Protein 9IQW (pdb70)

Foldseek 3Di:
DAAADEFEVEPAQFDDDPVPPLLPTHGPLLNQVLQVVSVVVPHAFEYEYAPCCPPPRPVCCVPPPPPSNVNSCVVSPHDHDYYYYNDDDDPDDDDQPDDGNVVVSVCSVVVNNVPDDTDDPPD/DDPPDPVNLVVLAAADEFEVEPAQFDDDPVPPLLPTHGPLLNQVLQVVSVVSHHAFEYEYAPCCPPPRPVCCVPPPPPSNVNSCVVSPHDHDYYYYNDDDDPDDDDQPDDGNVVVSVCSVVVNNSPDDTDDPPD/DAAADEFEVEPAQFDDDPVPQLLPTHGPLLNQVLQVVSVVVPHAFEYEYAPCCPPPRDVCCVPPPPPSNVNSCVVSPHDHDYYYYNDDDDPDDDDQPDDGNVVVSVCSVVVNPVPDDTDDPPD/DDDDADVLAAADEFEVEPAQFDDDPVPQLLPTHGPLLNQVLQVVSVVVGHAYEYEYAPCCPPPRPVCCVPPPPPSNVNSCVVSPHDHDYYYYNDDDDPDDDDQPDDGNVVVSVCSVVVNPSPDDTDDPPD

Nearest PDB structures (foldseek):
  1xpj-assembly1_D  TM=8.703E-01  e=1.176E-08  Vibrio cholerae
  5uj0-assembly1_B  TM=5.728E-01  e=1.306E-02  Tequatrovirus T4
  3l8h-assembly4_D  TM=5.176E-01  e=3.435E-02  Bordetella bronchiseptica
  8oo0-assembly1_SO  TM=2.233E-01  e=9.632E-02  Thermochaetoides thermophila
  7lqm-assembly2_D  TM=2.787E-01  e=7.228E+00  Pasteurella multocida subsp. multocida str. Pm70

Sequence (510 aa):
NMLNLCFDVDDCITEWNNNRDYVNFKPDVEMVSAINALYDAGHTITLYTARGMKSVGPGRIAIDILPSLIQNLANIGLKYHNLLTHKPVYDWIIDDKAMRPDEFKALMNKGEFETFKSYKPNLVPRGSHMHRVENMLNLCFDVDDCITEWNNNRDYVNFKPDVEMVSAINALYDAGHTITLYTARGMKSVGPGRIAIDILPSLIQNLANIGLKYHNLLTHKPVYDWIIDDKAMRPDEFKALMNKGEFETFKSYKPNLNMLNLCFDVDDCITEWNNNRDYVNFKPDVEMVSAINALYDAGHTITLYTARGMKSVGPGRIAIDILPSLIQNLANIGLKYHNLLTHKPVYDWIIDDKAMRPDEFKALMNKGEFETFKSYKPNLSHMHRVENMLNLCFDVDDCITEWNNNRDYVNFKPDVEMVSAINALYDAGHTITLYTARGMKSVGPGRIAIDILPSLIQNLANIGLKYHNLLTHKPVYDWIIDDKAMRPDEFKALMNKGEFETFKSYKPNL

Structure (mmCIF, N/CA/C/O backbone):
data_9IQW
#
_entry.id   9IQW
#
_cell.length_a   96.750
_cell.length_b   115.540
_cell.length_c   54.290
_cell.angle_alpha   90.000
_cell.angle_beta   90.000
_cell.angle_gamma   90.000
#
_symmetry.space_group_name_H-M   'P 21 21 2'
#
loop_
_entity.id
_entity.type
_entity.pdbx_description
1 polymer 'Capsule biosynthesis protein'
2 non-polymer GLYCEROL
3 non-polymer 'MAGNESIUM ION'
4 water water
#
loop_
_atom_site.group_PDB
_atom_site.id
_atom_site.type_symbol
_atom_site.label_atom_id
_atom_site.label_alt_id
_atom_site.label_comp_id
_atom_site.label_asym_id
_atom_site.label_entity_id
_atom_site.label_seq_id
_atom_site.pdbx_PDB_ins_code
_atom_site.Cartn_x
_atom_site.Cartn_y
_atom_site.Cartn_z
_atom_site.occupancy
_atom_site.B_iso_or_equiv
_atom_site.auth_seq_id
_atom_site.auth_comp_id
_atom_site.auth_asym_id
_atom_site.auth_atom_id
_atom_site.pdbx_PDB_model_num
ATOM 1 N N . ASN A 1 12 ? 61.44200 -25.78000 46.11600 1.000 59.18746 6 ASN A N 1
ATOM 2 C CA . ASN A 1 12 ? 60.95800 -27.08100 46.57600 1.000 55.54933 6 ASN A CA 1
ATOM 3 C C . ASN A 1 12 ? 59.70300 -26.99700 47.44500 1.000 47.77438 6 ASN A C 1
ATOM 4 O O . ASN A 1 12 ? 59.28400 -28.01300 47.98700 1.000 45.19783 6 ASN A O 1
ATOM 9 N N . MET A 1 13 ? 59.14400 -25.78900 47.61800 1.000 41.80600 7 MET A N 1
ATOM 10 C CA . MET A 1 13 ? 57.97900 -25.60600 48.46500 1.000 33.25487 7 MET A CA 1
ATOM 11 C C . MET A 1 13 ? 56.72200 -25.97100 47.68300 1.000 31.39382 7 MET A C 1
ATOM 12 O O . MET A 1 13 ? 56.52000 -25.48600 46.57600 1.000 31.86924 7 MET A O 1
ATOM 17 N N . LEU A 1 14 ? 55.89100 -26.83800 48.26900 1.000 23.65867 8 LEU A N 1
ATOM 18 C CA . LEU A 1 14 ? 54.75700 -27.41900 47.57400 1.000 24.40870 8 LEU A CA 1
ATOM 19 C C . LEU A 1 14 ? 53.46500 -26.65000 47.84100 1.000 23.04129 8 LEU A C 1
ATOM 20 O O . LEU A 1 14 ? 53.29700 -26.07300 48.91400 1.000 23.10486 8 LEU A O 1
ATOM 25 N N . ASN A 1 15 ? 52.57600 -26.68500 46.84600 1.000 22.31513 9 ASN A N 1
ATOM 26 C CA . ASN A 1 15 ? 51.27900 -26.03400 46.89700 1.000 20.83205 9 ASN A CA 1
ATOM 27 C C . ASN A 1 15 ? 50.24500 -27.14600 47.02200 1.000 17.06470 9 ASN A C 1
ATOM 28 O O . ASN A 1 15 ? 49.96300 -27.81600 46.03800 1.000 20.30210 9 ASN A O 1
ATOM 33 N N . LEU A 1 16 ? 49.72500 -27.35700 48.23600 1.000 17.46872 10 LEU A N 1
ATOM 34 C CA . LEU A 1 16 ? 48.95100 -28.54600 48.55500 1.000 19.01344 10 LEU A CA 1
ATOM 35 C C . LEU A 1 16 ? 47.48800 -28.22100 48.83300 1.000 18.18079 10 LEU A C 1
ATOM 36 O O . LEU A 1 16 ? 47.19800 -27.21800 49.47800 1.000 18.30516 10 LEU A O 1
ATOM 41 N N . CYS A 1 17 ? 46.58600 -29.09100 48.36700 1.000 16.99689 11 CYS A N 1
ATOM 42 C CA . CYS A 1 17 ? 45.15400 -28.93900 48.55900 1.000 16.45089 11 CYS A CA 1
ATOM 43 C C . CYS A 1 17 ? 44.55700 -30.18100 49.21600 1.000 17.43157 11 CYS A C 1
ATOM 44 O O . CYS A 1 17 ? 44.68600 -31.27800 48.68100 1.000 18.61995 11 CYS A O 1
ATOM 47 N N . PHE A 1 18 ? 43.93100 -29.99900 50.38400 1.000 16.59881 12 PHE A N 1
ATOM 48 C CA . PHE A 1 18 ? 43.33300 -31.08400 51.14900 1.000 17.04981 12 PHE A CA 1
ATOM 49 C C . PHE A 1 18 ? 41.81800 -30.97000 51.27100 1.000 18.35138 12 PHE A C 1
ATOM 50 O O . PHE A 1 18 ? 41.30600 -29.90700 51.59300 1.000 16.84506 12 PHE A O 1
ATOM 58 N N . ASP A 1 19 ? 41.09700 -32.06900 51.05200 1.000 16.43333 13 ASP A N 1
ATOM 59 C CA . ASP A 1 19 ? 39.72900 -32.18000 51.52500 1.000 15.81377 13 ASP A CA 1
ATOM 60 C C . ASP A 1 19 ? 39.68000 -32.06200 53.04400 1.000 16.30330 13 ASP A C 1
ATOM 61 O O . ASP A 1 19 ? 40.63500 -32.40900 53.72400 1.000 18.11980 13 ASP A O 1
ATOM 66 N N . VAL A 1 20 ? 38.54000 -31.59500 53.56500 1.000 15.82957 14 VAL A N 1
ATOM 67 C CA . VAL A 1 20 ? 38.30500 -31.63900 54.99800 1.000 14.69567 14 VAL A CA 1
ATOM 68 C C . VAL A 1 20 ? 37.61800 -32.94100 55.39800 1.000 18.36376 14 VAL A C 1
ATOM 69 O O . VAL A 1 20 ? 38.16300 -33.72400 56.16700 1.000 18.59357 14 VAL A O 1
ATOM 73 N N . ASP A 1 21 ? 36.41500 -33.16300 54.87300 1.000 18.03050 15 ASP A N 1
ATOM 74 C CA . ASP A 1 21 ? 35.59400 -34.27300 55.32500 1.000 16.38574 15 ASP A CA 1
ATOM 75 C C . ASP A 1 21 ? 36.12600 -35.62700 54.84800 1.000 17.97112 15 ASP A C 1
ATOM 76 O O . ASP A 1 21 ? 36.57600 -35.76700 53.70700 1.000 18.68855 15 ASP A O 1
ATOM 81 N N . ASP A 1 22 ? 36.08700 -36.60500 55.75700 1.000 15.97549 16 ASP A N 1
ATOM 82 C CA . ASP A 1 22 ? 36.63300 -37.93200 55.53100 1.000 18.48766 16 ASP A CA 1
ATOM 83 C C . ASP A 1 22 ? 38.06100 -37.86600 54.99700 1.000 19.63494 16 ASP A C 1
ATOM 84 O O . ASP A 1 22 ? 38.47000 -38.64700 54.14200 1.000 19.28066 16 ASP A O 1
ATOM 89 N N . CYS A 1 23 ? 38.82800 -36.93200 55.55500 1.000 16.76887 17 CYS A N 1
ATOM 90 C CA . CYS A 1 23 ? 40.19400 -36.69300 55.14400 1.000 16.34619 17 CYS A CA 1
ATOM 91 C C . CYS A 1 23 ? 40.96500 -36.16800 56.35700 1.000 18.39357 17 CYS A C 1
ATOM 92 O O . CYS A 1 23 ? 41.71400 -36.92100 56.97800 1.000 21.11863 17 CYS A O 1
ATOM 95 N N . ILE A 1 24 ? 40.73200 -34.90900 56.73900 1.000 16.87035 18 ILE A N 1
ATOM 96 C CA . ILE A 1 24 ? 41.29400 -34.37000 57.96500 1.000 16.75067 18 ILE A CA 1
ATOM 97 C C . ILE A 1 24 ? 40.45900 -34.77500 59.18200 1.000 18.73417 18 ILE A C 1
ATOM 98 O O . ILE A 1 24 ? 41.01500 -35.13800 60.22200 1.000 18.56309 18 ILE A O 1
ATOM 103 N N . THR A 1 25 ? 39.12700 -34.69500 59.03500 1.000 17.13229 19 THR A N 1
ATOM 104 C CA . THR A 1 25 ? 38.18800 -35.14300 60.04200 1.000 18.17667 19 THR A CA 1
ATOM 105 C C . THR A 1 25 ? 37.29900 -36.24300 59.47000 1.000 18.20504 19 THR A C 1
ATOM 106 O O . THR A 1 25 ? 37.29300 -36.48700 58.26500 1.000 19.73671 19 THR A O 1
ATOM 110 N N . GLU A 1 26 ? 36.59000 -36.92500 60.36800 1.000 17.35431 20 GLU A N 1
ATOM 111 C CA . GLU A 1 26 ? 35.68000 -37.99600 60.01100 1.000 19.17703 20 GLU A CA 1
ATOM 112 C C . GLU A 1 26 ? 34.25200 -37.46900 59.94700 1.000 19.15513 20 GLU A C 1
ATOM 113 O O . GLU A 1 26 ? 33.82200 -36.71500 60.81200 1.000 21.30511 20 GLU A O 1
ATOM 119 N N . TRP A 1 27 ? 33.51800 -37.87600 58.90900 1.000 21.55516 21 TRP A N 1
ATOM 120 C CA . TRP A 1 27 ? 32.13300 -37.46600 58.77300 1.000 23.19199 21 TRP A CA 1
ATOM 121 C C . TRP A 1 27 ? 31.28500 -38.11700 59.86100 1.000 26.30955 21 TRP A C 1
ATOM 122 O O . TRP A 1 27 ? 31.50000 -39.27700 60.21800 1.000 27.47173 21 TRP A O 1
ATOM 133 N N . ASN A 1 28 ? 30.32500 -37.35000 60.38200 1.000 22.40418 22 ASN A N 1
ATOM 134 C CA . ASN A 1 28 ? 29.29700 -37.87400 61.26500 1.000 24.81479 22 ASN A CA 1
ATOM 135 C C . ASN A 1 28 ? 27.94800 -37.41200 60.72100 1.000 26.40130 22 ASN A C 1
ATOM 136 O O . ASN A 1 28 ? 27.74200 -36.21700 60.50600 1.000 26.03326 22 ASN A O 1
ATOM 141 N N . ASN A 1 29 ? 27.03200 -38.36600 60.49700 1.000 30.79935 23 ASN A N 1
ATOM 142 C CA . ASN A 1 29 ? 25.72100 -38.04700 59.95100 1.000 30.71156 23 ASN A CA 1
ATOM 143 C C . ASN A 1 29 ? 24.86000 -37.16600 60.85300 1.000 28.46586 23 ASN A C 1
ATOM 144 O O . ASN A 1 29 ? 23.88600 -36.58800 60.38200 1.000 34.00193 23 ASN A O 1
ATOM 149 N N . ASN A 1 30 ? 25.21600 -37.04400 62.13800 1.000 26.93367 24 ASN A N 1
ATOM 150 C CA . ASN A 1 30 ? 24.50200 -36.12000 63.00600 1.000 29.20038 24 ASN A CA 1
ATOM 151 C C . ASN A 1 30 ? 24.76400 -34.65600 62.64200 1.000 30.70765 24 ASN A C 1
ATOM 152 O O . ASN A 1 30 ? 24.05500 -33.76600 63.11800 1.000 29.11914 24 ASN A O 1
ATOM 157 N N . ARG A 1 31 ? 25.77900 -34.41200 61.79900 1.000 26.05956 25 ARG A N 1
ATOM 158 C CA . ARG A 1 31 ? 26.09700 -33.07400 61.31900 1.000 27.84811 25 ARG A CA 1
ATOM 159 C C . ARG A 1 31 ? 26.31800 -32.07300 62.45400 1.000 25.29892 25 ARG A C 1
ATOM 160 O O . ARG A 1 31 ? 26.07900 -30.87200 62.28700 1.000 25.17654 25 ARG A O 1
ATOM 168 N N . ASP A 1 32 ? 26.80400 -32.56200 63.60100 1.000 24.69883 26 ASP A N 1
ATOM 169 C CA . ASP A 1 32 ? 27.25600 -31.67900 64.67000 1.000 25.52188 26 ASP A CA 1
ATOM 170 C C . ASP A 1 32 ? 28.69800 -31.30000 64.33900 1.000 23.71366 26 ASP A C 1
ATOM 171 O O . ASP A 1 32 ? 29.64500 -31.86000 64.89300 1.000 21.81630 26 ASP A O 1
ATOM 176 N N . TYR A 1 33 ? 28.83700 -30.35600 63.39900 1.000 21.53895 27 TYR A N 1
ATOM 177 C CA . TYR A 1 33 ? 30.09700 -30.11600 62.71200 1.000 21.14419 27 TYR A CA 1
ATOM 178 C C . TYR A 1 33 ? 31.24900 -29.75000 63.64300 1.000 19.18796 27 TYR A C 1
ATOM 179 O O . TYR A 1 33 ? 32.38500 -30.17600 63.43300 1.000 20.40126 27 TYR A O 1
ATOM 188 N N . VAL A 1 34 ? 30.95700 -28.97500 64.69000 1.000 20.30834 28 VAL A N 1
ATOM 189 C CA . VAL A 1 34 ? 32.02600 -28.49500 65.54900 1.000 20.67572 28 VAL A CA 1
ATOM 190 C C . VAL A 1 34 ? 32.68700 -29.66500 66.28500 1.000 23.12425 28 VAL A C 1
ATOM 191 O O . VAL A 1 34 ? 33.86300 -29.57300 66.63700 1.000 26.16672 28 VAL A O 1
ATOM 195 N N . ASN A 1 35 ? 31.94700 -30.77700 66.45100 1.000 20.28159 29 ASN A N 1
ATOM 196 C CA . ASN A 1 35 ? 32.47300 -31.95400 67.13200 1.000 20.30820 29 ASN A CA 1
ATOM 197 C C . ASN A 1 35 ? 32.95700 -33.09200 66.23700 1.000 24.22892 29 ASN A C 1
ATOM 198 O O . ASN A 1 35 ? 33.23600 -34.19300 66.72800 1.000 25.36930 29 ASN A O 1
ATOM 203 N N . PHE A 1 36 ? 33.12100 -32.81300 64.93900 1.000 22.22780 30 PHE A N 1
ATOM 204 C CA . PHE A 1 36 ? 33.74200 -33.78600 64.05200 1.000 19.03610 30 PHE A CA 1
ATOM 205 C C . PHE A 1 36 ? 35.12100 -34.16300 64.58300 1.000 17.91080 30 PHE A C 1
ATOM 206 O O . PHE A 1 36 ? 35.88200 -33.30600 65.02100 1.000 20.78044 30 PHE A O 1
ATOM 214 N N . LYS A 1 37 ? 35.41300 -35.46400 64.54100 1.000 19.82841 31 LYS A N 1
ATOM 215 C CA . LYS A 1 37 ? 36.61900 -36.03200 65.11300 1.000 20.08643 31 LYS A CA 1
ATOM 216 C C . LYS A 1 37 ? 37.79600 -35.91200 64.15500 1.000 19.32714 31 LYS A C 1
ATOM 217 O O . LYS A 1 37 ? 37.68400 -36.28000 62.98600 1.000 18.82851 31 LYS A O 1
ATOM 223 N N . PRO A 1 38 ? 38.96400 -35.40500 64.60900 1.000 17.35654 32 PRO A N 1
ATOM 224 C CA . PRO A 1 38 ? 40.14500 -35.35300 63.76300 1.000 16.95314 32 PRO A CA 1
ATOM 225 C C . PRO A 1 38 ? 40.86100 -36.69200 63.64200 1.000 17.44179 32 PRO A C 1
ATOM 226 O O . PRO A 1 38 ? 40.88400 -37.48800 64.58600 1.000 18.67426 32 PRO A O 1
ATOM 230 N N . ASP A 1 39 ? 41.42500 -36.92200 62.45400 1.000 17.45460 33 ASP A N 1
ATOM 231 C CA . ASP A 1 39 ? 42.47000 -37.90800 62.27600 1.000 17.33377 33 ASP A CA 1
ATOM 232 C C . ASP A 1 39 ? 43.74900 -37.21700 62.74600 1.000 17.74004 33 ASP A C 1
ATOM 233 O O . ASP A 1 39 ? 44.29200 -36.38200 62.03700 1.000 18.34824 33 ASP A O 1
ATOM 238 N N . VAL A 1 40 ? 44.20100 -37.54300 63.96300 1.000 18.37932 34 VAL A N 1
ATOM 239 C CA . VAL A 1 40 ? 45.32200 -36.83000 64.54700 1.000 18.69972 34 VAL A CA 1
ATOM 240 C C . VAL A 1 40 ? 46.60700 -37.03900 63.74800 1.000 17.85371 34 VAL A C 1
ATOM 241 O O . VAL A 1 40 ? 47.47700 -36.17300 63.76200 1.000 19.43134 34 VAL A O 1
ATOM 245 N N . GLU A 1 41 ? 46.71300 -38.16700 63.03600 1.000 21.15937 35 GLU A N 1
ATOM 246 C CA . GLU A 1 41 ? 47.85700 -38.39900 62.16800 1.000 21.27326 35 GLU A CA 1
ATOM 247 C C . GLU A 1 41 ? 47.88800 -37.43000 60.98000 1.000 20.03783 35 GLU A C 1
ATOM 248 O O . GLU A 1 41 ? 48.94600 -36.91500 60.61400 1.000 20.70849 35 GLU A O 1
ATOM 254 N N . MET A 1 42 ? 46.71100 -37.14500 60.40800 1.000 18.38753 36 MET A N 1
ATOM 255 C CA . MET A 1 42 ? 46.58800 -36.14900 59.35200 1.000 19.32297 36 MET A CA 1
ATOM 256 C C . MET A 1 42 ? 46.92400 -34.75200 59.86800 1.000 18.30219 36 MET A C 1
ATOM 257 O O . MET A 1 42 ? 47.61900 -33.98700 59.20600 1.000 18.54389 36 MET A O 1
ATOM 262 N N . VAL A 1 43 ? 46.41300 -34.41800 61.06100 1.000 18.50889 37 VAL A N 1
ATOM 263 C CA . VAL A 1 43 ? 46.66100 -33.10200 61.63700 1.000 17.81175 37 VAL A CA 1
ATOM 264 C C . VAL A 1 43 ? 48.16000 -32.90700 61.84700 1.000 17.51720 37 VAL A C 1
ATOM 265 O O . VAL A 1 43 ? 48.70400 -31.86500 61.48300 1.000 19.23674 37 VAL A O 1
ATOM 269 N N . SER A 1 44 ? 48.82700 -33.91500 62.42100 1.000 19.04917 38 SER A N 1
ATOM 270 C CA . SER A 1 44 ? 50.26500 -33.84900 62.63500 1.000 21.11526 38 SER A CA 1
ATOM 271 C C . SER A 1 44 ? 51.03000 -33.65100 61.32700 1.000 20.30908 38 SER A C 1
ATOM 272 O O . SER A 1 44 ? 51.95800 -32.84400 61.26200 1.000 20.12258 38 SER A O 1
ATOM 275 N N . ALA A 1 45 ? 50.65700 -34.42800 60.30500 1.000 19.98501 39 ALA A N 1
ATOM 276 C CA . ALA A 1 45 ? 51.34100 -34.38000 59.02500 1.000 18.04875 39 ALA A CA 1
ATOM 277 C C . ALA A 1 45 ? 51.18700 -33.02200 58.33900 1.000 20.32927 39 ALA A C 1
ATOM 278 O O . ALA A 1 45 ? 52.16200 -32.44400 57.85200 1.000 19.53842 39 ALA A O 1
ATOM 280 N N . ILE A 1 46 ? 49.95100 -32.51000 58.31000 1.000 18.49673 40 ILE A N 1
ATOM 281 C CA . ILE A 1 46 ? 49.70500 -31.20000 57.73200 1.000 18.83736 40 ILE A CA 1
ATOM 282 C C . ILE A 1 46 ? 50.46200 -30.10800 58.48200 1.000 19.22028 40 ILE A C 1
ATOM 283 O O . ILE A 1 46 ? 51.08200 -29.23200 57.87600 1.000 21.19551 40 ILE A O 1
ATOM 288 N N . ASN A 1 47 ? 50.42100 -30.16100 59.81900 1.000 17.79338 41 ASN A N 1
ATOM 289 C CA . ASN A 1 47 ? 51.11500 -29.16400 60.61100 1.000 18.96557 41 ASN A CA 1
ATOM 290 C C . ASN A 1 47 ? 52.62100 -29.19300 60.36200 1.000 19.49333 41 ASN A C 1
ATOM 291 O O . ASN A 1 47 ? 53.27200 -28.14100 60.33700 1.000 21.08756 41 ASN A O 1
ATOM 296 N N . ALA A 1 48 ? 53.18100 -30.40500 60.18400 1.000 20.21268 42 ALA A N 1
ATOM 297 C CA . ALA A 1 48 ? 54.59200 -30.51700 59.87200 1.000 22.68082 42 ALA A CA 1
ATOM 298 C C . ALA A 1 48 ? 54.91100 -29.84000 58.54100 1.000 22.01584 42 ALA A C 1
ATOM 299 O O . ALA A 1 48 ? 55.93100 -29.15800 58.42100 1.000 22.16545 42 ALA A O 1
ATOM 301 N N . LEU A 1 49 ? 54.05100 -30.04500 57.53900 1.000 18.77580 43 LEU A N 1
ATOM 302 C CA . LEU A 1 49 ? 54.26900 -29.45500 56.22500 1.000 18.63924 43 LEU A CA 1
ATOM 303 C C . LEU A 1 49 ? 54.12900 -27.93700 56.29100 1.000 21.95749 43 LEU A C 1
ATOM 304 O O . LEU A 1 49 ? 54.92200 -27.22000 55.69000 1.000 21.16141 43 LEU A O 1
ATOM 309 N N . TYR A 1 50 ? 53.12700 -27.46300 57.04400 1.000 22.16421 44 TYR A N 1
ATOM 310 C CA . TYR A 1 50 ? 52.96300 -26.03900 57.27200 1.000 20.86288 44 TYR A CA 1
ATOM 311 C C . TYR A 1 50 ? 54.23500 -25.45000 57.87700 1.000 24.70067 44 TYR A C 1
ATOM 312 O O . TYR A 1 50 ? 54.75800 -24.43200 57.42100 1.000 24.15872 44 TYR A O 1
ATOM 321 N N . ASP A 1 51 ? 54.74700 -26.10600 58.92400 1.000 23.96894 45 ASP A N 1
ATOM 322 C CA . ASP A 1 51 ? 55.92500 -25.60500 59.61100 1.000 26.90071 45 ASP A CA 1
ATOM 323 C C . ASP A 1 51 ? 57.16200 -25.59400 58.71500 1.000 24.50592 45 ASP A C 1
ATOM 324 O O . ASP A 1 51 ? 58.03800 -24.74900 58.88200 1.000 28.66743 45 ASP A O 1
ATOM 329 N N . ALA A 1 52 ? 57.22000 -26.52100 57.75200 1.000 24.33523 46 ALA A N 1
ATOM 330 C CA . ALA A 1 52 ? 58.33900 -26.61500 56.82400 1.000 25.00689 46 ALA A CA 1
ATOM 331 C C . ALA A 1 52 ? 58.29600 -25.58400 55.69400 1.000 26.72624 46 ALA A C 1
ATOM 332 O O . ALA A 1 52 ? 59.27100 -25.44800 54.96500 1.000 28.67161 46 ALA A O 1
ATOM 334 N N . GLY A 1 53 ? 57.16500 -24.89400 55.53100 1.000 26.19554 47 GLY A N 1
ATOM 335 C CA . GLY A 1 53 ? 57.04400 -23.82600 54.54700 1.000 25.80601 47 GLY A CA 1
ATOM 336 C C . GLY A 1 53 ? 56.13500 -24.09500 53.34700 1.000 26.01421 47 GLY A C 1
ATOM 337 O O . GLY A 1 53 ? 56.00100 -23.23400 52.47700 1.000 25.70641 47 GLY A O 1
ATOM 338 N N . HIS A 1 54 ? 55.50700 -25.27600 53.29900 1.000 22.92200 48 HIS A N 1
ATOM 339 C CA . HIS A 1 54 ? 54.58300 -25.59700 52.21900 1.000 22.06337 48 HIS A CA 1
ATOM 340 C C . HIS A 1 54 ? 53.26100 -24.84100 52.37800 1.000 25.66134 48 HIS A C 1
ATOM 341 O O . HIS A 1 54 ? 52.86500 -24.50800 53.48800 1.000 23.32069 48 HIS A O 1
ATOM 348 N N . THR A 1 55 ? 52.59100 -24.56200 51.25700 1.000 19.84948 49 THR A N 1
ATOM 349 C CA . THR A 1 55 ? 51.30300 -23.89200 51.30200 1.000 19.64870 49 THR A CA 1
ATOM 350 C C . THR A 1 55 ? 50.19200 -24.91200 51.48100 1.000 18.96963 49 THR A C 1
ATOM 351 O O . THR A 1 55 ? 50.12900 -25.91100 50.75800 1.000 19.26854 49 THR A O 1
ATOM 355 N N . ILE A 1 56 ? 49.32600 -24.64900 52.46200 1.000 18.26577 50 ILE A N 1
ATOM 356 C CA . ILE A 1 56 ? 48.25300 -25.55200 52.84800 1.000 17.14174 50 ILE A CA 1
ATOM 357 C C . ILE A 1 56 ? 46.90900 -24.90600 52.52700 1.000 19.47802 50 ILE A C 1
ATOM 358 O O . ILE A 1 56 ? 46.53500 -23.91300 53.15600 1.000 16.79466 50 ILE A O 1
ATOM 363 N N . THR A 1 57 ? 46.20200 -25.48700 51.55000 1.000 15.90522 51 THR A N 1
ATOM 364 C CA . THR A 1 57 ? 44.83900 -25.09400 51.21900 1.000 14.99096 51 THR A CA 1
ATOM 365 C C . THR A 1 57 ? 43.89000 -26.22000 51.59900 1.000 17.58422 51 THR A C 1
ATOM 366 O O . THR A 1 57 ? 44.16100 -27.38500 51.29900 1.000 17.59463 51 THR A O 1
ATOM 370 N N . LEU A 1 58 ? 42.79500 -25.85300 52.26500 1.000 16.71992 52 LEU A N 1
ATOM 371 C CA . LEU A 1 58 ? 41.69000 -26.75800 52.52500 1.000 15.73324 52 LEU A CA 1
ATOM 372 C C . LEU A 1 58 ? 40.56100 -26.39600 51.56500 1.000 19.49113 52 LEU A C 1
ATOM 373 O O . LEU A 1 58 ? 40.27500 -25.21700 51.34500 1.000 18.70781 52 LEU A O 1
ATOM 378 N N . TYR A 1 59 ? 39.89800 -27.41800 51.01800 1.000 17.34764 53 TYR A N 1
ATOM 379 C CA . TYR A 1 59 ? 38.88100 -27.23700 49.99900 1.000 20.61213 53 TYR A CA 1
ATOM 380 C C . TYR A 1 59 ? 37.73300 -28.18800 50.31700 1.000 21.89372 53 TYR A C 1
ATOM 381 O O . TYR A 1 59 ? 37.94700 -29.39400 50.45300 1.000 24.50252 53 TYR A O 1
ATOM 390 N N . THR A 1 60 ? 36.52500 -27.64100 50.47700 1.000 17.52079 54 THR A N 1
ATOM 391 C CA . THR A 1 60 ? 35.40600 -28.45200 50.92500 1.000 16.54598 54 THR A CA 1
ATOM 392 C C . THR A 1 60 ? 34.13300 -28.23800 50.11900 1.000 20.23637 54 THR A C 1
ATOM 393 O O . THR A 1 60 ? 33.83300 -27.12700 49.67800 1.000 20.27414 54 THR A O 1
ATOM 397 N N . ALA A 1 61 ? 33.38900 -29.33900 49.96600 1.000 16.95510 55 ALA A N 1
ATOM 398 C CA . ALA A 1 61 ? 32.06400 -29.35300 49.37300 1.000 17.17315 55 ALA A CA 1
ATOM 399 C C . ALA A 1 61 ? 30.95600 -29.21400 50.41300 1.000 19.68512 55 ALA A C 1
ATOM 400 O O . ALA A 1 61 ? 29.76300 -29.26000 50.08500 1.000 21.30991 55 ALA A O 1
ATOM 402 N N . ARG A 1 62 ? 31.34800 -29.06900 51.68500 1.000 18.67662 56 ARG A N 1
ATOM 403 C CA . ARG A 1 62 ? 30.38700 -29.17000 52.76400 1.000 17.14436 56 ARG A CA 1
ATOM 404 C C . ARG A 1 62 ? 29.32300 -28.09400 52.59500 1.000 19.57400 56 ARG A C 1
ATOM 405 O O . ARG A 1 62 ? 29.65400 -26.92600 52.39700 1.000 18.85182 56 ARG A O 1
ATOM 413 N N . GLY A 1 63 ? 28.05400 -28.51200 52.69400 1.000 19.87568 57 GLY A N 1
ATOM 414 C CA . GLY A 1 63 ? 26.93900 -27.58600 52.64800 1.000 21.57198 57 GLY A CA 1
ATOM 415 C C . GLY A 1 63 ? 26.29500 -27.40000 51.27800 1.000 23.74215 57 GLY A C 1
ATOM 416 O O . GLY A 1 63 ? 25.17900 -26.87500 51.18600 1.000 24.65289 57 GLY A O 1
ATOM 417 N N . MET A 1 64 ? 26.99900 -27.81200 50.21600 1.000 22.91719 58 MET A N 1
ATOM 418 C CA . MET A 1 64 ? 26.53300 -27.51600 48.86800 1.000 25.99271 58 MET A CA 1
ATOM 419 C C . MET A 1 64 ? 25.14800 -28.11500 48.62900 1.000 28.75645 58 MET A C 1
ATOM 420 O O . MET A 1 64 ? 24.30500 -27.48600 47.99300 1.000 28.48134 58 MET A O 1
ATOM 425 N N . LYS A 1 65 ? 24.91100 -29.31000 49.18100 1.000 28.38949 59 LYS A N 1
ATOM 426 C CA . LYS A 1 65 ? 23.62200 -29.97500 49.05300 1.000 33.66285 59 LYS A CA 1
ATOM 427 C C . LYS A 1 65 ? 22.65300 -29.70100 50.20400 1.000 32.01325 59 LYS A C 1
ATOM 428 O O . LYS A 1 65 ? 21.44500 -29.65600 49.99800 1.000 39.65632 59 LYS A O 1
ATOM 434 N N . SER A 1 66 ? 23.17600 -29.48500 51.41000 1.000 23.60592 60 SER A N 1
ATOM 435 C CA . SER A 1 66 ? 22.33700 -29.36200 52.59000 1.000 26.90896 60 SER A CA 1
ATOM 436 C C . SER A 1 66 ? 21.74800 -27.97200 52.81000 1.000 32.09672 60 SER A C 1
ATOM 437 O O . SER A 1 66 ? 20.56300 -27.84900 53.09100 1.000 36.26044 60 SER A O 1
ATOM 440 N N . VAL A 1 67 ? 22.58400 -26.92900 52.74800 1.000 24.53462 61 VAL A N 1
ATOM 441 C CA . VAL A 1 67 ? 22.08900 -25.56700 52.92500 1.000 23.92884 61 VAL A CA 1
ATOM 442 C C . VAL A 1 67 ? 22.10800 -24.77100 51.62200 1.000 22.34134 61 VAL A C 1
ATOM 443 O O . VAL A 1 67 ? 21.37500 -23.79400 51.49200 1.000 24.86219 61 VAL A O 1
ATOM 447 N N . GLY A 1 68 ? 22.96100 -25.18900 50.68700 1.000 21.00297 62 GLY A N 1
ATOM 448 C CA . GLY A 1 68 ? 23.01300 -24.57400 49.37100 1.000 24.04774 62 GLY A CA 1
ATOM 449 C C . GLY A 1 68 ? 24.12300 -23.53400 49.26400 1.000 21.34918 62 GLY A C 1
ATOM 450 O O . GLY A 1 68 ? 24.61600 -23.02800 50.27700 1.000 21.60981 62 GLY A O 1
ATOM 451 N N . PRO A 1 69 ? 24.53500 -23.17800 48.02900 1.000 20.99395 63 PRO A N 1
ATOM 452 C CA . PRO A 1 69 ? 25.73200 -22.36100 47.83800 1.000 19.81907 63 PRO A CA 1
ATOM 453 C C . PRO A 1 69 ? 25.62600 -20.96200 48.44000 1.000 20.29213 63 PRO A C 1
ATOM 454 O O . PRO A 1 69 ? 26.63900 -20.40000 48.83200 1.000 21.30832 63 PRO A O 1
ATOM 458 N N . GLY A 1 70 ? 24.40600 -20.41500 48.51400 1.000 19.04734 64 GLY A N 1
ATOM 459 C CA . GLY A 1 70 ? 24.20200 -19.09000 49.07200 1.000 19.98603 64 GLY A CA 1
ATOM 460 C C . GLY A 1 70 ? 24.29600 -19.01600 50.59200 1.000 19.35189 64 GLY A C 1
ATOM 461 O O . GLY A 1 70 ? 24.37900 -17.93600 51.16500 1.000 18.66673 64 GLY A O 1
ATOM 462 N N . ARG A 1 71 ? 24.27400 -20.18000 51.25000 1.000 16.83728 65 ARG A N 1
ATOM 463 C CA . ARG A 1 71 ? 24.25100 -20.24700 52.70300 1.000 18.68052 65 ARG A CA 1
ATOM 464 C C . ARG A 1 71 ? 25.54300 -20.75400 53.33800 1.000 20.26910 65 ARG A C 1
ATOM 465 O O . ARG A 1 71 ? 25.68400 -20.69200 54.55000 1.000 18.43330 65 ARG A O 1
ATOM 473 N N . ILE A 1 72 ? 26.48400 -21.25400 52.53700 1.000 19.07356 66 ILE A N 1
ATOM 474 C CA . ILE A 1 72 ? 27.71800 -21.80500 53.07900 1.000 17.42874 66 ILE A CA 1
ATOM 475 C C . ILE A 1 72 ? 28.45400 -20.77900 53.94200 1.000 20.71803 66 ILE A C 1
ATOM 476 O O . ILE A 1 72 ? 28.92600 -21.09900 55.03600 1.000 17.92964 66 ILE A O 1
ATOM 481 N N . ALA A 1 73 ? 28.52000 -19.53500 53.46300 1.000 17.39878 67 ALA A N 1
ATOM 482 C CA . ALA A 1 73 ? 29.24500 -18.49800 54.18600 1.000 19.75755 67 ALA A CA 1
ATOM 483 C C . ALA A 1 73 ? 28.70900 -18.27000 55.59500 1.000 20.47838 67 ALA A C 1
ATOM 484 O O . ALA A 1 73 ? 29.48800 -17.99300 56.50500 1.000 21.14665 67 ALA A O 1
ATOM 486 N N . ILE A 1 74 ? 27.38400 -18.37600 55.76000 1.000 18.63147 68 ILE A N 1
ATOM 487 C CA . ILE A 1 74 ? 26.73000 -18.06800 57.01900 1.000 20.30437 68 ILE A CA 1
ATOM 488 C C . ILE A 1 74 ? 26.59600 -19.29500 57.91600 1.000 21.24259 68 ILE A C 1
ATOM 489 O O . ILE A 1 74 ? 26.82600 -19.21800 59.12000 1.000 21.80398 68 ILE A O 1
ATOM 494 N N . ASP A 1 75 ? 26.20000 -20.41400 57.30700 1.000 19.12690 69 ASP A N 1
ATOM 495 C CA . ASP A 1 75 ? 25.73200 -21.56800 58.05700 1.000 19.16762 69 ASP A CA 1
ATOM 496 C C . ASP A 1 75 ? 26.76800 -22.67400 58.21500 1.000 20.71808 69 ASP A C 1
ATOM 497 O O . ASP A 1 75 ? 26.62700 -23.50600 59.10800 1.000 23.12842 69 ASP A O 1
ATOM 502 N N . ILE A 1 76 ? 27.80100 -22.68100 57.36700 1.000 16.59058 70 ILE A N 1
ATOM 503 C CA . ILE A 1 76 ? 28.78200 -23.75700 57.36800 1.000 17.32573 70 ILE A CA 1
ATOM 504 C C . ILE A 1 76 ? 30.15100 -23.32200 57.87700 1.000 19.31169 70 ILE A C 1
ATOM 505 O O . ILE A 1 76 ? 30.75700 -24.03000 58.68000 1.000 18.61184 70 ILE A O 1
ATOM 510 N N . LEU A 1 77 ? 30.63700 -22.16100 57.41600 1.000 16.25410 71 LEU A N 1
ATOM 511 C CA . LEU A 1 77 ? 32.00500 -21.78300 57.71800 1.000 17.75512 71 LEU A CA 1
ATOM 512 C C . LEU A 1 77 ? 32.30700 -21.60900 59.20700 1.000 18.06671 71 LEU A C 1
ATOM 513 O O . LEU A 1 77 ? 33.35900 -22.04200 59.65800 1.000 18.45470 71 LEU A O 1
ATOM 518 N N . PRO A 1 78 ? 31.44300 -20.98100 60.02700 1.000 16.49055 72 PRO A N 1
ATOM 519 C CA . PRO A 1 78 ? 31.78000 -20.75800 61.43000 1.000 18.40251 72 PRO A CA 1
ATOM 520 C C . PRO A 1 78 ? 32.13000 -22.02600 62.20500 1.000 18.70331 72 PRO A C 1
ATOM 521 O O . PRO A 1 78 ? 33.14600 -22.05700 62.89900 1.000 20.17797 72 PRO A O 1
ATOM 525 N N . SER A 1 79 ? 31.29300 -23.06400 62.09700 1.000 17.77257 73 SER A N 1
ATOM 526 C CA . SER A 1 79 ? 31.53900 -24.27200 62.87300 1.000 19.21081 73 SER A CA 1
ATOM 527 C C . SER A 1 79 ? 32.74700 -25.03400 62.32800 1.000 18.89435 73 SER A C 1
ATOM 528 O O . SER A 1 79 ? 33.47600 -25.67300 63.08100 1.000 19.27332 73 SER A O 1
ATOM 531 N N . LEU A 1 80 ? 32.96500 -24.96300 61.00900 1.000 17.65490 74 LEU A N 1
ATOM 532 C CA . LEU A 1 80 ? 34.13000 -25.59600 60.40800 1.000 15.96171 74 LEU A CA 1
ATOM 533 C C . LEU A 1 80 ? 35.42000 -24.95000 60.91900 1.000 17.04950 74 LEU A C 1
ATOM 534 O O . LEU A 1 80 ? 36.33600 -25.63900 61.37200 1.000 17.72166 74 LEU A O 1
ATOM 539 N N . ILE A 1 81 ? 35.48900 -23.62100 60.83700 1.000 15.53077 75 ILE A N 1
ATOM 540 C CA . ILE A 1 81 ? 36.66000 -22.89400 61.30300 1.000 15.38486 75 ILE A CA 1
ATOM 541 C C . ILE A 1 81 ? 36.90300 -23.15700 62.78700 1.000 17.03821 75 ILE A C 1
ATOM 542 O O . ILE A 1 81 ? 38.04500 -23.36000 63.19800 1.000 17.17477 75 ILE A O 1
ATOM 547 N N . GLN A 1 82 ? 35.83900 -23.20300 63.58800 1.000 16.81053 76 GLN A N 1
ATOM 548 C CA . GLN A 1 82 ? 35.98900 -23.47000 65.01100 1.000 18.15281 76 GLN A CA 1
ATOM 549 C C . GLN A 1 82 ? 36.53700 -24.88200 65.24600 1.000 17.31909 76 GLN A C 1
ATOM 550 O O . GLN A 1 82 ? 37.43100 -25.07600 66.07200 1.000 20.14615 76 GLN A O 1
ATOM 556 N N . ASN A 1 83 ? 35.99500 -25.86000 64.51400 1.000 17.89443 77 ASN A N 1
ATOM 557 C CA . ASN A 1 83 ? 36.49200 -27.23000 64.60300 1.000 18.53709 77 ASN A CA 1
ATOM 558 C C . ASN A 1 83 ? 37.99300 -27.29000 64.30900 1.000 20.36204 77 ASN A C 1
ATOM 559 O O . ASN A 1 83 ? 38.75800 -27.90200 65.05000 1.000 18.77230 77 ASN A O 1
ATOM 564 N N . LEU A 1 84 ? 38.41200 -26.64800 63.21500 1.000 18.15367 78 LEU A N 1
ATOM 565 C CA . LEU A 1 84 ? 39.80300 -26.69000 62.79500 1.000 19.11672 78 LEU A CA 1
ATOM 566 C C . LEU A 1 84 ? 40.71100 -26.01800 63.83200 1.000 18.45597 78 LEU A C 1
ATOM 567 O O . LEU A 1 84 ? 41.83700 -26.45600 64.04600 1.000 18.97508 78 LEU A O 1
ATOM 572 N N . ALA A 1 85 ? 40.21900 -24.96900 64.48800 1.000 16.98862 79 ALA A N 1
ATOM 573 C CA . ALA A 1 85 ? 40.96300 -24.33800 65.57200 1.000 17.78327 79 ALA A CA 1
ATOM 574 C C . ALA A 1 85 ? 41.05200 -25.25100 66.79100 1.000 19.70997 79 ALA A C 1
ATOM 575 O O . ALA A 1 85 ? 42.12700 -25.37100 67.37900 1.000 20.21010 79 ALA A O 1
ATOM 577 N N . ASN A 1 86 ? 39.94100 -25.90300 67.15400 1.000 19.37241 80 ASN A N 1
ATOM 578 C CA . ASN A 1 86 ? 39.93900 -26.79500 68.30600 1.000 20.93878 80 ASN A CA 1
ATOM 579 C C . ASN A 1 86 ? 40.90400 -27.96900 68.12100 1.000 19.10677 80 ASN A C 1
ATOM 580 O O . ASN A 1 86 ? 41.57200 -28.37300 69.07700 1.000 18.68706 80 ASN A O 1
ATOM 585 N N . ILE A 1 87 ? 40.99000 -28.50100 66.89400 1.000 19.08207 81 ILE A N 1
ATOM 586 C CA . ILE A 1 87 ? 41.86100 -29.63400 66.63400 1.000 18.70748 81 ILE A CA 1
ATOM 587 C C . ILE A 1 87 ? 43.32200 -29.22100 66.46500 1.000 19.08253 81 ILE A C 1
ATOM 588 O O . ILE A 1 87 ? 44.19300 -30.09200 66.41100 1.000 22.75854 81 ILE A O 1
ATOM 593 N N . GLY A 1 88 ? 43.57600 -27.91000 66.35800 1.000 18.48287 82 GLY A N 1
ATOM 594 C CA . GLY A 1 88 ? 44.92400 -27.36900 66.30200 1.000 19.32438 82 GLY A CA 1
ATOM 595 C C . GLY A 1 88 ? 45.56100 -27.42100 64.91300 1.000 23.00853 82 GLY A C 1
ATOM 596 O O . GLY A 1 88 ? 46.78400 -27.49000 64.78700 1.000 22.61178 82 GLY A O 1
ATOM 597 N N . LEU A 1 89 ? 44.72000 -27.36800 63.86900 1.000 20.83696 83 LEU A N 1
ATOM 598 C CA . LEU A 1 89 ? 45.20700 -27.46200 62.50200 1.000 17.85708 83 LEU A CA 1
ATOM 599 C C . LEU A 1 89 ? 45.76400 -26.10900 62.06200 1.000 19.63133 83 LEU A C 1
ATOM 600 O O . LEU A 1 89 ? 45.15400 -25.05500 62.30700 1.000 21.47791 83 LEU A O 1
ATOM 605 N N . LYS A 1 90 ? 46.94100 -26.15300 61.42900 1.000 20.10356 84 LYS A N 1
ATOM 606 C CA . LYS A 1 90 ? 47.52800 -24.98700 60.79600 1.000 20.65736 84 LYS A CA 1
ATOM 607 C C . LYS A 1 90 ? 47.30500 -25.08100 59.28900 1.000 18.56471 84 LYS A C 1
ATOM 608 O O . LYS A 1 90 ? 47.59900 -26.09900 58.68000 1.000 20.52846 84 LYS A O 1
ATOM 614 N N . TYR A 1 91 ? 46.81700 -23.99200 58.69700 1.000 19.50568 85 TYR A N 1
ATOM 615 C CA . TYR A 1 91 ? 46.56700 -23.93600 57.27200 1.000 16.92611 85 TYR A CA 1
ATOM 616 C C . TYR A 1 91 ? 46.57500 -22.48100 56.81600 1.000 18.36951 85 TYR A C 1
ATOM 617 O O . TYR A 1 91 ? 46.42000 -21.56300 57.63400 1.000 20.17332 85 TYR A O 1
ATOM 626 N N . HIS A 1 92 ? 46.77400 -22.27400 55.50800 1.000 17.54184 86 HIS A N 1
ATOM 627 C CA . HIS A 1 92 ? 46.80200 -20.93500 54.94300 1.000 18.03727 86 HIS A CA 1
ATOM 628 C C . HIS A 1 92 ? 45.45800 -20.51500 54.36000 1.000 20.72916 86 HIS A C 1
ATOM 629 O O . HIS A 1 92 ? 45.00100 -19.40200 54.61000 1.000 20.65545 86 HIS A O 1
ATOM 636 N N . ASN A 1 93 ? 44.84100 -21.40300 53.57000 1.000 16.59905 87 ASN A N 1
ATOM 637 C CA . ASN A 1 93 ? 43.69500 -21.04800 52.75400 1.000 17.16267 87 ASN A CA 1
ATOM 638 C C . ASN A 1 93 ? 42.54200 -22.00400 53.01500 1.000 16.77793 87 ASN A C 1
ATOM 639 O O . ASN A 1 93 ? 42.77000 -23.20000 53.23800 1.000 16.53864 87 ASN A O 1
ATOM 644 N N . LEU A 1 94 ? 41.32700 -21.45300 52.98800 1.000 15.47072 88 LEU A N 1
ATOM 645 C CA . LEU A 1 94 ? 40.11800 -22.24800 53.13500 1.000 15.57020 88 LEU A CA 1
ATOM 646 C C . LEU A 1 94 ? 39.14800 -21.84600 52.03500 1.000 20.95815 88 LEU A C 1
ATOM 647 O O . LEU A 1 94 ? 38.71800 -20.69100 51.96500 1.000 19.75622 88 LEU A O 1
ATOM 652 N N . LEU A 1 95 ? 38.82800 -22.82200 51.17700 1.000 16.94481 89 LEU A N 1
ATOM 653 C CA . LEU A 1 95 ? 37.98100 -22.60500 50.02100 1.000 17.85905 89 LEU A CA 1
ATOM 654 C C . LEU A 1 95 ? 36.76900 -23.52700 50.08300 1.000 20.67754 89 LEU A C 1
ATOM 655 O O . LEU A 1 95 ? 36.88400 -24.67300 50.52300 1.000 19.47198 89 LEU A O 1
ATOM 660 N N . THR A 1 96 ? 35.62600 -22.99700 49.62300 1.000 19.95069 90 THR A N 1
ATOM 661 C CA . THR A 1 96 ? 34.36100 -23.71600 49.64800 1.000 17.61304 90 THR A CA 1
ATOM 662 C C . THR A 1 96 ? 33.83700 -23.93100 48.23200 1.000 17.40786 90 THR A C 1
ATOM 663 O O . THR A 1 96 ? 34.52200 -23.62400 47.25900 1.000 20.37364 90 THR A O 1
ATOM 667 N N . HIS A 1 97 ? 32.60800 -24.45600 48.13300 1.000 17.88367 91 HIS A N 1
ATOM 668 C CA . HIS A 1 97 ? 31.92000 -24.65700 46.86700 1.000 19.35021 91 HIS A CA 1
ATOM 669 C C . HIS A 1 97 ? 32.64000 -25.66600 45.97300 1.000 20.33849 91 HIS A C 1
ATOM 670 O O . HIS A 1 97 ? 32.57200 -25.59200 44.75300 1.000 20.21142 91 HIS A O 1
ATOM 677 N N . LYS A 1 98 ? 33.29000 -26.64900 46.59900 1.000 18.04632 92 LYS A N 1
ATOM 678 C CA . LYS A 1 98 ? 33.93900 -27.70900 45.84800 1.000 19.23952 92 LYS A CA 1
ATOM 679 C C . LYS A 1 98 ? 32.87900 -28.54400 45.13700 1.000 18.57679 92 LYS A C 1
ATOM 680 O O . LYS A 1 98 ? 31.87800 -28.92300 45.73600 1.000 22.76207 92 LYS A O 1
ATOM 686 N N . PRO A 1 99 ? 33.07100 -28.87900 43.84000 1.000 21.79619 93 PRO A N 1
ATOM 687 C CA . PRO A 1 99 ? 32.15000 -29.77700 43.16300 1.000 24.25015 93 PRO A CA 1
ATOM 688 C C . PRO A 1 99 ? 32.27200 -31.20400 43.68800 1.000 23.17959 93 PRO A C 1
ATOM 689 O O . PRO A 1 99 ? 33.27400 -31.56200 44.30100 1.000 26.81177 93 PRO A O 1
ATOM 693 N N . VAL A 1 100 ? 31.21800 -31.99100 43.48400 1.000 23.19046 94 VAL A N 1
ATOM 694 C CA . VAL A 1 100 ? 31.16900 -33.35500 43.98400 1.000 23.19022 94 VAL A CA 1
ATOM 695 C C . VAL A 1 100 ? 31.22000 -34.34900 42.82400 1.000 23.94669 94 VAL A C 1
ATOM 696 O O . VAL A 1 100 ? 30.38300 -34.28200 41.92800 1.000 25.31807 94 VAL A O 1
ATOM 700 N N . TYR A 1 101 ? 32.20600 -35.25400 42.87500 1.000 20.22686 95 TYR A N 1
ATOM 701 C CA . TYR A 1 101 ? 32.29900 -36.38500 41.96200 1.000 20.78363 95 TYR A CA 1
ATOM 702 C C . TYR A 1 101 ? 32.51200 -37.66100 42.77300 1.000 20.39678 95 TYR A C 1
ATOM 703 O O . TYR A 1 101 ? 33.03900 -37.60900 43.87800 1.000 21.78120 95 TYR A O 1
ATOM 712 N N . ASP A 1 102 ? 32.12700 -38.80300 42.19900 1.000 21.72141 96 ASP A N 1
ATOM 713 C CA . ASP A 1 102 ? 32.41300 -40.09000 42.82100 1.000 19.87742 96 ASP A CA 1
ATOM 714 C C . ASP A 1 102 ? 33.90300 -40.41100 42.77100 1.000 19.74231 96 ASP A C 1
ATOM 715 O O . ASP A 1 102 ? 34.42900 -41.01600 43.70200 1.000 19.93851 96 ASP A O 1
ATOM 720 N N . TRP A 1 103 ? 34.56900 -39.99200 41.68300 1.000 19.49450 97 TRP A N 1
ATOM 721 C CA . TRP A 1 103 ? 36.01500 -40.08800 41.55900 1.000 19.51758 97 TRP A CA 1
ATOM 722 C C . TRP A 1 103 ? 36.56700 -38.92400 40.74500 1.000 18.79036 97 TRP A C 1
ATOM 723 O O . TRP A 1 103 ? 35.96600 -38.55600 39.73700 1.000 18.68179 97 TRP A O 1
ATOM 734 N N . ILE A 1 104 ? 37.72600 -38.41600 41.17100 1.000 19.05223 98 ILE A N 1
ATOM 735 C CA . ILE A 1 104 ? 38.57500 -37.59500 40.32700 1.000 18.25555 98 ILE A CA 1
ATOM 736 C C . ILE A 1 104 ? 39.77700 -38.44200 39.93000 1.000 22.42954 98 ILE A C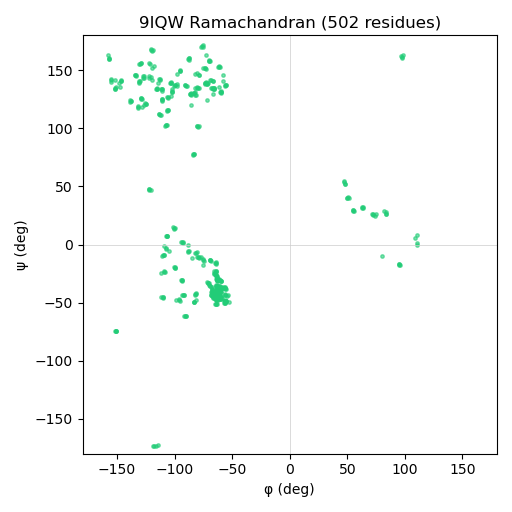 1
ATOM 737 O O . ILE A 1 104 ? 40.42600 -39.01800 40.79800 1.000 20.81467 98 ILE A O 1
ATOM 742 N N . ILE A 1 105 ? 40.03500 -38.53500 38.62400 1.000 18.07376 99 ILE A N 1
ATOM 743 C CA . ILE A 1 105 ? 41.19600 -39.22700 38.09600 1.000 17.26236 99 ILE A CA 1
ATOM 744 C C . ILE A 1 105 ? 42.15800 -38.13800 37.63400 1.000 19.41447 99 ILE A C 1
ATOM 745 O O . ILE A 1 105 ? 41.82500 -37.35900 36.73400 1.000 18.65808 99 ILE A O 1
ATOM 750 N N . ASP A 1 106 ? 43.31800 -38.06800 38.29100 1.000 17.67352 100 ASP A N 1
ATOM 751 C CA . ASP A 1 106 ? 44.15200 -36.87700 38.24300 1.000 16.55724 100 ASP A CA 1
ATOM 752 C C . ASP A 1 106 ? 45.59800 -37.32200 38.43800 1.000 19.71179 100 ASP A C 1
ATOM 753 O O . ASP A 1 106 ? 45.86900 -38.11200 39.34100 1.000 19.77834 100 ASP A O 1
ATOM 758 N N . ASP A 1 107 ? 46.51200 -36.81400 37.59500 1.000 17.25454 101 ASP A N 1
ATOM 759 C CA . ASP A 1 107 ? 47.91600 -37.19800 37.67200 1.000 20.15950 101 ASP A CA 1
ATOM 760 C C . ASP A 1 107 ? 48.59800 -36.79000 38.97900 1.000 18.84549 101 ASP A C 1
ATOM 761 O O . ASP A 1 107 ? 49.61100 -37.38200 39.34900 1.000 19.21249 101 ASP A O 1
ATOM 766 N N . LYS A 1 108 ? 48.04700 -35.77200 39.65300 1.000 18.26625 102 LYS A N 1
ATOM 767 C CA . LYS A 1 108 ? 48.62200 -35.22900 40.87500 1.000 17.04072 102 LYS A CA 1
ATOM 768 C C . LYS A 1 108 ? 47.63500 -35.29600 42.03500 1.000 21.01605 102 LYS A C 1
ATOM 769 O O . LYS A 1 108 ? 47.43100 -34.31300 42.75300 1.000 20.57287 102 LYS A O 1
ATOM 775 N N . ALA A 1 109 ? 47.00200 -36.45500 42.18800 1.000 21.41643 103 ALA A N 1
ATOM 776 C CA . ALA A 1 109 ? 46.08900 -36.68700 43.29500 1.000 21.59135 103 ALA A CA 1
ATOM 777 C C . ALA A 1 109 ? 46.55300 -37.88500 44.11400 1.000 22.10803 103 ALA A C 1
ATOM 778 O O . ALA A 1 109 ? 47.24400 -38.76300 43.61500 1.000 19.07645 103 ALA A O 1
ATOM 780 N N . MET A 1 110 ? 46.12800 -37.91600 45.37900 1.000 18.77201 104 MET A N 1
ATOM 781 C CA . MET A 1 110 ? 46.53600 -38.94600 46.32300 1.000 19.21303 104 MET A CA 1
ATOM 782 C C . MET A 1 110 ? 45.44800 -39.04400 47.38700 1.000 19.49940 104 MET A C 1
ATOM 783 O O . MET A 1 110 ? 44.85600 -38.03000 47.75100 1.000 17.45646 104 MET A O 1
ATOM 788 N N . ARG A 1 111 ? 45.15400 -40.25700 47.85800 1.000 17.24907 105 ARG A N 1
ATOM 789 C CA . ARG A 1 111 ? 44.19700 -40.42800 48.93500 1.000 16.64273 105 ARG A CA 1
ATOM 790 C C . ARG A 1 111 ? 44.91000 -40.32200 50.28000 1.000 16.23187 105 ARG A C 1
ATOM 791 O O . ARG A 1 111 ? 46.14100 -40.40200 50.34600 1.000 18.55622 105 ARG A O 1
ATOM 799 N N . PRO A 1 112 ? 44.18400 -40.02300 51.38200 1.000 16.53373 106 PRO A N 1
ATOM 800 C CA . PRO A 1 112 ? 44.83300 -39.74500 52.65900 1.000 16.82082 106 PRO A CA 1
ATOM 801 C C . PRO A 1 112 ? 45.68900 -40.88700 53.20000 1.000 17.52801 106 PRO A C 1
ATOM 802 O O . PRO A 1 112 ? 46.65700 -40.63200 53.90600 1.000 17.98810 106 PRO A O 1
ATOM 806 N N . ASP A 1 113 ? 45.31600 -42.13100 52.90400 1.000 17.37249 107 ASP A N 1
ATOM 807 C CA . ASP A 1 113 ? 46.11100 -43.26600 53.34600 1.000 17.64972 107 ASP A CA 1
ATOM 808 C C . ASP A 1 113 ? 47.51000 -43.24600 52.73300 1.000 18.00122 107 ASP A C 1
ATOM 809 O O . ASP A 1 113 ? 48.49200 -43.45900 53.43700 1.000 20.76900 107 ASP A O 1
ATOM 814 N N . GLU A 1 114 ? 47.60800 -43.00700 51.42200 1.000 18.83937 108 GLU A N 1
ATOM 815 C CA . GLU A 1 114 ? 48.91000 -42.90400 50.77500 1.000 16.02121 108 GLU A CA 1
ATOM 816 C C . GLU A 1 114 ? 49.70100 -41.69700 51.27900 1.000 18.37324 108 GLU A C 1
ATOM 817 O O . GLU A 1 114 ? 50.91100 -41.76700 51.49100 1.000 19.67128 108 GLU A O 1
ATOM 823 N N . PHE A 1 115 ? 49.00000 -40.57800 51.46100 1.000 18.17069 109 PHE A N 1
ATOM 824 C CA . PHE A 1 115 ? 49.60400 -39.37600 52.00800 1.000 17.50051 109 PHE A CA 1
ATOM 825 C C . PHE A 1 115 ? 50.23800 -39.65800 53.37100 1.000 17.10270 109 PHE A C 1
ATOM 826 O O . PHE A 1 115 ? 51.38900 -39.30000 53.62000 1.000 17.79551 109 PHE A O 1
ATOM 834 N N . LYS A 1 116 ? 49.47800 -40.30600 54.25700 1.000 19.34292 110 LYS A N 1
ATOM 835 C CA . LYS A 1 116 ? 49.99100 -40.64400 55.57700 1.000 19.73157 110 LYS A CA 1
ATOM 836 C C . LYS A 1 116 ? 51.17900 -41.59700 55.51600 1.000 19.72367 110 LYS A C 1
ATOM 837 O O . LYS A 1 116 ? 52.13600 -41.43600 56.26900 1.000 21.40866 110 LYS A O 1
ATOM 843 N N . ALA A 1 117 ? 51.11100 -42.58300 54.61700 1.000 19.61001 111 ALA A N 1
ATOM 844 C CA . ALA A 1 117 ? 52.17500 -43.56500 54.46700 1.000 20.98468 111 ALA A CA 1
ATOM 845 C C . ALA A 1 117 ? 53.46600 -42.87800 54.02900 1.000 24.52199 111 ALA A C 1
ATOM 846 O O . ALA A 1 117 ? 54.52600 -43.13800 54.59800 1.000 21.57002 111 ALA A O 1
ATOM 848 N N . LEU A 1 118 ? 53.36600 -41.98700 53.03600 1.000 17.40831 112 LEU A N 1
ATOM 849 C CA . LEU A 1 118 ? 54.53400 -41.27600 52.54200 1.000 20.24341 112 LEU A CA 1
ATOM 850 C C . LEU A 1 118 ? 55.10900 -40.35400 53.61800 1.000 21.13261 112 LEU A C 1
ATOM 851 O O . LEU A 1 118 ? 56.32800 -40.28200 53.78500 1.000 23.95793 112 LEU A O 1
ATOM 856 N N . MET A 1 119 ? 54.22500 -39.65200 54.34700 1.000 18.69504 113 MET A N 1
ATOM 857 C CA . MET A 1 119 ? 54.67600 -38.76300 55.40500 1.000 18.17670 113 MET A CA 1
ATOM 858 C C . MET A 1 119 ? 55.37500 -39.54100 56.51700 1.000 20.42519 113 MET A C 1
ATOM 859 O O . MET A 1 119 ? 56.40100 -39.09700 57.03400 1.000 21.52116 113 MET A O 1
ATOM 864 N N . ASN A 1 120 ? 54.86400 -40.73500 56.84100 1.000 20.87364 114 ASN A N 1
ATOM 865 C CA . ASN A 1 120 ? 55.48000 -41.56700 57.86600 1.000 22.46172 114 ASN A CA 1
ATOM 866 C C . ASN A 1 120 ? 56.90300 -41.97900 57.49900 1.000 25.51217 114 ASN A C 1
ATOM 867 O O . ASN A 1 120 ? 57.75200 -42.06600 58.38900 1.000 25.90383 114 ASN A O 1
ATOM 872 N N . LYS A 1 121 ? 57.13700 -42.23600 56.20300 1.000 24.20801 115 LYS A N 1
ATOM 873 C CA . LYS A 1 121 ? 58.43600 -42.65400 55.69500 1.000 23.39073 115 LYS A CA 1
ATOM 874 C C . LYS A 1 121 ? 59.39300 -41.50300 55.39400 1.000 21.95542 115 LYS A C 1
ATOM 875 O O . LYS A 1 121 ? 60.58400 -41.73600 55.20500 1.000 22.83642 115 LYS A O 1
ATOM 881 N N . GLY A 1 122 ? 58.87500 -40.27400 55.39900 1.000 22.51822 116 GLY A N 1
ATOM 882 C CA . GLY A 1 122 ? 59.65700 -39.12100 54.98800 1.000 22.93979 116 GLY A CA 1
ATOM 883 C C . GLY A 1 122 ? 59.84900 -39.04000 53.47400 1.000 22.28034 116 GLY A C 1
ATOM 884 O O . GLY A 1 122 ? 60.79500 -38.40500 53.01600 1.000 24.96501 116 GLY A O 1
ATOM 885 N N . GLU A 1 123 ? 58.91400 -39.62800 52.71400 1.000 21.28617 117 GLU A N 1
ATOM 886 C CA . GLU A 1 123 ? 59.00800 -39.67300 51.26200 1.000 22.72721 117 GLU A CA 1
ATOM 887 C C . GLU A 1 123 ? 58.08900 -38.71900 50.49400 1.000 23.80342 117 GLU A C 1
ATOM 888 O O . GLU A 1 123 ? 58.15000 -38.66000 49.26400 1.000 23.88628 117 GLU A O 1
ATOM 894 N N . PHE A 1 124 ? 57.20700 -38.00900 51.20900 1.000 22.38453 118 PHE A N 1
ATOM 895 C CA . PHE A 1 124 ? 56.16800 -37.23800 50.54100 1.000 22.80159 118 PHE A CA 1
ATOM 896 C C . PHE A 1 124 ? 56.71800 -36.09300 49.69300 1.000 24.85159 118 PHE A C 1
ATOM 897 O O . PHE A 1 124 ? 56.29300 -35.90500 48.55000 1.000 24.04438 118 PHE A O 1
ATOM 905 N N . GLU A 1 125 ? 57.66800 -35.33600 50.25200 1.000 24.15522 119 GLU A N 1
ATOM 906 C CA . GLU A 1 125 ? 58.09900 -34.09000 49.63000 1.000 26.32687 119 GLU A CA 1
ATOM 907 C C . GLU A 1 125 ? 58.72800 -34.28900 48.25100 1.000 31.57791 119 GLU A C 1
ATOM 908 O O . GLU A 1 125 ? 58.63200 -33.40000 47.40800 1.000 31.16280 119 GLU A O 1
ATOM 914 N N . THR A 1 126 ? 59.37800 -35.44100 48.03200 1.000 26.51828 120 THR A N 1
ATOM 915 C CA . THR A 1 126 ? 60.02300 -35.74700 46.76500 1.000 29.56959 120 THR A CA 1
ATOM 916 C C . THR A 1 126 ? 59.29300 -36.80300 45.93300 1.000 28.37669 120 THR A C 1
ATOM 917 O O . THR A 1 126 ? 59.80300 -37.23700 44.91000 1.000 27.07163 120 THR A O 1
ATOM 921 N N . PHE A 1 127 ? 58.09600 -37.21000 46.36700 1.000 24.28950 121 PHE A N 1
ATOM 922 C CA . PHE A 1 127 ? 57.32800 -38.21900 45.65300 1.000 23.63429 121 PHE A CA 1
ATOM 923 C C . PHE A 1 127 ? 56.89800 -37.67800 44.29000 1.000 25.56459 121 PHE A C 1
ATOM 924 O O . PHE A 1 127 ? 56.42400 -36.55200 44.19300 1.000 26.10630 121 PHE A O 1
ATOM 932 N N . LYS A 1 128 ? 57.07600 -38.49000 43.24600 1.000 27.77043 122 LYS A N 1
ATOM 933 C CA . LYS A 1 128 ? 56.80600 -38.04400 41.88400 1.000 27.90942 122 LYS A CA 1
ATOM 934 C C . LYS A 1 128 ? 55.37100 -38.35000 41.47000 1.000 22.89099 122 LYS A C 1
ATOM 935 O O . LYS A 1 128 ? 54.85800 -39.42800 41.74200 1.000 26.00320 122 LYS A O 1
ATOM 941 N N . SER A 1 129 ? 54.73800 -37.38700 40.80000 1.000 20.62293 123 SER A N 1
ATOM 942 C CA . SER A 1 129 ? 53.40300 -37.58100 40.26300 1.000 21.14790 123 SER A CA 1
ATOM 943 C C . SER A 1 129 ? 53.41300 -38.43700 38.99700 1.000 22.85808 123 SER A C 1
ATOM 944 O O . SER A 1 129 ? 54.47100 -38.74700 38.43900 1.000 24.46266 123 SER A O 1
ATOM 947 N N . TYR A 1 130 ? 52.21200 -38.81700 38.55400 1.000 21.26831 124 TYR A N 1
ATOM 948 C CA . TYR A 1 130 ? 52.05500 -39.73100 37.43800 1.000 21.81306 124 TYR A CA 1
ATOM 949 C C . TYR A 1 130 ? 52.37600 -39.08000 36.09300 1.000 20.61637 124 TYR A C 1
ATOM 950 O O . TYR A 1 130 ? 51.99000 -37.93600 35.84500 1.000 21.27702 124 TYR A O 1
ATOM 959 N N . LYS A 1 131 ? 53.06500 -39.84100 35.23300 1.000 22.51788 125 LYS A N 1
ATOM 960 C CA . LYS A 1 131 ? 53.27100 -39.47700 33.84000 1.000 22.63634 125 LYS A CA 1
ATOM 961 C C . LYS A 1 131 ? 52.90300 -40.66600 32.95900 1.000 22.65538 125 LYS A C 1
ATOM 962 O O . LYS A 1 131 ? 53.19100 -41.80600 33.31200 1.000 22.64622 125 LYS A O 1
ATOM 968 N N . PRO A 1 132 ? 52.24600 -40.44500 31.79800 1.000 22.80138 126 PRO A N 1
ATOM 969 C CA . PRO A 1 132 ? 51.90500 -41.53500 30.88900 1.000 22.11377 126 PRO A CA 1
ATOM 970 C C . PRO A 1 132 ? 53.09700 -42.36900 30.42600 1.000 24.13600 126 PRO A C 1
ATOM 971 O O . PRO A 1 132 ? 52.96600 -43.57400 30.25200 1.000 25.30317 126 PRO A O 1
ATOM 975 N N . ASN A 1 133 ? 54.24600 -41.71900 30.19800 1.000 23.10625 127 ASN A N 1
ATOM 976 C CA . ASN A 1 133 ? 55.43300 -42.41300 29.72000 1.000 27.32125 127 ASN A CA 1
ATOM 977 C C . ASN A 1 133 ? 55.10700 -43.32700 28.54100 1.000 31.36639 127 ASN A C 1
ATOM 978 O O . ASN A 1 133 ? 55.43900 -44.51300 28.54900 1.000 29.66740 127 ASN A O 1
ATOM 983 N N . LEU A 1 134 ? 54.45100 -42.75900 27.52500 1.000 28.26240 128 LEU A N 1
ATOM 984 C CA . LEU A 1 134 ? 54.02400 -43.52300 26.36700 1.000 28.31620 128 LEU A CA 1
ATOM 985 C C . LEU A 1 134 ? 55.21500 -43.93100 25.51100 1.000 31.94351 128 LEU A C 1
ATOM 986 O O . LEU A 1 134 ? 55.14700 -44.95000 24.83500 1.000 33.46028 128 LEU A O 1
ATOM 992 N N . VAL B 1 1 ? 48.78400 13.04100 39.80900 1.000 39.77252 -5 VAL B N 1
ATOM 993 C CA . VAL B 1 1 ? 49.04300 12.10600 38.71500 1.000 30.63822 -5 VAL B CA 1
ATOM 994 C C . VAL B 1 1 ? 49.26600 12.87100 37.41100 1.000 28.98219 -5 VAL B C 1
ATOM 995 O O . VAL B 1 1 ? 48.32500 13.14600 36.66800 1.000 30.56740 -5 VAL B O 1
ATOM 999 N N . PRO B 1 2 ? 50.52400 13.25100 37.09900 1.000 27.79182 -4 PRO B N 1
ATOM 1000 C CA . PRO B 1 2 ? 50.79000 14.09400 35.94000 1.000 27.94738 -4 PRO B CA 1
ATOM 1001 C C . PRO B 1 2 ? 50.37300 13.44200 34.62700 1.000 26.10506 -4 PRO B C 1
ATOM 1002 O O . PRO B 1 2 ? 50.64200 12.25800 34.40400 1.000 22.21627 -4 PRO B O 1
ATOM 1006 N N . ARG B 1 3 ? 49.71200 14.21700 33.75700 1.000 22.53584 -3 ARG B N 1
ATOM 1007 C CA . ARG B 1 3 ? 49.25400 13.67700 32.48700 1.000 22.72907 -3 ARG B CA 1
ATOM 1008 C C . ARG B 1 3 ? 50.42700 13.11800 31.67700 1.000 23.95612 -3 ARG B C 1
ATOM 1009 O O . ARG B 1 3 ? 51.50500 13.70400 31.64700 1.000 22.64731 -3 ARG B O 1
ATOM 1017 N N . GLY B 1 4 ? 50.19800 11.98400 31.01400 1.000 22.60817 -2 GLY B N 1
ATOM 1018 C CA . GLY B 1 4 ? 51.22000 11.36800 30.17900 1.000 22.97518 -2 GLY B CA 1
ATOM 1019 C C . GLY B 1 4 ? 52.27600 10.54600 30.92500 1.000 21.90242 -2 GLY B C 1
ATOM 1020 O O . GLY B 1 4 ? 53.05700 9.82600 30.30400 1.000 23.10735 -2 GLY B O 1
ATOM 1021 N N . SER B 1 5 ? 52.29000 10.62800 32.25700 1.000 20.55941 -1 SER B N 1
ATOM 1022 C CA . SER B 1 5 ? 53.21900 9.82300 33.02900 1.000 20.66727 -1 SER B CA 1
ATOM 1023 C C . SER B 1 5 ? 52.71400 8.38400 32.98300 1.000 21.03049 -1 SER B C 1
ATOM 1024 O O . SER B 1 5 ? 51.55800 8.12800 32.63900 1.000 19.99063 -1 SER B O 1
ATOM 1027 N N . HIS B 1 6 ? 53.58500 7.43400 33.33100 1.000 21.60539 0 HIS B N 1
ATOM 1028 C CA . HIS B 1 6 ? 53.17200 6.04200 33.42600 1.000 18.73407 0 HIS B CA 1
ATOM 1029 C C . HIS B 1 6 ? 51.94500 5.86100 34.31600 1.000 21.89476 0 HIS B C 1
ATOM 1030 O O . HIS B 1 6 ? 50.97600 5.21200 33.92500 1.000 21.67470 0 HIS B O 1
ATOM 1037 N N . MET B 1 7 ? 51.99700 6.45300 35.51600 1.000 22.35112 1 MET B N 1
ATOM 1038 C CA . MET B 1 7 ? 50.88900 6.36500 36.45500 1.000 22.88623 1 MET B CA 1
ATOM 1039 C C . MET B 1 7 ? 49.57800 6.81600 35.82000 1.000 22.60229 1 MET B C 1
ATOM 1040 O O . MET B 1 7 ? 48.54800 6.19400 36.01800 1.000 22.71196 1 MET B O 1
ATOM 1045 N N . HIS B 1 8 ? 49.63200 7.92000 35.07100 1.000 20.79067 2 HIS B N 1
ATOM 1046 C CA . HIS B 1 8 ? 48.46000 8.42000 34.37500 1.000 23.67031 2 HIS B CA 1
ATOM 1047 C C . HIS B 1 8 ? 47.95700 7.47200 33.28900 1.000 21.23488 2 HIS B C 1
ATOM 1048 O O . HIS B 1 8 ? 46.75300 7.22600 33.19800 1.000 22.38490 2 HIS B O 1
ATOM 1055 N N . ARG B 1 9 ? 48.88800 6.88100 32.51600 1.000 19.08543 3 ARG B N 1
ATOM 1056 C CA . ARG B 1 9 ? 48.51700 5.93900 31.47700 1.000 21.88623 3 ARG B CA 1
ATOM 1057 C C . ARG B 1 9 ? 47.77700 4.76400 32.11200 1.000 22.64523 3 ARG B C 1
ATOM 1058 O O . ARG B 1 9 ? 46.71000 4.36500 31.65200 1.000 20.93426 3 ARG B O 1
ATOM 1066 N N . VAL B 1 10 ? 48.34900 4.23700 33.20000 1.000 22.45147 4 VAL B N 1
ATOM 1067 C CA . VAL B 1 10 ? 47.76500 3.11200 33.90600 1.000 22.57428 4 VAL B CA 1
ATOM 1068 C C . VAL B 1 10 ? 46.40500 3.46900 34.49200 1.000 23.63834 4 VAL B C 1
ATOM 1069 O O . VAL B 1 10 ? 45.45600 2.70300 34.33300 1.000 25.63605 4 VAL B O 1
ATOM 1073 N N . GLU B 1 11 ? 46.31300 4.60400 35.19300 1.000 21.05773 5 GLU B N 1
ATOM 1074 C CA . GLU B 1 11 ? 45.05700 4.99900 35.80700 1.000 25.04993 5 GLU B CA 1
ATOM 1075 C C . GLU B 1 11 ? 43.95600 5.22000 34.77400 1.000 23.26556 5 GLU B C 1
ATOM 1076 O O . GLU B 1 11 ? 42.78800 4.98200 35.07300 1.000 23.95564 5 GLU B O 1
ATOM 1082 N N . ASN B 1 12 ? 44.32600 5.65400 33.56800 1.000 20.64412 6 ASN B N 1
ATOM 1083 C CA . ASN B 1 12 ? 43.32700 5.92700 32.55300 1.000 25.39885 6 ASN B CA 1
ATOM 1084 C C . ASN B 1 12 ? 42.98000 4.70200 31.71600 1.000 23.49836 6 ASN B C 1
ATOM 1085 O O . ASN B 1 12 ? 42.14900 4.82300 30.82500 1.000 27.32924 6 ASN B O 1
ATOM 1090 N N . MET B 1 13 ? 43.60200 3.54000 31.97200 1.000 20.92263 7 MET B N 1
ATOM 1091 C CA . MET B 1 13 ? 43.13600 2.30600 31.36800 1.000 17.72446 7 MET B CA 1
ATOM 1092 C C . MET B 1 13 ? 42.03300 1.75200 32.25900 1.000 19.77634 7 MET B C 1
ATOM 1093 O O . MET B 1 13 ? 42.30000 1.41200 33.39900 1.000 19.46830 7 MET B O 1
ATOM 1098 N N . LEU B 1 14 ? 40.82600 1.59600 31.70800 1.000 18.34758 8 LEU B N 1
ATOM 1099 C CA . LEU B 1 14 ? 39.69200 1.07200 32.44600 1.000 18.72277 8 LEU B CA 1
ATOM 1100 C C . LEU B 1 14 ? 39.56000 -0.42600 32.19800 1.000 15.70876 8 LEU B C 1
ATOM 1101 O O . LEU B 1 14 ? 39.93600 -0.92800 31.13200 1.000 17.21839 8 LEU B O 1
ATOM 1106 N N . ASN B 1 15 ? 39.03800 -1.11800 33.21800 1.000 16.37001 9 ASN B N 1
ATOM 1107 C CA . ASN B 1 15 ? 38.85000 -2.56000 33.20400 1.000 16.97914 9 ASN B CA 1
ATOM 1108 C C . ASN B 1 15 ? 37.34800 -2.78500 33.04200 1.000 17.25117 9 ASN B C 1
ATOM 1109 O O . ASN B 1 15 ? 36.58800 -2.58800 34.00000 1.000 16.33090 9 ASN B O 1
ATOM 1114 N N . LEU B 1 16 ? 36.93300 -3.13900 31.81500 1.000 16.09021 10 LEU B N 1
ATOM 1115 C CA . LEU B 1 16 ? 35.53100 -3.09100 31.43900 1.000 15.19850 10 LEU B CA 1
ATOM 1116 C C . LEU B 1 16 ? 34.99500 -4.48800 31.16400 1.000 16.61123 10 LEU B C 1
ATOM 1117 O O . LEU B 1 16 ? 35.68900 -5.31000 30.55800 1.000 15.88857 10 LEU B O 1
ATOM 1122 N N . CYS B 1 17 ? 33.76300 -4.73600 31.63300 1.000 15.21248 11 CYS B N 1
ATOM 1123 C CA . CYS B 1 17 ? 33.09400 -6.01400 31.45900 1.000 15.10766 11 CYS B CA 1
ATOM 1124 C C . CYS B 1 17 ? 31.74100 -5.80600 30.78400 1.000 17.44663 11 CYS B C 1
ATOM 1125 O O . CYS B 1 17 ? 30.89600 -5.07600 31.30700 1.000 17.04254 11 CYS B O 1
ATOM 1128 N N . PHE B 1 18 ? 31.55700 -6.43200 29.61400 1.000 15.09258 12 PHE B N 1
ATOM 1129 C CA . PHE B 1 18 ? 30.34000 -6.29300 28.83400 1.000 15.00854 12 PHE B CA 1
ATOM 1130 C C . PHE B 1 18 ? 29.57600 -7.60700 28.71600 1.000 15.97095 12 PHE B C 1
ATOM 1131 O O . PHE B 1 18 ? 30.16900 -8.63200 28.39600 1.000 15.67847 12 PHE B O 1
ATOM 1139 N N . ASP B 1 19 ? 28.25800 -7.55400 28.92900 1.000 15.80634 13 ASP B N 1
ATOM 1140 C CA . ASP B 1 19 ? 27.38700 -8.62400 28.47700 1.000 13.78868 13 ASP B CA 1
ATOM 1141 C C . ASP B 1 19 ? 27.47000 -8.73600 26.95800 1.000 14.70769 13 ASP B C 1
ATOM 1142 O O . ASP B 1 19 ? 27.73200 -7.75400 26.26600 1.000 16.39437 13 ASP B O 1
ATOM 1147 N N . VAL B 1 20 ? 27.20200 -9.94300 26.44100 1.000 14.00837 14 VAL B N 1
ATOM 1148 C CA . VAL B 1 20 ? 27.07000 -10.11900 25.00200 1.000 14.86627 14 VAL B CA 1
ATOM 1149 C C . VAL B 1 20 ? 25.60800 -9.95300 24.60100 1.000 15.10520 14 VAL B C 1
ATOM 1150 O O . VAL B 1 20 ? 25.26600 -9.06900 23.82300 1.000 16.39135 14 VAL B O 1
ATOM 1154 N N . ASP B 1 21 ? 24.74100 -10.82100 25.13700 1.000 17.21032 15 ASP B N 1
ATOM 1155 C CA . ASP B 1 21 ? 23.36200 -10.85800 24.69200 1.000 14.22939 15 ASP B CA 1
ATOM 1156 C C . ASP B 1 21 ? 22.54800 -9.64900 25.16000 1.000 17.02274 15 ASP B C 1
ATOM 1157 O O . ASP B 1 21 ? 22.68800 -9.19700 26.28900 1.000 18.97520 15 ASP B O 1
ATOM 1162 N N . ASP B 1 22 ? 21.71500 -9.13500 24.25300 1.000 14.86682 16 ASP B N 1
ATOM 1163 C CA . ASP B 1 22 ? 20.92700 -7.93300 24.47600 1.000 16.44640 16 ASP B CA 1
ATOM 1164 C C . ASP B 1 22 ? 21.79500 -6.79000 24.99500 1.000 16.86313 16 ASP B C 1
ATOM 1165 O O . ASP B 1 22 ? 21.37900 -6.00100 25.83600 1.000 18.05065 16 ASP B O 1
ATOM 1170 N N . CYS B 1 23 ? 22.99200 -6.69700 24.42500 1.000 17.22785 17 CYS B N 1
ATOM 1171 C CA . CYS B 1 23 ? 23.96600 -5.70400 24.83000 1.000 14.91893 17 CYS B CA 1
ATOM 1172 C C . CYS B 1 23 ? 24.83200 -5.36800 23.61900 1.000 15.72490 17 CYS B C 1
ATOM 1173 O O . CYS B 1 23 ? 24.62700 -4.33100 22.99100 1.000 19.62174 17 CYS B O 1
ATOM 1176 N N . ILE B 1 24 ? 25.74400 -6.27000 23.24900 1.000 13.74864 18 ILE B N 1
ATOM 1177 C CA . ILE B 1 24 ? 26.50700 -6.11200 22.01800 1.000 14.85866 18 ILE B CA 1
ATOM 1178 C C . ILE B 1 24 ? 25.70800 -6.58300 20.80800 1.000 17.42432 18 ILE B C 1
ATOM 1179 O O . ILE B 1 24 ? 25.73800 -5.93600 19.75800 1.000 17.74464 18 ILE B O 1
ATOM 1184 N N . THR B 1 25 ? 25.01200 -7.71400 20.95600 1.000 17.06177 19 THR B N 1
ATOM 1185 C CA . THR B 1 25 ? 24.10000 -8.23300 19.95200 1.000 16.93106 19 THR B CA 1
ATOM 1186 C C . THR B 1 25 ? 22.69700 -8.35600 20.53100 1.000 17.56455 19 THR B C 1
ATOM 1187 O O . THR B 1 25 ? 22.50000 -8.22800 21.74000 1.000 17.54159 19 THR B O 1
ATOM 1191 N N . GLU B 1 26 ? 21.72200 -8.56200 19.64300 1.000 16.54738 20 GLU B N 1
ATOM 1192 C CA . GLU B 1 26 ? 20.32300 -8.67100 20.01600 1.000 17.71469 20 GLU B CA 1
ATOM 1193 C C . GLU B 1 26 ? 19.93300 -10.14600 20.08200 1.000 19.71203 20 GLU B C 1
ATOM 1194 O O . GLU B 1 26 ? 20.30800 -10.94200 19.21500 1.000 18.30607 20 GLU B O 1
ATOM 1200 N N . TRP B 1 27 ? 19.17100 -10.50900 21.12100 1.000 18.97920 21 TRP B N 1
ATOM 1201 C CA . TRP B 1 27 ? 18.73900 -11.88800 21.27100 1.000 19.16951 21 TRP B CA 1
ATOM 1202 C C . TRP B 1 27 ? 17.72400 -12.22600 20.18500 1.000 24.52420 21 TRP B C 1
ATOM 1203 O O . TRP B 1 27 ? 16.88800 -11.40300 19.82500 1.000 24.77997 21 TRP B O 1
ATOM 1214 N N . ASN B 1 28 ? 17.81600 -13.45300 19.66400 1.000 24.70590 22 ASN B N 1
ATOM 1215 C CA . ASN B 1 28 ? 16.80900 -14.00500 18.77600 1.000 24.23882 22 ASN B CA 1
ATOM 1216 C C . ASN B 1 28 ? 16.42900 -15.37600 19.32600 1.000 26.77085 22 ASN B C 1
ATOM 1217 O O . ASN B 1 28 ? 17.29200 -16.22400 19.53400 1.000 27.49009 22 ASN B O 1
ATOM 1222 N N . ASN B 1 29 ? 15.12900 -15.58700 19.54400 1.000 29.19638 23 ASN B N 1
ATOM 1223 C CA . ASN B 1 29 ? 14.63400 -16.84300 20.08700 1.000 30.86667 23 ASN B CA 1
ATOM 1224 C C . ASN B 1 29 ? 14.87200 -18.05200 19.18900 1.000 30.15916 23 ASN B C 1
ATOM 1225 O O . ASN B 1 29 ? 14.78900 -19.17900 19.66400 1.000 31.94394 23 ASN B O 1
ATOM 1230 N N . ASN B 1 30 ? 15.17600 -17.83300 17.90300 1.000 27.35086 24 ASN B N 1
ATOM 1231 C CA . ASN B 1 30 ? 15.52900 -18.95000 17.04000 1.000 28.30923 24 ASN B CA 1
ATOM 1232 C C . ASN B 1 30 ? 16.88000 -19.56800 17.40800 1.000 28.97686 24 ASN B C 1
ATOM 1233 O O . ASN B 1 30 ? 17.20400 -20.66000 16.93800 1.000 27.80151 24 ASN B O 1
ATOM 1238 N N . ARG B 1 31 ? 17.66200 -18.87000 18.24600 1.000 28.99099 25 ARG B N 1
ATOM 1239 C CA . ARG B 1 31 ? 18.94200 -19.37200 18.72900 1.000 24.61970 25 ARG B CA 1
ATOM 1240 C C . ARG B 1 31 ? 19.89500 -19.75600 17.59900 1.000 25.21636 25 ARG B C 1
ATOM 1241 O O . ARG B 1 31 ? 20.74300 -20.63400 17.76400 1.000 23.10845 25 ARG B O 1
ATOM 1249 N N . ASP B 1 32 ? 19.76300 -19.08600 16.44700 1.000 24.60502 26 ASP B N 1
ATOM 1250 C CA . ASP B 1 32 ? 20.75000 -19.20300 15.38200 1.000 24.01699 26 ASP B CA 1
ATOM 1251 C C . ASP B 1 32 ? 21.87800 -18.23000 15.71800 1.000 22.38316 26 ASP B C 1
ATOM 1252 O O . ASP B 1 32 ? 21.95800 -17.13000 15.16600 1.000 21.99535 26 ASP B O 1
ATOM 1257 N N . TYR B 1 33 ? 22.72900 -18.64900 16.66100 1.000 20.83490 27 TYR B N 1
ATOM 1258 C CA . TYR B 1 33 ? 23.64500 -17.76000 17.35100 1.000 20.45472 27 TYR B CA 1
ATOM 1259 C C . TYR B 1 33 ? 24.60500 -17.02700 16.42100 1.000 19.36818 27 TYR B C 1
ATOM 1260 O O . TYR B 1 33 ? 24.90100 -15.84800 16.63300 1.000 19.42919 27 TYR B O 1
ATOM 1269 N N . VAL B 1 34 ? 25.07400 -17.71100 15.37300 1.000 19.84489 28 VAL B N 1
ATOM 1270 C CA . VAL B 1 34 ? 26.08500 -17.11400 14.52600 1.000 18.17525 28 VAL B CA 1
ATOM 1271 C C . VAL B 1 34 ? 25.51300 -15.90200 13.79100 1.000 21.91778 28 VAL B C 1
ATOM 1272 O O . VAL B 1 34 ? 26.27100 -14.99200 13.44300 1.000 22.35550 28 VAL B O 1
ATOM 1276 N N . ASN B 1 35 ? 24.17900 -15.88200 13.60100 1.000 19.53242 29 ASN B N 1
ATOM 1277 C CA . ASN B 1 35 ? 23.51800 -14.77800 12.91800 1.000 20.90317 29 ASN B CA 1
ATOM 1278 C C . ASN B 1 35 ? 22.85100 -13.73400 13.81000 1.000 20.18155 29 ASN B C 1
ATOM 1279 O O . ASN B 1 35 ? 22.12000 -12.87800 13.31100 1.000 21.76623 29 ASN B O 1
ATOM 1284 N N . PHE B 1 36 ? 23.16000 -13.75200 15.11200 1.000 19.45588 30 PHE B N 1
ATOM 1285 C CA . PHE B 1 36 ? 22.70100 -12.69600 15.99600 1.000 16.85055 30 PHE B CA 1
ATOM 1286 C C . PHE B 1 36 ? 23.17700 -11.34900 15.46500 1.000 17.07485 30 PHE B C 1
ATOM 1287 O O . PHE B 1 36 ? 24.32300 -11.20700 15.03700 1.000 19.99526 30 PHE B O 1
ATOM 1295 N N . LYS B 1 37 ? 22.26800 -10.37200 15.50700 1.000 16.86167 31 LYS B N 1
ATOM 1296 C CA . LYS B 1 37 ? 22.49200 -9.07000 14.89800 1.000 20.03522 31 LYS B CA 1
ATOM 1297 C C . LYS B 1 37 ? 23.24100 -8.15200 15.85200 1.000 18.13031 31 LYS B C 1
ATOM 1298 O O . LYS B 1 37 ? 22.86000 -8.01700 17.01600 1.000 17.66226 31 LYS B O 1
ATOM 1304 N N . PRO B 1 38 ? 24.32900 -7.48500 15.40100 1.000 15.67135 32 PRO B N 1
ATOM 1305 C CA . PRO B 1 38 ? 25.04200 -6.54300 16.24800 1.000 18.38511 32 PRO B CA 1
ATOM 1306 C C . PRO B 1 38 ? 24.35500 -5.18800 16.35400 1.000 20.18331 32 PRO B C 1
ATOM 1307 O O . PRO B 1 38 ? 23.74500 -4.71100 15.39400 1.000 17.69113 32 PRO B O 1
ATOM 1311 N N . ASP B 1 39 ? 24.48800 -4.58500 17.54200 1.000 16.61646 33 ASP B N 1
ATOM 1312 C CA . ASP B 1 39 ? 24.28300 -3.16000 17.71100 1.000 16.12654 33 ASP B CA 1
ATOM 1313 C C . ASP B 1 39 ? 25.58800 -2.51500 17.25100 1.000 16.13013 33 ASP B C 1
ATOM 1314 O O . ASP B 1 39 ? 26.60100 -2.56400 17.95200 1.000 16.87026 33 ASP B O 1
ATOM 1319 N N . VAL B 1 40 ? 25.58600 -1.96300 16.03300 1.000 17.02263 34 VAL B N 1
ATOM 1320 C CA . VAL B 1 40 ? 26.81700 -1.46800 15.43700 1.000 17.13471 34 VAL B CA 1
ATOM 1321 C C . VAL B 1 40 ? 27.40400 -0.31100 16.24000 1.000 17.08019 34 VAL B C 1
ATOM 1322 O O . VAL B 1 40 ? 28.61100 -0.10700 16.22200 1.000 19.88033 34 VAL B O 1
ATOM 1326 N N . GLU B 1 41 ? 26.55200 0.43500 16.95300 1.000 19.26864 35 GLU B N 1
ATOM 1327 C CA . GLU B 1 41 ? 27.03100 1.51100 17.80600 1.000 16.73477 35 GLU B CA 1
ATOM 1328 C C . GLU B 1 41 ? 27.83000 0.98000 18.99700 1.000 18.55665 35 GLU B C 1
ATOM 1329 O O . GLU B 1 41 ? 28.85500 1.55000 19.35600 1.000 19.03582 35 GLU B O 1
ATOM 1335 N N . MET B 1 42 ? 27.38900 -0.14500 19.56800 1.000 16.78403 36 MET B N 1
ATOM 1336 C CA . MET B 1 42 ? 28.13100 -0.81800 20.62300 1.000 17.46811 36 MET B CA 1
ATOM 1337 C C . MET B 1 42 ? 29.46500 -1.35000 20.11200 1.000 17.43961 36 MET B C 1
ATOM 1338 O O . MET B 1 42 ? 30.48900 -1.20800 20.77200 1.000 17.33103 36 MET B O 1
ATOM 1343 N N . VAL B 1 43 ? 29.44900 -1.96000 18.92200 1.000 16.85051 37 VAL B N 1
ATOM 1344 C CA . VAL B 1 43 ? 30.66800 -2.50900 18.34700 1.000 16.30101 37 VAL B CA 1
ATOM 1345 C C . VAL B 1 43 ? 31.69200 -1.39700 18.13000 1.000 16.66123 37 VAL B C 1
ATOM 1346 O O . VAL B 1 43 ? 32.85600 -1.53100 18.49900 1.000 18.69776 37 VAL B O 1
ATOM 1350 N N . SER B 1 44 ? 31.23500 -0.27800 17.55200 1.000 16.37139 38 SER B N 1
ATOM 1351 C CA . SER B 1 44 ? 32.11600 0.86200 17.31700 1.000 19.57625 38 SER B CA 1
ATOM 1352 C C . SER B 1 44 ? 32.71700 1.40400 18.61400 1.000 16.97333 38 SER B C 1
ATOM 1353 O O . SER B 1 44 ? 33.90700 1.69700 18.67900 1.000 17.85640 38 SER B O 1
ATOM 1356 N N . ALA B 1 45 ? 31.86600 1.54300 19.63700 1.000 19.05778 39 ALA B N 1
ATOM 1357 C CA . ALA B 1 45 ? 32.27900 2.08800 20.92000 1.000 16.12926 39 ALA B CA 1
ATOM 1358 C C . ALA B 1 45 ? 33.30700 1.19600 21.60400 1.000 15.79091 39 ALA B C 1
ATOM 1359 O O . ALA B 1 45 ? 34.32200 1.68200 22.08000 1.000 16.62149 39 ALA B O 1
ATOM 1361 N N . ILE B 1 46 ? 33.03100 -0.10500 21.64500 1.000 15.98751 40 ILE B N 1
ATOM 1362 C CA . ILE B 1 46 ? 33.95900 -1.05000 22.25100 1.000 15.45237 40 ILE B CA 1
ATOM 1363 C C . ILE B 1 46 ? 35.28700 -1.06000 21.50100 1.000 16.85670 40 ILE B C 1
ATOM 1364 O O . ILE B 1 46 ? 36.35100 -1.04500 22.11000 1.000 18.65045 40 ILE B O 1
ATOM 1369 N N . ASN B 1 47 ? 35.23300 -1.08200 20.16600 1.000 16.67214 41 ASN B N 1
ATOM 1370 C CA . ASN B 1 47 ? 36.45900 -1.08300 19.38900 1.000 16.39970 41 ASN B CA 1
ATOM 1371 C C . ASN B 1 47 ? 37.29300 0.17800 19.63200 1.000 17.08116 41 ASN B C 1
ATOM 1372 O O . ASN B 1 47 ? 38.52900 0.12100 19.68700 1.000 20.80057 41 ASN B O 1
ATOM 1377 N N . ALA B 1 48 ? 36.61400 1.31500 19.77900 1.000 16.42193 42 ALA B N 1
ATOM 1378 C CA . ALA B 1 48 ? 37.30600 2.55700 20.08200 1.000 17.12157 42 ALA B CA 1
ATOM 1379 C C . ALA B 1 48 ? 38.01000 2.46500 21.43800 1.000 19.38787 42 ALA B C 1
ATOM 1380 O O . ALA B 1 48 ? 39.13400 2.92900 21.58100 1.000 18.59717 42 ALA B O 1
ATOM 1382 N N . LEU B 1 49 ? 37.33600 1.88600 22.43100 1.000 17.28266 43 LEU B N 1
ATOM 1383 C CA . LEU B 1 49 ? 37.91100 1.74400 23.76300 1.000 15.41181 43 LEU B CA 1
ATOM 1384 C C . LEU B 1 49 ? 39.08300 0.76500 23.73600 1.000 16.99085 43 LEU B C 1
ATOM 1385 O O . LEU B 1 49 ? 40.11000 1.01600 24.35900 1.000 18.72495 43 LEU B O 1
ATOM 1390 N N . TYR B 1 50 ? 38.93700 -0.33000 22.99100 1.000 16.62220 44 TYR B N 1
ATOM 1391 C CA . TYR B 1 50 ? 40.03000 -1.26900 22.80000 1.000 18.03345 44 TYR B CA 1
ATOM 1392 C C . TYR B 1 50 ? 41.24700 -0.55100 22.21700 1.000 17.59211 44 TYR B C 1
ATOM 1393 O O . TYR B 1 50 ? 42.36600 -0.68100 22.71000 1.000 18.94909 44 TYR B O 1
ATOM 1402 N N . ASP B 1 51 ? 41.02000 0.22500 21.15800 1.000 19.42375 45 ASP B N 1
ATOM 1403 C CA . ASP B 1 51 ? 42.11000 0.93300 20.50600 1.000 20.29734 45 ASP B CA 1
ATOM 1404 C C . ASP B 1 51 ? 42.78400 1.95700 21.42400 1.000 22.50150 45 ASP B C 1
ATOM 1405 O O . ASP B 1 51 ? 43.97000 2.21500 21.30200 1.000 26.03891 45 ASP B O 1
ATOM 1410 N N . ALA B 1 52 ? 42.01900 2.53100 22.35700 1.000 19.61323 46 ALA B N 1
ATOM 1411 C CA . ALA B 1 52 ? 42.51600 3.52400 23.29800 1.000 19.25821 46 ALA B CA 1
ATOM 1412 C C . ALA B 1 52 ? 43.26000 2.93600 24.49400 1.000 21.29278 46 ALA B C 1
ATOM 1413 O O . ALA B 1 52 ? 43.75100 3.69600 25.33100 1.000 23.82650 46 ALA B O 1
ATOM 1415 N N . GLY B 1 53 ? 43.25800 1.60500 24.63200 1.000 20.65474 47 GLY B N 1
ATOM 1416 C CA . GLY B 1 53 ? 44.06400 0.92800 25.63500 1.000 19.65397 47 GLY B CA 1
ATOM 1417 C C . GLY B 1 53 ? 43.31700 0.27900 26.80100 1.000 17.82142 47 GLY B C 1
ATOM 1418 O O . GLY B 1 53 ? 43.94900 -0.30500 27.67800 1.000 19.33222 47 GLY B O 1
ATOM 1419 N N . HIS B 1 54 ? 41.98300 0.39700 26.81800 1.000 17.17159 48 HIS B N 1
ATOM 1420 C CA . HIS B 1 54 ? 41.17600 -0.17200 27.88000 1.000 18.58396 48 HIS B CA 1
ATOM 1421 C C . HIS B 1 54 ? 41.11000 -1.69600 27.73900 1.000 17.23381 48 HIS B C 1
ATOM 1422 O O . HIS B 1 54 ? 41.19700 -2.22800 26.62600 1.000 18.44082 48 HIS B O 1
ATOM 1429 N N . THR B 1 55 ? 40.93900 -2.39500 28.86300 1.000 15.99710 49 THR B N 1
ATOM 1430 C CA . THR B 1 55 ? 40.76900 -3.84500 28.82500 1.000 15.85884 49 THR B CA 1
ATOM 1431 C C . THR B 1 55 ? 39.29500 -4.16200 28.60200 1.000 15.60609 49 THR B C 1
ATOM 1432 O O . THR B 1 55 ? 38.42500 -3.64000 29.30800 1.000 17.18553 49 THR B O 1
ATOM 1436 N N . ILE B 1 56 ? 39.04000 -5.01100 27.59800 1.000 15.91016 50 ILE B N 1
ATOM 1437 C CA . ILE B 1 56 ? 37.69800 -5.39000 27.19800 1.000 14.65913 50 ILE B CA 1
ATOM 1438 C C . ILE B 1 56 ? 37.47000 -6.86600 27.51800 1.000 15.47292 50 ILE B C 1
ATOM 1439 O O . ILE B 1 56 ? 38.09100 -7.73700 26.89900 1.000 18.20476 50 ILE B O 1
ATOM 1444 N N . THR B 1 57 ? 36.60000 -7.11700 28.49900 1.000 14.23298 51 THR B N 1
ATOM 1445 C CA . THR B 1 57 ? 36.15300 -8.45600 28.84100 1.000 14.01103 51 THR B CA 1
ATOM 1446 C C . THR B 1 57 ? 34.68700 -8.60300 28.47000 1.000 15.16713 51 THR B C 1
ATOM 1447 O O . THR B 1 57 ? 33.86800 -7.73500 28.76500 1.000 16.89511 51 THR B O 1
ATOM 1451 N N . LEU B 1 58 ? 34.36700 -9.71700 27.81200 1.000 16.30759 52 LEU B N 1
ATOM 1452 C CA . LEU B 1 58 ? 33.00200 -10.11600 27.53300 1.000 15.62092 52 LEU B CA 1
ATOM 1453 C C . LEU B 1 58 ? 32.63400 -11.23400 28.50700 1.000 15.33577 52 LEU B C 1
ATOM 1454 O O . LEU B 1 58 ? 33.44200 -12.11300 28.77200 1.000 16.46711 52 LEU B O 1
ATOM 1459 N N . TYR B 1 59 ? 31.40400 -11.20000 29.01800 1.000 14.89093 53 TYR B N 1
ATOM 1460 C CA . TYR B 1 59 ? 30.94200 -12.13300 30.03200 1.000 18.23101 53 TYR B CA 1
ATOM 1461 C C . TYR B 1 59 ? 29.51800 -12.54600 29.68400 1.000 20.42094 53 TYR B C 1
ATOM 1462 O O . TYR B 1 59 ? 28.65100 -11.69200 29.50500 1.000 21.62688 53 TYR B O 1
ATOM 1471 N N . THR B 1 60 ? 29.27300 -13.85200 29.55400 1.000 16.41475 54 THR B N 1
ATOM 1472 C CA . THR B 1 60 ? 27.97100 -14.31500 29.11600 1.000 15.83667 54 THR B CA 1
ATOM 1473 C C . THR B 1 60 ? 27.41700 -15.47200 29.94100 1.000 15.40186 54 THR B C 1
ATOM 1474 O O . THR B 1 60 ? 28.16200 -16.35900 30.39000 1.000 15.24117 54 THR B O 1
ATOM 1478 N N . ALA B 1 61 ? 26.08600 -15.45200 30.08300 1.000 17.27766 55 ALA B N 1
ATOM 1479 C CA . ALA B 1 61 ? 25.32700 -16.54800 30.67600 1.000 16.82836 55 ALA B CA 1
ATOM 1480 C C . ALA B 1 61 ? 24.81400 -17.53900 29.63500 1.000 17.30375 55 ALA B C 1
ATOM 1481 O O . ALA B 1 61 ? 24.11900 -18.51000 29.96000 1.000 18.91698 55 ALA B O 1
ATOM 1483 N N . ARG B 1 62 ? 25.15600 -17.29900 28.37000 1.000 16.109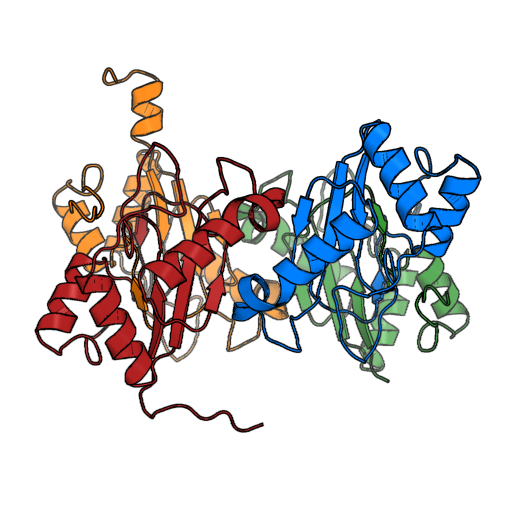03 56 ARG B N 1
ATOM 1484 C CA . ARG B 1 62 ? 24.54000 -18.05200 27.29100 1.000 16.02622 56 ARG B CA 1
ATOM 1485 C C . ARG B 1 62 ? 24.82000 -19.53400 27.47100 1.000 17.37514 56 ARG B C 1
ATOM 1486 O O . ARG B 1 62 ? 25.96600 -19.92600 27.67600 1.000 17.27464 56 ARG B O 1
ATOM 1494 N N . GLY B 1 63 ? 23.76300 -20.34600 27.36100 1.000 19.25936 57 GLY B N 1
ATOM 1495 C CA . GLY B 1 63 ? 23.89900 -21.79300 27.41100 1.000 20.89074 57 GLY B CA 1
ATOM 1496 C C . GLY B 1 63 ? 23.66900 -22.42100 28.78200 1.000 24.89410 57 GLY B C 1
ATOM 1497 O O . GLY B 1 63 ? 23.45600 -23.63200 28.88400 1.000 24.55959 57 GLY B O 1
ATOM 1498 N N . MET B 1 64 ? 23.72600 -21.60200 29.84000 1.000 20.31367 58 MET B N 1
ATOM 1499 C CA . MET B 1 64 ? 23.70700 -22.14500 31.18800 1.000 23.83729 58 MET B CA 1
ATOM 1500 C C . MET B 1 64 ? 22.41800 -22.92400 31.43100 1.000 26.61619 58 MET B C 1
ATOM 1501 O O . MET B 1 64 ? 22.44100 -23.96300 32.08300 1.000 27.08740 58 MET B O 1
AT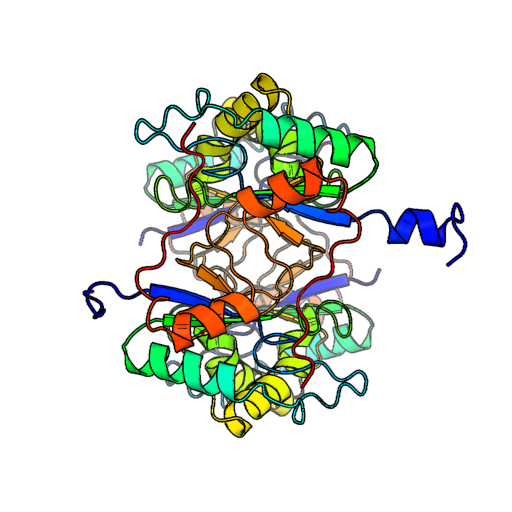OM 1506 N N . LYS B 1 65 ? 21.30300 -22.43000 30.87400 1.000 27.51694 59 LYS B N 1
ATOM 1507 C CA . LYS B 1 65 ? 20.01600 -23.10100 31.01100 1.000 33.56268 59 LYS B CA 1
ATOM 1508 C C . LYS B 1 65 ? 19.68600 -24.05800 29.86600 1.000 33.62588 59 LYS B C 1
ATOM 1509 O O . LYS B 1 65 ? 19.02100 -25.06600 30.08000 1.000 39.59131 59 LYS B O 1
ATOM 1515 N N . SER B 1 66 ? 20.17400 -23.76900 28.65800 1.000 26.92490 60 SER B N 1
ATOM 1516 C CA . SER B 1 66 ? 19.79400 -24.54100 27.48700 1.000 25.12718 60 SER B CA 1
ATOM 1517 C C . SER B 1 66 ? 20.59200 -25.82700 27.28800 1.000 31.72911 60 SER B C 1
ATOM 1518 O O . SER B 1 66 ? 20.01000 -26.87000 27.02400 1.000 38.35875 60 SER B O 1
ATOM 1521 N N . VAL B 1 67 ? 21.92200 -25.75000 27.35500 1.000 25.77264 61 VAL B N 1
ATOM 1522 C CA . VAL B 1 67 ? 22.75600 -26.93300 27.18700 1.000 23.49737 61 VAL B CA 1
ATOM 1523 C C . VAL B 1 67 ? 23.42200 -27.36900 28.49000 1.000 24.09702 61 VAL B C 1
ATOM 1524 O O . VAL B 1 67 ? 23.82300 -28.53700 28.62300 1.000 26.46184 61 VAL B O 1
ATOM 1528 N N . GLY B 1 68 ? 23.56000 -26.42200 29.42100 1.000 23.87165 62 GLY B N 1
ATOM 1529 C CA . GLY B 1 68 ? 24.11600 -26.70000 30.73200 1.000 26.24368 62 GLY B CA 1
ATOM 1530 C C . GLY B 1 68 ? 25.60600 -26.37200 30.81500 1.000 21.41162 62 GLY B C 1
ATOM 1531 O O . GLY B 1 68 ? 26.29400 -26.29500 29.79400 1.000 19.84439 62 GLY B O 1
ATOM 1532 N N . PRO B 1 69 ? 26.14800 -26.22600 32.04300 1.000 20.91253 63 PRO B N 1
ATOM 1533 C CA . PRO B 1 69 ? 27.50700 -25.72900 32.22400 1.000 20.51215 63 PRO B CA 1
ATOM 1534 C C . PRO B 1 69 ? 28.58000 -26.63500 31.63100 1.000 20.54122 63 PRO B C 1
ATOM 1535 O O . PRO B 1 69 ? 29.62100 -26.14200 31.22200 1.000 20.96650 63 PRO B O 1
ATOM 1539 N N . GLY B 1 70 ? 28.31000 -27.95300 31.57900 1.000 18.33503 64 GLY B N 1
ATOM 1540 C CA . GLY B 1 70 ? 29.26900 -28.89000 31.02600 1.000 19.72925 64 GLY B CA 1
ATOM 1541 C C . GLY B 1 70 ? 29.38900 -28.86900 29.50200 1.000 18.67453 64 GLY B C 1
ATOM 1542 O O . GLY B 1 70 ? 30.32500 -29.44000 28.95000 1.000 19.08021 64 GLY B O 1
ATOM 1543 N N . ARG B 1 71 ? 28.42500 -28.23300 28.83300 1.000 19.55736 65 ARG B N 1
ATOM 1544 C CA . ARG B 1 71 ? 28.37000 -28.22000 27.38000 1.000 18.03574 65 ARG B CA 1
ATOM 1545 C C . ARG B 1 71 ? 28.69600 -26.86900 26.73600 1.000 19.57734 65 ARG B C 1
ATOM 1546 O O . ARG B 1 71 ? 28.81800 -26.79300 25.51500 1.000 19.43734 65 ARG B O 1
ATOM 1554 N N . ILE B 1 72 ? 28.81800 -25.80400 27.53200 1.000 18.45308 66 ILE B N 1
ATOM 1555 C CA . ILE B 1 72 ? 29.07500 -24.48100 26.98300 1.000 18.84421 66 ILE B CA 1
ATOM 1556 C C . ILE B 1 72 ? 30.33500 -24.47200 26.12100 1.000 20.41546 66 ILE B C 1
ATOM 1557 O O . ILE B 1 72 ? 30.33800 -23.91600 25.02400 1.000 18.78932 66 ILE B O 1
ATOM 1562 N N . ALA B 1 73 ? 31.39100 -25.14600 26.60300 1.000 20.83441 67 ALA B N 1
ATOM 1563 C CA . ALA B 1 73 ? 32.65600 -25.16400 25.88800 1.000 19.47624 67 ALA B CA 1
ATOM 1564 C C . ALA B 1 73 ? 32.53600 -25.72100 24.47300 1.000 21.00428 67 ALA B C 1
ATOM 1565 O O . ALA B 1 73 ? 33.21400 -25.24300 23.56600 1.000 21.87410 67 ALA B O 1
ATOM 1567 N N . ILE B 1 74 ? 31.68700 -26.74300 24.30200 1.000 17.77026 68 ILE B N 1
ATOM 1568 C CA . ILE B 1 74 ? 31.56900 -27.45200 23.04200 1.000 21.02694 68 ILE B CA 1
ATOM 1569 C C . ILE B 1 74 ? 30.48900 -26.85200 22.14500 1.000 21.52881 68 ILE B C 1
ATOM 1570 O O . ILE B 1 74 ? 30.69100 -26.70100 20.94400 1.000 22.64609 68 ILE B O 1
ATOM 1575 N N . ASP B 1 75 ? 29.34200 -26.53700 22.75100 1.000 20.72012 69 ASP B N 1
ATOM 1576 C CA . ASP B 1 75 ? 28.12900 -26.25000 22.00600 1.000 22.10428 69 ASP B CA 1
ATOM 1577 C C . ASP B 1 75 ? 27.82400 -24.76500 21.83500 1.000 22.01315 69 ASP B C 1
ATOM 1578 O O . ASP B 1 75 ? 27.06800 -24.39900 20.94100 1.000 23.46071 69 ASP B O 1
ATOM 1583 N N . ILE B 1 76 ? 28.40100 -23.91300 22.69000 1.000 19.19662 70 ILE B N 1
ATOM 1584 C CA . ILE B 1 76 ? 28.07200 -22.49400 22.70100 1.000 18.49763 70 ILE B CA 1
ATOM 1585 C C . ILE B 1 76 ? 29.21200 -21.61300 22.19900 1.000 18.36489 70 ILE B C 1
ATOM 1586 O O . ILE B 1 76 ? 28.98200 -20.69500 21.40400 1.000 18.90492 70 ILE B O 1
ATOM 1591 N N . LEU B 1 77 ? 30.43500 -21.87300 22.66700 1.000 16.53736 71 LEU B N 1
ATOM 1592 C CA . LEU B 1 77 ? 31.52700 -20.96700 22.37000 1.000 17.28296 71 LEU B CA 1
ATOM 1593 C C . LEU B 1 77 ? 31.85600 -20.81900 20.88400 1.000 17.20197 71 LEU B C 1
ATOM 1594 O O . LEU B 1 77 ? 32.12900 -19.70800 20.44500 1.000 16.30671 71 LEU B O 1
ATOM 1599 N N . PRO B 1 78 ? 31.90000 -21.89300 20.06400 1.000 18.42934 72 PRO B N 1
ATOM 1600 C CA . PRO B 1 78 ? 32.28400 -21.72400 18.66600 1.000 17.35927 72 PRO B CA 1
ATOM 1601 C C . PRO B 1 78 ? 31.43600 -20.71600 17.89300 1.000 17.68989 72 PRO B C 1
ATOM 1602 O O . PRO B 1 78 ? 31.98400 -19.86200 17.20200 1.000 17.68914 72 PRO B O 1
ATOM 1606 N N . SER B 1 79 ? 30.10600 -20.82000 17.98600 1.000 18.91402 73 SER B N 1
ATOM 1607 C CA . SER B 1 79 ? 29.25400 -19.92000 17.22100 1.000 18.98892 73 SER B CA 1
ATOM 1608 C C . SER B 1 79 ? 29.31900 -18.48900 17.77000 1.000 17.54666 73 SER B C 1
ATOM 1609 O O . SER B 1 79 ? 29.21400 -17.52100 17.00900 1.000 17.46932 73 SER B O 1
ATOM 1612 N N . LEU B 1 80 ? 29.49000 -18.35300 19.09200 1.000 17.56318 74 LEU B N 1
ATOM 1613 C CA . LEU B 1 80 ? 29.64900 -17.03300 19.68700 1.000 16.40245 74 LEU B CA 1
ATOM 1614 C C . LEU B 1 80 ? 30.91500 -16.34400 19.17600 1.000 17.35963 74 LEU B C 1
ATOM 1615 O O . LEU B 1 80 ? 30.88000 -15.20200 18.71500 1.000 17.65951 74 LEU B O 1
ATOM 1620 N N . ILE B 1 81 ? 32.04400 -17.05200 19.26100 1.000 16.44748 75 ILE B N 1
ATOM 1621 C CA . ILE B 1 81 ? 33.30500 -16.50800 18.79700 1.000 16.01340 75 ILE B CA 1
ATOM 1622 C C . ILE B 1 81 ? 33.23800 -16.15900 17.31100 1.000 16.95743 75 ILE B C 1
ATOM 1623 O O . ILE B 1 81 ? 33.73400 -15.11300 16.90200 1.000 17.55028 75 ILE B O 1
ATOM 1628 N N . GLN B 1 82 ? 32.59700 -17.00900 16.50700 1.000 17.01998 76 GLN B N 1
ATOM 1629 C CA . GLN B 1 82 ? 32.46800 -16.73000 15.08500 1.000 16.59100 76 GLN B CA 1
ATOM 1630 C C . GLN B 1 82 ? 31.62000 -15.47800 14.84200 1.000 16.53359 76 GLN B C 1
ATOM 1631 O O . GLN B 1 82 ? 31.97200 -14.64100 14.01100 1.000 18.72668 76 GLN B O 1
ATOM 1637 N N . ASN B 1 83 ? 30.51000 -15.35700 15.57200 1.000 16.94104 77 ASN B N 1
ATOM 1638 C CA . ASN B 1 83 ? 29.67100 -14.16600 15.48600 1.000 17.68545 77 ASN B CA 1
ATOM 1639 C C . ASN B 1 83 ? 30.48100 -12.90100 15.77400 1.000 18.39543 77 ASN B C 1
ATOM 1640 O O . ASN B 1 83 ? 30.41300 -11.93000 15.02700 1.000 16.90461 77 ASN B O 1
ATOM 1645 N N . LEU B 1 84 ? 31.24400 -12.92500 16.87300 1.000 17.15205 78 LEU B N 1
ATOM 1646 C CA . LEU B 1 84 ? 32.01100 -11.75500 17.28300 1.000 16.30567 78 LEU B CA 1
ATOM 1647 C C . LEU B 1 84 ? 33.06800 -11.40600 16.24300 1.000 17.10184 78 LEU B C 1
ATOM 1648 O O . LEU B 1 84 ? 33.34500 -10.23300 16.02700 1.000 18.56311 78 LEU B O 1
ATOM 1653 N N . ALA B 1 85 ? 33.66100 -12.42300 15.59700 1.000 16.14361 79 ALA B N 1
ATOM 1654 C CA . ALA B 1 85 ? 34.60400 -12.17600 14.51800 1.000 18.37280 79 ALA B CA 1
ATOM 1655 C C . ALA B 1 85 ? 33.90700 -11.57500 13.29900 1.000 20.25507 79 ALA B C 1
ATOM 1656 O O . ALA B 1 85 ? 34.42800 -10.62700 12.71100 1.000 21.68618 79 ALA B O 1
ATOM 1658 N N . ASN B 1 86 ? 32.74200 -12.11500 12.92400 1.000 19.27521 80 ASN B N 1
ATOM 1659 C CA . ASN B 1 86 ? 32.02100 -11.61400 11.76500 1.000 19.73932 80 ASN B CA 1
ATOM 1660 C C . ASN B 1 86 ? 31.59200 -10.15800 11.93500 1.000 18.25276 80 ASN B C 1
ATOM 1661 O O . ASN B 1 86 ? 31.64700 -9.39300 10.96600 1.000 17.64993 80 ASN B O 1
ATOM 1666 N N . ILE B 1 87 ? 31.20500 -9.77500 13.15900 1.000 16.45926 81 ILE B N 1
ATOM 1667 C CA . ILE B 1 87 ? 30.76100 -8.40800 13.40400 1.000 16.70049 81 ILE B CA 1
ATOM 1668 C C . ILE B 1 87 ? 31.94400 -7.45100 13.56800 1.000 17.86269 81 ILE B C 1
ATOM 1669 O O . ILE B 1 87 ? 31.73900 -6.23800 13.58800 1.000 20.42706 81 ILE B O 1
ATOM 1674 N N . GLY B 1 88 ? 33.16500 -7.99600 13.69300 1.000 17.55579 82 GLY B N 1
ATOM 1675 C CA . GLY B 1 88 ? 34.38100 -7.20000 13.74400 1.000 19.39003 82 GLY B CA 1
ATOM 1676 C C . GLY B 1 88 ? 34.70600 -6.65500 15.13500 1.000 18.67933 82 GLY B C 1
ATOM 1677 O O . GLY B 1 88 ? 35.35800 -5.61500 15.25500 1.000 20.07549 82 GLY B O 1
ATOM 1678 N N . LEU B 1 89 ? 34.26200 -7.36300 16.18000 1.000 19.30954 83 LEU B N 1
ATOM 1679 C CA . LEU B 1 89 ? 34.49100 -6.90800 17.54500 1.000 17.14774 83 LEU B CA 1
ATOM 1680 C C . LEU B 1 89 ? 35.91600 -7.21600 18.00000 1.000 18.71405 83 LEU B C 1
ATOM 1681 O O . LEU B 1 89 ? 36.41800 -8.31100 17.76400 1.000 19.30815 83 LEU B O 1
ATOM 1686 N N . LYS B 1 90 ? 36.55500 -6.22600 18.63100 1.000 18.00577 84 LYS B N 1
ATOM 1687 C CA . LYS B 1 90 ? 37.84300 -6.39600 19.27000 1.000 19.17747 84 LYS B CA 1
ATOM 1688 C C . LYS B 1 90 ? 37.65100 -6.51800 20.77700 1.000 18.49795 84 LYS B C 1
ATOM 1689 O O . LYS B 1 90 ? 36.94800 -5.70300 21.37600 1.000 17.97079 84 LYS B O 1
ATOM 1695 N N . TYR B 1 91 ? 38.28300 -7.53100 21.37000 1.000 17.88643 85 TYR B N 1
ATOM 1696 C CA . TYR B 1 91 ? 38.17100 -7.75500 22.80300 1.000 16.71667 85 TYR B CA 1
ATOM 1697 C C . TYR B 1 91 ? 39.37200 -8.56100 23.28200 1.000 18.60984 85 TYR B C 1
ATOM 1698 O O . TYR B 1 91 ? 40.03700 -9.23200 22.48800 1.000 19.53499 85 TYR B O 1
ATOM 1707 N N . HIS B 1 92 ? 39.63500 -8.49600 24.59300 1.000 17.28412 86 HIS B N 1
ATOM 1708 C CA . HIS B 1 92 ? 40.74600 -9.21800 25.18700 1.000 16.33615 86 HIS B CA 1
ATOM 1709 C C . HIS B 1 92 ? 40.32800 -10.56600 25.76800 1.000 19.14042 86 HIS B C 1
ATOM 1710 O O . HIS B 1 92 ? 41.00600 -11.57100 25.53400 1.000 18.00386 86 HIS B O 1
ATOM 1717 N N . ASN B 1 93 ? 39.24400 -10.55900 26.55200 1.000 17.02063 87 ASN B N 1
ATOM 1718 C CA . ASN B 1 93 ? 38.85600 -11.71100 27.34200 1.000 14.15293 87 ASN B CA 1
ATOM 1719 C C . ASN B 1 93 ? 37.41000 -12.08800 27.07200 1.000 14.92950 87 ASN B C 1
ATOM 1720 O O . ASN B 1 93 ? 36.56400 -11.21400 26.87300 1.000 16.39676 87 ASN B O 1
ATOM 1725 N N . LEU B 1 94 ? 37.13200 -13.39100 27.09100 1.000 14.73016 88 LEU B N 1
ATOM 1726 C CA . LEU B 1 94 ? 35.78500 -13.91900 26.95400 1.000 16.08234 88 LEU B CA 1
ATOM 1727 C C . LEU B 1 94 ? 35.57500 -14.94900 28.06100 1.000 15.32545 88 LEU B C 1
ATOM 1728 O O . LEU B 1 94 ? 36.30100 -15.94600 28.13600 1.000 17.58837 88 LEU B O 1
ATOM 1733 N N . LEU B 1 95 ? 34.58900 -14.66900 28.92100 1.000 15.37090 89 LEU B N 1
ATOM 1734 C CA . LEU B 1 95 ? 34.27200 -15.50000 30.06800 1.000 16.12917 89 LEU B CA 1
ATOM 1735 C C . LEU B 1 95 ? 32.81800 -15.95900 29.98800 1.000 17.49178 89 LEU B C 1
ATOM 1736 O O . LEU B 1 95 ? 31.93500 -15.22400 29.54000 1.000 17.66809 89 LEU B O 1
ATOM 1741 N N . THR B 1 96 ? 32.58700 -17.19100 30.44900 1.000 18.52903 90 THR B N 1
ATOM 1742 C CA . THR B 1 96 ? 31.29300 -17.84400 30.40600 1.000 17.38462 90 THR B CA 1
ATOM 1743 C C . THR B 1 96 ? 30.81200 -18.16000 31.82300 1.000 18.39140 90 THR B C 1
ATOM 1744 O O . THR B 1 96 ? 31.43000 -17.75700 32.80300 1.000 17.73237 90 THR B O 1
ATOM 1748 N N . HIS B 1 97 ? 29.69600 -18.89000 31.91900 1.000 16.81524 91 HIS B N 1
ATOM 1749 C CA . HIS B 1 97 ? 29.13200 -19.34200 33.17400 1.000 17.06396 91 HIS B CA 1
ATOM 1750 C C . HIS B 1 97 ? 28.70100 -18.19100 34.07900 1.000 19.67111 91 HIS B C 1
ATOM 1751 O O . HIS B 1 97 ? 28.72100 -18.31000 35.30000 1.000 21.11369 91 HIS B O 1
ATOM 1758 N N . LYS B 1 98 ? 28.26600 -17.08500 33.46500 1.000 18.32454 92 LYS B N 1
ATOM 1759 C CA . LYS B 1 98 ? 27.75000 -15.95900 34.22400 1.000 18.54117 92 LYS B CA 1
ATOM 1760 C C . LYS B 1 98 ? 26.45800 -16.37600 34.92600 1.000 18.75455 92 LYS B C 1
ATOM 1761 O O . LYS B 1 98 ? 25.58000 -16.99300 34.32000 1.000 20.13087 92 LYS B O 1
ATOM 1767 N N . PRO B 1 99 ? 26.28800 -16.04100 36.22800 1.000 19.72223 93 PRO B N 1
ATOM 1768 C CA . PRO B 1 99 ? 25.02400 -16.31100 36.89800 1.000 22.50680 93 PRO B CA 1
ATOM 1769 C C . PRO B 1 99 ? 23.92200 -15.39400 36.38100 1.000 23.32911 93 PRO B C 1
ATOM 1770 O O . PRO B 1 99 ? 24.20500 -14.36000 35.78700 1.000 27.49437 93 PRO B O 1
ATOM 1774 N N . VAL B 1 100 ? 22.67300 -15.82000 36.56400 1.000 21.85553 94 VAL B N 1
ATOM 1775 C CA . VAL B 1 100 ? 21.53400 -15.06900 36.07000 1.000 21.57132 94 VAL B CA 1
ATOM 1776 C C . VAL B 1 100 ? 20.74200 -14.47700 37.23400 1.000 22.81605 94 VAL B C 1
ATOM 1777 O O . VAL B 1 100 ? 20.30800 -15.20500 38.13000 1.000 21.72049 94 VAL B O 1
ATOM 1781 N N . TYR B 1 101 ? 20.55400 -13.14900 37.17800 1.000 18.84592 95 TYR B N 1
ATOM 1782 C CA . TYR B 1 101 ? 19.67000 -12.43600 38.08300 1.000 17.60409 95 TYR B CA 1
ATOM 1783 C C . TYR B 1 101 ? 18.73100 -11.55800 37.26400 1.000 20.17845 95 TYR B C 1
ATOM 1784 O O . TYR B 1 101 ? 19.06400 -11.16800 36.14200 1.000 19.27765 95 TYR B O 1
ATOM 1793 N N . ASP B 1 102 ? 17.57500 -11.23000 37.83700 1.000 16.81405 96 ASP B N 1
ATOM 1794 C CA . ASP B 1 102 ? 16.68500 -10.25200 37.21800 1.000 16.52341 96 ASP B CA 1
ATOM 1795 C C . ASP B 1 102 ? 17.29600 -8.85300 37.23700 1.000 16.24516 96 ASP B C 1
ATOM 1796 O O . ASP B 1 102 ? 17.10900 -8.08000 36.29700 1.000 17.42781 96 ASP B O 1
ATOM 1801 N N . TRP B 1 103 ? 18.00400 -8.53800 38.32700 1.000 14.51053 97 TRP B N 1
ATOM 1802 C CA . TRP B 1 103 ? 18.74100 -7.29300 38.45500 1.000 15.68641 97 TRP B CA 1
ATOM 1803 C C . TRP B 1 103 ? 20.00000 -7.49300 39.28100 1.000 17.62098 97 TRP B C 1
ATOM 1804 O O . TRP B 1 103 ? 19.95900 -8.19400 40.29100 1.000 16.54095 97 TRP B O 1
ATOM 1815 N N . ILE B 1 104 ? 21.07800 -6.82600 38.85300 1.000 15.57563 98 ILE B N 1
ATOM 1816 C CA . ILE B 1 104 ? 22.23800 -6.58700 39.69000 1.000 15.58118 98 ILE B CA 1
ATOM 1817 C C . ILE B 1 104 ? 22.20600 -5.11500 40.08500 1.000 17.91899 98 ILE B C 1
ATOM 1818 O O . ILE B 1 104 ? 22.09100 -4.25400 39.21600 1.000 17.90679 98 ILE B O 1
ATOM 1823 N N . ILE B 1 105 ? 22.28000 -4.85800 41.39100 1.000 15.67876 99 ILE B N 1
ATOM 1824 C CA . ILE B 1 105 ? 22.37000 -3.51600 41.92600 1.000 15.15593 99 ILE B CA 1
ATOM 1825 C C . ILE B 1 105 ? 23.80900 -3.35400 42.38900 1.000 17.01830 99 ILE B C 1
ATOM 1826 O O . ILE B 1 105 ? 24.25800 -4.04200 43.29600 1.000 18.00385 99 ILE B O 1
ATOM 1831 N N . ASP B 1 106 ? 24.52600 -2.43100 41.73900 1.000 15.37901 100 ASP B N 1
ATOM 1832 C CA . ASP B 1 106 ? 25.97600 -2.41200 41.78900 1.000 15.92659 100 ASP B CA 1
ATOM 1833 C C . ASP B 1 106 ? 26.40800 -0.95900 41.60000 1.000 16.16257 100 ASP B C 1
ATOM 1834 O O . ASP B 1 106 ? 25.88400 -0.29200 40.71700 1.000 16.61196 100 ASP B O 1
ATOM 1839 N N . ASP B 1 107 ? 27.35200 -0.49300 42.42200 1.000 14.80230 101 ASP B N 1
ATOM 1840 C CA . ASP B 1 107 ? 27.81700 0.88600 42.35300 1.000 14.57623 101 ASP B CA 1
ATOM 1841 C C . ASP B 1 107 ? 28.51600 1.23000 41.03800 1.000 14.85776 101 ASP B C 1
ATOM 1842 O O . ASP B 1 107 ? 28.59100 2.40100 40.68500 1.000 15.38789 101 ASP B O 1
ATOM 1847 N N . LYS B 1 108 ? 29.03500 0.21600 40.34600 1.000 15.61669 102 LYS B N 1
ATOM 1848 C CA . LYS B 1 108 ? 29.79400 0.39300 39.11500 1.000 15.84093 102 LYS B CA 1
ATOM 1849 C C . LYS B 1 108 ? 29.15400 -0.38000 37.96800 1.000 17.48971 102 LYS B C 1
ATOM 1850 O O . LYS B 1 108 ? 29.82900 -1.08500 37.22000 1.000 19.91491 102 LYS B O 1
ATOM 1856 N N . ALA B 1 109 ? 27.83800 -0.22600 37.83900 1.000 17.36172 103 ALA B N 1
ATOM 1857 C CA . ALA B 1 109 ? 27.11200 -0.84300 36.74300 1.000 18.54902 103 ALA B CA 1
ATOM 1858 C C . ALA B 1 109 ? 26.43400 0.21900 35.89400 1.000 17.76009 103 ALA B C 1
ATOM 1859 O O . ALA B 1 109 ? 26.11700 1.30200 36.37800 1.000 17.36304 103 ALA B O 1
ATOM 1861 N N . MET B 1 110 ? 26.26000 -0.11200 34.61400 1.000 14.94123 104 MET B N 1
ATOM 1862 C CA . MET B 1 110 ? 25.66400 0.79000 33.65300 1.000 16.50005 104 MET B CA 1
ATOM 1863 C C . MET B 1 110 ? 24.99100 -0.06200 32.58100 1.000 17.41710 104 MET B C 1
ATOM 1864 O O . MET B 1 110 ? 25.51400 -1.11300 32.21900 1.000 16.68660 104 MET B O 1
ATOM 1869 N N . ARG B 1 111 ? 23.82500 0.37900 32.10500 1.000 16.77011 105 ARG B N 1
ATOM 1870 C CA . ARG B 1 111 ? 23.14300 -0.32700 31.03200 1.000 15.58667 105 ARG B CA 1
ATOM 1871 C C . ARG B 1 111 ? 23.64200 0.19200 29.68900 1.000 16.00968 105 ARG B C 1
ATOM 1872 O O . ARG B 1 111 ? 24.26300 1.25800 29.61600 1.000 17.32048 105 ARG B O 1
ATOM 1880 N N . PRO B 1 112 ? 23.45800 -0.57100 28.58800 1.000 16.46307 106 PRO B N 1
ATOM 1881 C CA . PRO B 1 112 ? 24.05000 -0.18700 27.30700 1.000 16.23003 106 PRO B CA 1
ATOM 1882 C C . PRO B 1 112 ? 23.58700 1.16300 26.76600 1.000 14.86348 106 PRO B C 1
ATOM 1883 O O . PRO B 1 112 ? 24.33800 1.81800 26.03900 1.000 16.18074 106 PRO B O 1
ATOM 1887 N N . ASP B 1 113 ? 22.35400 1.55900 27.08400 1.000 16.21831 107 ASP B N 1
ATOM 1888 C CA . ASP B 1 113 ? 21.84600 2.84000 26.62900 1.000 16.83342 107 ASP B CA 1
ATOM 1889 C C . ASP B 1 113 ? 22.65700 3.98800 27.23100 1.000 18.46604 107 ASP B C 1
ATOM 1890 O O . ASP B 1 113 ? 23.04900 4.89800 26.51600 1.000 16.53255 107 ASP B O 1
ATOM 1895 N N . GLU B 1 114 ? 22.91300 3.93600 28.54000 1.000 16.56837 108 GLU B N 1
ATOM 1896 C CA . GLU B 1 114 ? 23.72800 4.95100 29.19400 1.000 16.25128 108 GLU B CA 1
ATOM 1897 C C . GLU B 1 114 ? 25.16600 4.92700 28.68100 1.000 16.44485 108 GLU B C 1
ATOM 1898 O O . GLU B 1 114 ? 25.77800 5.97300 28.46300 1.000 16.51530 108 GLU B O 1
ATOM 1904 N N . PHE B 1 115 ? 25.70200 3.72200 28.49200 1.000 16.22992 109 PHE B N 1
ATOM 1905 C CA . PHE B 1 115 ? 27.03600 3.55400 27.94400 1.000 15.31607 109 PHE B CA 1
ATOM 1906 C C . PHE B 1 115 ? 27.15800 4.23500 26.58300 1.000 15.05937 109 PHE B C 1
ATOM 1907 O O . PHE B 1 115 ? 28.09600 5.00500 26.34600 1.000 17.22429 109 PHE B O 1
ATOM 1915 N N . LYS B 1 116 ? 26.20700 3.95400 25.68600 1.000 16.62236 110 LYS B N 1
ATOM 1916 C CA . LYS B 1 116 ? 26.22900 4.56800 24.36400 1.000 18.41160 110 LYS B CA 1
ATOM 1917 C C . LYS B 1 116 ? 26.10000 6.09200 24.43100 1.000 20.19462 110 LYS B C 1
ATOM 1918 O O . LYS B 1 116 ? 26.77100 6.80100 23.68600 1.000 19.73256 110 LYS B O 1
ATOM 1924 N N . ALA B 1 117 ? 25.23400 6.58100 25.32800 1.000 18.88441 111 ALA B N 1
ATOM 1925 C CA . ALA B 1 117 ? 24.99900 8.00600 25.48200 1.000 19.17231 111 ALA B CA 1
ATOM 1926 C C . ALA B 1 117 ? 26.27600 8.71000 25.92900 1.000 20.44232 111 ALA B C 1
ATOM 1927 O O . ALA B 1 117 ? 26.65300 9.72400 25.35600 1.000 20.62189 111 ALA B O 1
ATOM 1929 N N . LEU B 1 118 ? 26.95300 8.14000 26.92900 1.000 19.32811 112 LEU B N 1
ATOM 1930 C CA . LEU B 1 118 ? 28.18600 8.71600 27.43400 1.000 19.07637 112 LEU B CA 1
ATOM 1931 C C . LEU B 1 118 ? 29.28300 8.66700 26.37400 1.000 17.43038 112 LEU B C 1
ATOM 1932 O O . LEU B 1 118 ? 30.02300 9.63200 26.21800 1.000 20.28980 112 LEU B O 1
ATOM 1937 N N . MET B 1 119 ? 29.38800 7.54700 25.63900 1.000 17.80389 113 MET B N 1
ATOM 1938 C CA . MET B 1 119 ? 30.38900 7.44000 24.58300 1.000 18.79351 113 MET B CA 1
ATOM 1939 C C . MET B 1 119 ? 30.13400 8.46800 23.47700 1.000 20.76705 113 MET B C 1
ATOM 1940 O O . MET B 1 119 ? 31.07000 9.07500 22.97000 1.000 22.48360 113 MET B O 1
ATOM 1945 N N . ASN B 1 120 ? 28.86000 8.71100 23.14300 1.000 20.32585 114 ASN B N 1
ATOM 1946 C CA . ASN B 1 120 ? 28.52300 9.69500 22.12200 1.000 22.69253 114 ASN B CA 1
ATOM 1947 C C . ASN B 1 120 ? 28.98200 11.10400 22.50800 1.000 26.18239 114 ASN B C 1
ATOM 1948 O O . ASN B 1 120 ? 29.37100 11.89300 21.64200 1.000 29.00823 114 ASN B O 1
ATOM 1953 N N . LYS B 1 121 ? 28.90000 11.41700 23.81000 1.000 24.05143 115 LYS B N 1
ATOM 1954 C CA . LYS B 1 121 ? 29.25800 12.72100 24.34200 1.000 25.40283 115 LYS B CA 1
ATOM 1955 C C . LYS B 1 121 ? 30.73200 12.85700 24.71300 1.000 26.44885 115 LYS B C 1
ATOM 1956 O O . LYS B 1 121 ? 31.17400 13.94700 25.08500 1.000 26.90449 115 LYS B O 1
ATOM 1962 N N . GLY B 1 122 ? 31.48200 11.75300 24.64000 1.000 23.11351 116 GLY B N 1
ATOM 1963 C CA . GLY B 1 122 ? 32.87500 11.72400 25.06600 1.000 23.84947 116 GLY B CA 1
ATOM 1964 C C . GLY B 1 122 ? 33.05700 11.79400 26.58400 1.000 24.98440 116 GLY B C 1
ATOM 1965 O O . GLY B 1 122 ? 34.09800 12.23500 27.07000 1.000 25.72095 116 GLY B O 1
ATOM 1966 N N . GLU B 1 123 ? 32.03900 11.33800 27.32700 1.000 20.73605 117 GLU B N 1
ATOM 1967 C CA . GLU B 1 123 ? 31.99000 11.48800 28.77300 1.000 19.93744 117 GLU B CA 1
ATOM 1968 C C . GLU B 1 123 ? 32.19000 10.19600 29.55800 1.000 19.30785 117 GLU B C 1
ATOM 1969 O O . GLU B 1 123 ? 32.18100 10.19900 30.78900 1.000 21.04818 117 GLU B O 1
ATOM 1975 N N . PHE B 1 124 ? 32.35400 9.07600 28.85000 1.000 20.43680 118 PHE B N 1
ATOM 1976 C CA . PHE B 1 124 ? 32.40800 7.78000 29.51000 1.000 18.72342 118 PHE B CA 1
ATOM 1977 C C . PHE B 1 124 ? 33.64600 7.62900 30.38900 1.000 21.83049 118 PHE B C 1
ATOM 1978 O O . PHE B 1 124 ? 33.55200 7.16600 31.52900 1.000 19.57543 118 PHE B O 1
ATOM 1986 N N . GLU B 1 125 ? 34.80800 8.02400 29.85800 1.000 21.85714 119 GLU B N 1
ATOM 1987 C CA . GLU B 1 125 ? 36.07400 7.73500 30.51700 1.000 24.46549 119 GLU B CA 1
ATOM 1988 C C . GLU B 1 125 ? 36.21000 8.39400 31.88600 1.000 26.21633 119 GLU B C 1
ATOM 1989 O O . GLU B 1 125 ? 36.88800 7.84200 32.75400 1.000 29.33117 119 GLU B O 1
ATOM 1995 N N . THR B 1 126 ? 35.56500 9.55300 32.06600 1.000 24.57486 120 THR B N 1
ATOM 1996 C CA . THR B 1 126 ? 35.62100 10.29000 33.31600 1.000 25.88589 120 THR B CA 1
ATOM 1997 C C . THR B 1 126 ? 34.33300 10.22600 34.13100 1.000 24.66856 120 THR B C 1
ATOM 1998 O O . THR B 1 126 ? 34.20100 10.91100 35.14100 1.000 26.04447 120 THR B O 1
ATOM 2002 N N . PHE B 1 127 ? 33.37300 9.39900 33.70000 1.000 20.68033 121 PHE B N 1
ATOM 2003 C CA . PHE B 1 127 ? 32.10100 9.31300 34.39800 1.000 19.72130 121 PHE B CA 1
ATOM 2004 C C . PHE B 1 127 ? 32.32800 8.66000 35.76000 1.000 20.42474 121 PHE B C 1
ATOM 2005 O O . PHE B 1 127 ? 33.01700 7.64800 35.85200 1.000 21.74729 121 PHE B O 1
ATOM 2013 N N . LYS B 1 128 ? 31.73800 9.24800 36.80700 1.000 20.91356 122 LYS B N 1
ATOM 2014 C CA . LYS B 1 128 ? 31.95800 8.77900 38.16700 1.000 20.19730 122 LYS B CA 1
ATOM 2015 C C . LYS B 1 128 ? 30.92000 7.73100 38.55500 1.000 22.16075 122 LYS B C 1
ATOM 2016 O O . LYS B 1 128 ? 29.73600 7.89500 38.28800 1.000 23.28024 122 LYS B O 1
ATOM 2022 N N . SER B 1 129 ? 31.38600 6.67100 39.21200 1.000 19.02385 123 SER B N 1
ATOM 2023 C CA . SER B 1 129 ? 30.50200 5.66000 39.75900 1.000 19.05574 123 SER B CA 1
ATOM 2024 C C . SER B 1 129 ? 29.79700 6.14500 41.02400 1.000 21.37615 123 SER B C 1
ATOM 2025 O O . SER B 1 129 ? 30.10100 7.20900 41.56600 1.000 20.19753 123 SER B O 1
ATOM 2028 N N . TYR B 1 130 ? 28.81900 5.35800 41.47900 1.000 17.72052 124 TYR B N 1
ATOM 2029 C CA . TYR B 1 130 ? 27.99300 5.73700 42.61000 1.000 17.47904 124 TYR B CA 1
ATOM 2030 C C . TYR B 1 130 ? 28.73000 5.64800 43.94200 1.000 16.95800 124 TYR B C 1
ATOM 2031 O O . TYR B 1 130 ? 29.48200 4.69300 44.18100 1.000 18.70491 124 TYR B O 1
ATOM 2040 N N . LYS B 1 131 ? 28.48600 6.63800 44.80200 1.000 17.73837 125 LYS B N 1
ATOM 2041 C CA . LYS B 1 131 ? 28.93600 6.60500 46.18700 1.000 19.09832 125 LYS B CA 1
ATOM 2042 C C . LYS B 1 131 ? 27.75800 6.96200 47.09000 1.000 18.81396 125 LYS B C 1
ATOM 2043 O O . LYS B 1 131 ? 26.95900 7.84100 46.75000 1.000 19.60448 125 LYS B O 1
ATOM 2049 N N . PRO B 1 132 ? 27.59200 6.28200 48.24600 1.000 17.61390 126 PRO B N 1
ATOM 2050 C CA . PRO B 1 132 ? 26.51500 6.60000 49.17300 1.000 18.08117 126 PRO B CA 1
ATOM 2051 C C . PRO B 1 132 ? 26.49200 8.05500 49.64000 1.000 21.40829 126 PRO B C 1
ATOM 2052 O O . PRO B 1 132 ? 25.41300 8.61100 49.85000 1.000 21.74074 126 PRO B O 1
ATOM 2056 N N . ASN B 1 133 ? 27.67500 8.64900 49.84000 1.000 21.21260 127 ASN B N 1
ATOM 2057 C CA . ASN B 1 133 ? 27.76400 10.02100 50.32100 1.000 21.64562 127 ASN B CA 1
ATOM 2058 C C . ASN B 1 133 ? 26.84200 10.25800 51.51600 1.000 25.03660 127 ASN B C 1
ATOM 2059 O O . ASN B 1 133 ? 26.02100 11.17400 51.51800 1.000 24.21175 127 ASN B O 1
ATOM 2064 N N . LEU B 1 134 ? 26.98000 9.41300 52.54400 1.000 21.97984 128 LEU B N 1
ATOM 2065 C CA . LEU B 1 134 ? 26.12400 9.49300 53.71500 1.000 24.81225 128 LEU B CA 1
ATOM 2066 C C . LEU B 1 134 ? 26.46500 10.68300 54.61000 1.000 29.14103 128 LEU B C 1
ATOM 2067 O O . LEU B 1 134 ? 27.61000 11.12700 54.64900 1.000 27.15817 128 LEU B O 1
ATOM 2073 N N . ASN C 1 12 ? 23.85500 -47.19900 40.68300 1.000 51.96902 6 ASN C N 1
ATOM 2074 C CA . ASN C 1 12 ? 25.30500 -47.42100 40.73200 1.000 54.02556 6 ASN C CA 1
ATOM 2075 C C . ASN C 1 12 ? 26.05500 -46.74600 39.57900 1.000 47.45174 6 ASN C C 1
ATOM 2076 O O . ASN C 1 12 ? 27.19500 -47.10600 39.28100 1.000 46.32062 6 ASN C O 1
ATOM 2081 N N . MET C 1 13 ? 25.41000 -45.76200 38.93800 1.000 42.85083 7 MET C N 1
ATOM 2082 C CA . MET C 1 13 ? 26.04500 -45.00000 37.87300 1.000 37.84689 7 MET C CA 1
ATOM 2083 C C . MET C 1 13 ? 26.92200 -43.91300 38.49200 1.000 34.55897 7 MET C C 1
ATOM 2084 O O . MET C 1 13 ? 26.47200 -43.16700 39.35500 1.000 35.65613 7 MET C O 1
ATOM 2089 N N . LEU C 1 14 ? 28.18500 -43.85700 38.05800 1.000 25.76799 8 LEU C N 1
ATOM 2090 C CA . LEU C 1 14 ? 29.18500 -43.01000 38.68500 1.000 24.67253 8 LEU C CA 1
ATOM 2091 C C . LEU C 1 14 ? 29.31700 -41.67600 37.96000 1.000 25.78396 8 LEU C C 1
ATOM 2092 O O . LEU C 1 14 ? 29.10800 -41.58700 36.75000 1.000 24.55931 8 LEU C O 1
ATOM 2097 N N . ASN C 1 15 ? 29.67100 -40.65200 38.74400 1.000 20.76197 9 ASN C N 1
ATOM 2098 C CA . ASN C 1 15 ? 29.90300 -39.30600 38.25900 1.000 22.69079 9 ASN C CA 1
ATOM 2099 C C . ASN C 1 15 ? 31.40900 -39.08900 38.31200 1.000 19.36053 9 ASN C C 1
ATOM 2100 O O . ASN C 1 15 ? 31.95400 -38.89100 39.38900 1.000 22.43706 9 ASN C O 1
ATOM 2105 N N . LEU C 1 16 ? 32.06900 -39.15700 37.15200 1.000 17.35089 10 LEU C N 1
ATOM 2106 C CA . LEU C 1 16 ? 33.51900 -39.24900 37.08200 1.000 17.80016 10 LEU C CA 1
ATOM 2107 C C . LEU C 1 16 ? 34.13800 -37.99600 36.4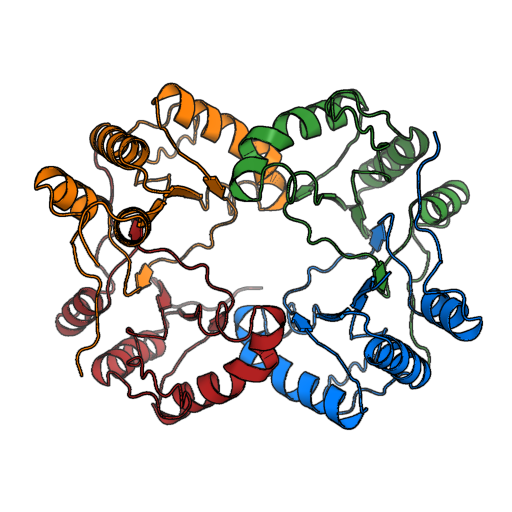7300 1.000 18.11296 10 LEU C C 1
ATOM 2108 O O . LEU C 1 16 ? 33.59400 -37.44800 35.51400 1.000 19.69315 10 LEU C O 1
ATOM 2113 N N . CYS C 1 17 ? 35.29800 -37.59400 37.01200 1.000 18.81750 11 CYS C N 1
ATOM 2114 C CA . CYS C 1 17 ? 36.01400 -36.41100 36.55000 1.000 19.46477 11 CYS C CA 1
ATOM 2115 C C . CYS C 1 17 ? 37.45800 -36.77400 36.21400 1.000 20.37882 11 CYS C C 1
ATOM 2116 O O . CYS C 1 17 ? 38.18600 -37.25800 37.07600 1.000 20.92207 11 CYS C O 1
ATOM 2119 N N . PHE C 1 18 ? 37.85300 -36.55600 34.95100 1.000 14.28167 12 PHE C N 1
ATOM 2120 C CA . PHE C 1 18 ? 39.18800 -36.88600 34.47500 1.000 17.17888 12 PHE C CA 1
ATOM 2121 C C . PHE C 1 18 ? 39.98600 -35.65400 34.06200 1.000 17.52637 12 PHE C C 1
ATOM 2122 O O . PHE C 1 18 ? 39.46500 -34.81800 33.31900 1.000 18.92189 12 PHE C O 1
ATOM 2130 N N . ASP C 1 19 ? 41.25300 -35.58100 34.48600 1.000 17.07855 13 ASP C N 1
ATOM 2131 C CA . ASP C 1 19 ? 42.20000 -34.67600 33.85100 1.000 15.84220 13 ASP C CA 1
ATOM 2132 C C . ASP C 1 19 ? 42.37900 -35.07000 32.38400 1.000 16.58818 13 ASP C C 1
ATOM 2133 O O . ASP C 1 19 ? 42.22700 -36.24000 32.02500 1.000 18.50653 13 ASP C O 1
ATOM 2138 N N . VAL C 1 20 ? 42.73400 -34.09000 31.54700 1.000 18.16278 14 VAL C N 1
ATOM 2139 C CA . VAL C 1 20 ? 43.13800 -34.38800 30.18400 1.000 15.85389 14 VAL C CA 1
ATOM 2140 C C . VAL C 1 20 ? 44.64700 -34.61200 30.09800 1.000 17.29438 14 VAL C C 1
ATOM 2141 O O . VAL C 1 20 ? 45.10100 -35.69100 29.71400 1.000 19.39260 14 VAL C O 1
ATOM 2145 N N . ASP C 1 21 ? 45.42600 -33.58800 30.44500 1.000 16.11731 15 ASP C N 1
ATOM 2146 C CA . ASP C 1 21 ? 46.86200 -33.64400 30.24300 1.000 16.29554 15 ASP C CA 1
ATOM 2147 C C . ASP C 1 21 ? 47.55900 -34.59900 31.20600 1.000 19.24151 15 ASP C C 1
ATOM 2148 O O . ASP C 1 21 ? 47.22500 -34.66200 32.39000 1.000 18.72503 15 ASP C O 1
ATOM 2153 N N . ASP C 1 22 ? 48.52100 -35.35100 30.65600 1.000 16.98312 16 ASP C N 1
ATOM 2154 C CA . ASP C 1 22 ? 49.26300 -36.36400 31.39400 1.000 20.06701 16 ASP C CA 1
ATOM 2155 C C . ASP C 1 22 ? 48.31200 -37.31100 32.11400 1.000 19.81386 16 ASP C C 1
ATOM 2156 O O . ASP C 1 22 ? 48.58000 -37.77400 33.21700 1.000 21.23724 16 ASP C O 1
ATOM 2161 N N . CYS C 1 23 ? 47.22700 -37.65400 31.42000 1.000 18.58318 17 CYS C N 1
ATOM 2162 C CA . CYS C 1 23 ? 46.17700 -38.48900 31.96600 1.000 18.03681 17 CYS C CA 1
ATOM 2163 C C . CYS C 1 23 ? 45.51900 -39.22800 30.80500 1.000 21.33333 17 CYS C C 1
ATOM 2164 O O . CYS C 1 23 ? 45.79200 -40.41000 30.59500 1.000 24.09759 17 CYS C O 1
ATOM 2167 N N . ILE C 1 24 ? 44.71500 -38.52800 30.00600 1.000 17.48001 18 ILE C N 1
ATOM 2168 C CA . ILE C 1 24 ? 44.16100 -39.10500 28.79200 1.000 19.78885 18 ILE C CA 1
ATOM 2169 C C . ILE C 1 24 ? 45.15900 -39.02300 27.64000 1.000 20.07329 18 ILE C C 1
ATOM 2170 O O . ILE C 1 24 ? 45.29900 -39.97600 26.87100 1.000 20.65788 18 ILE C O 1
ATOM 2175 N N . THR C 1 25 ? 45.83300 -37.87200 27.52300 1.000 17.41942 19 THR C N 1
ATOM 2176 C CA . THR C 1 25 ? 46.90200 -37.67800 26.56000 1.000 19.02318 19 THR C CA 1
ATOM 2177 C C . THR C 1 25 ? 48.19600 -37.32800 27.28700 1.000 19.33053 19 THR C C 1
ATOM 2178 O O . THR C 1 25 ? 48.19300 -37.04900 28.48300 1.000 18.47551 19 THR C O 1
ATOM 2182 N N . GLU C 1 26 ? 49.29700 -37.37000 26.53500 1.000 19.67948 20 GLU C N 1
ATOM 2183 C CA . GLU C 1 26 ? 50.61500 -37.06200 27.05100 1.000 20.24682 20 GLU C CA 1
ATOM 2184 C C . GLU C 1 26 ? 50.98100 -35.63200 26.67100 1.000 24.45134 20 GLU C C 1
ATOM 2185 O O . GLU C 1 26 ? 50.74400 -35.19700 25.54000 1.000 22.47696 20 GLU C O 1
ATOM 2191 N N . TRP C 1 27 ? 51.56900 -34.90700 27.63100 1.000 23.74055 21 TRP C N 1
ATOM 2192 C CA . TRP C 1 27 ? 52.01300 -33.55200 27.37200 1.000 21.50736 21 TRP C CA 1
ATOM 2193 C C . TRP C 1 27 ? 53.16800 -33.56100 26.37800 1.000 27.50887 21 TRP C C 1
ATOM 2194 O O . TRP C 1 27 ? 54.04400 -34.43000 26.43600 1.000 26.79972 21 TRP C O 1
ATOM 2205 N N . ASN C 1 28 ? 53.16200 -32.58200 25.46700 1.000 25.82579 22 ASN C N 1
ATOM 2206 C CA . ASN C 1 28 ? 54.29100 -32.33100 24.58900 1.000 27.52560 22 ASN C CA 1
ATOM 2207 C C . ASN C 1 28 ? 54.62800 -30.84800 24.69300 1.000 29.65294 22 ASN C C 1
ATOM 2208 O O . ASN C 1 28 ? 53.75600 -30.00100 24.49900 1.000 27.41536 22 ASN C O 1
ATOM 2213 N N . ASN C 1 29 ? 55.89300 -30.54500 25.01500 1.000 29.65197 23 ASN C N 1
ATOM 2214 C CA . ASN C 1 29 ? 56.31900 -29.16300 25.17500 1.000 34.76016 23 ASN C CA 1
ATOM 2215 C C . ASN C 1 29 ? 56.24500 -28.32900 23.89900 1.000 30.97679 23 ASN C C 1
ATOM 2216 O O . ASN C 1 29 ? 56.28700 -27.10400 23.98100 1.000 35.14962 23 ASN C O 1
ATOM 2221 N N . ASN C 1 30 ? 56.11400 -28.97100 22.73200 1.000 31.87061 24 ASN C N 1
ATOM 2222 C CA . ASN C 1 30 ? 55.90200 -28.21600 21.50500 1.000 32.06112 24 ASN C CA 1
ATOM 2223 C C . ASN C 1 30 ? 54.52800 -27.53600 21.46900 1.000 35.21710 24 ASN C C 1
ATOM 2224 O O . ASN C 1 30 ? 54.29700 -26.66500 20.63200 1.000 31.70925 24 ASN C O 1
ATOM 2229 N N . ARG C 1 31 ? 53.62200 -27.94200 22.37700 1.000 27.64234 25 ARG C N 1
ATOM 2230 C CA . ARG C 1 31 ? 52.30200 -27.33900 22.49300 1.000 25.23311 25 ARG C CA 1
ATOM 2231 C C . ARG C 1 31 ? 51.52400 -27.35800 21.18000 1.000 27.72509 25 ARG C C 1
ATOM 2232 O O . ARG C 1 31 ? 50.68200 -26.49300 20.94500 1.000 27.95890 25 ARG C O 1
ATOM 2240 N N . ASP C 1 32 ? 51.79800 -28.35600 20.32600 1.000 25.29771 26 ASP C N 1
ATOM 2241 C CA . ASP C 1 32 ? 50.97300 -28.60300 19.15400 1.000 24.65013 26 ASP C CA 1
ATOM 2242 C C . ASP C 1 32 ? 49.79000 -29.44300 19.62500 1.000 22.46077 26 ASP C C 1
ATOM 2243 O O . ASP C 1 32 ? 49.76700 -30.66000 19.44300 1.000 22.21180 26 ASP C O 1
ATOM 2248 N N . TYR C 1 33 ? 48.81900 -28.76700 20.25800 1.000 23.42036 27 TYR C N 1
ATOM 2249 C CA . TYR C 1 33 ? 47.82100 -29.43200 21.08000 1.000 19.30701 27 TYR C CA 1
ATOM 2250 C C . TYR C 1 33 ? 46.97500 -30.44300 20.31700 1.000 17.93088 27 TYR C C 1
ATOM 2251 O O . TYR C 1 33 ? 46.65200 -31.49600 20.85300 1.000 19.78435 27 TYR C O 1
ATOM 2260 N N . VAL C 1 34 ? 46.64600 -30.12700 19.05900 1.000 18.58882 28 VAL C N 1
ATOM 2261 C CA . VAL C 1 34 ? 45.76900 -30.99600 18.30000 1.000 18.66571 28 VAL C CA 1
ATOM 2262 C C . VAL C 1 34 ? 46.42200 -32.35700 18.08800 1.000 17.14766 28 VAL C C 1
ATOM 2263 O O . VAL C 1 34 ? 45.71400 -33.35800 17.93700 1.000 20.29552 28 VAL C O 1
ATOM 2267 N N . ASN C 1 35 ? 47.76400 -32.40400 18.10300 1.000 18.25192 29 ASN C N 1
ATOM 2268 C CA . ASN C 1 35 ? 48.49200 -33.65200 17.89200 1.000 20.46679 29 ASN C CA 1
ATOM 2269 C C . ASN C 1 35 ? 49.03000 -34.33900 19.14900 1.000 20.71024 29 ASN C C 1
ATOM 2270 O O . ASN C 1 35 ? 49.83800 -35.25900 19.05200 1.000 21.56159 29 ASN C O 1
ATOM 2275 N N . PHE C 1 36 ? 48.55800 -33.92300 20.32800 1.000 20.60166 30 PHE C N 1
ATOM 2276 C CA . PHE C 1 36 ? 48.89500 -34.63300 21.55600 1.000 20.74969 30 PHE C CA 1
ATOM 2277 C C . PHE C 1 36 ? 48.52200 -36.11200 21.42900 1.000 20.17911 30 PHE C C 1
ATOM 2278 O O . PHE C 1 36 ? 47.46300 -36.45800 20.91800 1.000 21.59064 30 PHE C O 1
ATOM 2286 N N . LYS C 1 37 ? 49.42600 -36.96600 21.90700 1.000 20.41638 31 LYS C N 1
ATOM 2287 C CA . LYS C 1 37 ? 49.32000 -38.40800 21.76900 1.000 24.78645 31 LYS C CA 1
ATOM 2288 C C . LYS C 1 37 ? 48.43500 -39.01100 22.85900 1.000 22.38755 31 LYS C C 1
ATOM 2289 O O . LYS C 1 37 ? 48.60900 -38.72100 24.04000 1.000 21.59053 31 LYS C O 1
ATOM 2295 N N . PRO C 1 38 ? 47.45500 -39.86700 22.49800 1.000 21.09070 32 PRO C N 1
ATOM 2296 C CA . PRO C 1 38 ? 46.60500 -40.50300 23.49300 1.000 18.71124 32 PRO C CA 1
ATOM 2297 C C . PRO C 1 38 ? 47.24800 -41.71000 24.16700 1.000 25.86529 32 PRO C C 1
ATOM 2298 O O . PRO C 1 38 ? 48.02200 -42.44800 23.55200 1.000 23.96566 32 PRO C O 1
ATOM 2302 N N . ASP C 1 39 ? 46.89800 -41.89900 25.44200 1.000 21.15944 33 ASP C N 1
ATOM 2303 C CA . ASP C 1 39 ? 47.02000 -43.19400 26.08500 1.000 22.18147 33 ASP C CA 1
ATOM 2304 C C . ASP C 1 39 ? 45.79800 -43.99600 25.63400 1.000 20.41392 33 ASP C C 1
ATOM 2305 O O . ASP C 1 39 ? 44.68400 -43.75900 26.11000 1.000 20.64175 33 ASP C O 1
ATOM 2310 N N . VAL C 1 40 ? 45.98900 -44.89700 24.66700 1.000 22.49907 34 VAL C N 1
ATOM 2311 C CA . VAL C 1 40 ? 44.85300 -45.57900 24.06200 1.000 21.72887 34 VAL C CA 1
ATOM 2312 C C . VAL C 1 40 ? 44.10900 -46.44600 25.07600 1.000 22.97495 34 VAL C C 1
ATOM 2313 O O . VAL C 1 40 ? 42.90700 -46.66200 24.93200 1.000 23.75971 34 VAL C O 1
ATOM 2317 N N . GLU C 1 41 ? 44.81800 -46.91500 26.11200 1.000 23.38306 35 GLU C N 1
ATOM 2318 C CA . GLU C 1 41 ? 44.19700 -47.68900 27.17200 1.000 23.50199 35 GLU C CA 1
ATOM 2319 C C . GLU C 1 41 ? 43.23200 -46.83500 27.99500 1.000 22.97811 35 GLU C C 1
ATOM 2320 O O . GLU C 1 41 ? 42.15400 -47.30000 28.35000 1.000 24.13990 35 GLU C O 1
ATOM 2326 N N . MET C 1 42 ? 43.60300 -45.57500 28.25500 1.000 21.07970 36 MET C N 1
ATOM 2327 C CA . MET C 1 42 ? 42.73100 -44.63600 28.94700 1.000 23.04416 36 MET C CA 1
ATOM 2328 C C . MET C 1 42 ? 41.50100 -44.32500 28.10100 1.000 19.57835 36 MET C C 1
ATOM 2329 O O . MET C 1 42 ? 40.38300 -44.30300 28.61000 1.000 20.94460 36 MET C O 1
ATOM 2334 N N . VAL C 1 43 ? 41.71200 -44.09900 26.79900 1.000 20.37053 37 VAL C N 1
ATOM 2335 C CA . VAL C 1 43 ? 40.60500 -43.78500 25.91500 1.000 19.74003 37 VAL C CA 1
ATOM 2336 C C . VAL C 1 43 ? 39.61200 -44.94700 25.89400 1.000 21.68533 37 VAL C C 1
ATOM 2337 O O . VAL C 1 43 ? 38.41200 -44.73000 26.02500 1.000 20.20599 37 VAL C O 1
ATOM 2341 N N . SER C 1 44 ? 40.11600 -46.17600 25.74200 1.000 22.69207 38 SER C N 1
ATOM 2342 C CA . SER C 1 44 ? 39.25500 -47.34600 25.73700 1.000 22.75166 38 SER C CA 1
ATOM 2343 C C . SER C 1 44 ? 38.46700 -47.49400 27.03500 1.000 21.88160 38 SER C C 1
ATOM 2344 O O . SER C 1 44 ? 37.28300 -47.81500 27.00700 1.000 21.58419 38 SER C O 1
ATOM 2347 N N . ALA C 1 45 ? 39.14200 -47.29300 28.16900 1.000 21.82006 39 ALA C N 1
ATOM 2348 C CA . ALA C 1 45 ? 38.52000 -47.46000 29.47300 1.000 20.13787 39 ALA C CA 1
ATOM 2349 C C . ALA C 1 45 ? 37.42700 -46.41600 29.70300 1.000 19.66402 39 ALA C C 1
ATOM 2350 O O . ALA C 1 45 ? 36.32900 -46.75000 30.15000 1.000 20.52736 39 ALA C O 1
ATOM 2352 N N . ILE C 1 46 ? 37.72800 -45.14800 29.39700 1.000 20.51415 40 ILE C N 1
ATOM 2353 C CA . ILE C 1 46 ? 36.73200 -44.09900 29.52700 1.000 19.75308 40 ILE C CA 1
ATOM 2354 C C . ILE C 1 46 ? 35.54200 -44.35800 28.61100 1.000 18.69809 40 ILE C C 1
ATOM 2355 O O . ILE C 1 46 ? 34.39500 -44.21200 29.01400 1.000 19.94203 40 ILE C O 1
ATOM 2360 N N . ASN C 1 47 ? 35.81300 -44.73800 27.36200 1.000 21.10732 41 ASN C N 1
ATOM 2361 C CA . ASN C 1 47 ? 34.74000 -45.03800 26.43600 1.000 21.70706 41 ASN C CA 1
ATOM 2362 C C . ASN C 1 47 ? 33.86500 -46.18700 26.91600 1.000 21.67130 41 ASN C C 1
ATOM 2363 O O . ASN C 1 47 ? 32.65900 -46.14300 26.72900 1.000 21.90051 41 ASN C O 1
ATOM 2368 N N . ALA C 1 48 ? 34.46900 -47.21200 27.52800 1.000 22.50183 42 ALA C N 1
ATOM 2369 C CA . ALA C 1 48 ? 33.68900 -48.30600 28.09000 1.000 20.35423 42 ALA C CA 1
ATOM 2370 C C . ALA C 1 48 ? 32.74600 -47.80200 29.18200 1.000 23.42858 42 ALA C C 1
ATOM 2371 O O . ALA C 1 48 ? 31.58800 -48.22300 29.25300 1.000 22.56977 42 ALA C O 1
ATOM 2373 N N . LEU C 1 49 ? 33.25600 -46.90700 30.04400 1.000 20.36716 43 LEU C N 1
ATOM 2374 C CA . LEU C 1 49 ? 32.44900 -46.36800 31.12400 1.000 21.17168 43 LEU C CA 1
ATOM 2375 C C . LEU C 1 49 ? 31.33500 -45.47500 30.57100 1.000 21.67169 43 LEU C C 1
ATOM 2376 O O . LEU C 1 49 ? 30.19700 -45.54200 31.02500 1.000 20.55129 43 LEU C O 1
ATOM 2381 N N . TYR C 1 50 ? 31.66400 -44.66300 29.56000 1.000 22.07746 44 TYR C N 1
ATOM 2382 C CA . TYR C 1 50 ? 30.67300 -43.85400 28.86900 1.000 19.67591 44 TYR C CA 1
ATOM 2383 C C . TYR C 1 50 ? 29.57000 -44.74200 28.30700 1.000 23.02143 44 TYR C C 1
ATOM 2384 O O . TYR C 1 50 ? 28.39000 -44.46100 28.49100 1.000 22.01872 44 TYR C O 1
ATOM 2393 N N . ASP C 1 51 ? 29.96400 -45.81400 27.61500 1.000 25.10946 45 ASP C N 1
ATOM 2394 C CA . ASP C 1 51 ? 28.98800 -46.69400 26.98800 1.000 25.28544 45 ASP C CA 1
ATOM 2395 C C . ASP C 1 51 ? 28.07900 -47.36200 28.01800 1.000 26.41787 45 ASP C C 1
ATOM 2396 O O . ASP C 1 51 ? 26.90500 -47.60100 27.72100 1.000 26.81467 45 ASP C O 1
ATOM 2401 N N . ALA C 1 52 ? 28.61500 -47.61800 29.22200 1.000 22.81859 46 ALA C N 1
ATOM 2402 C CA . ALA C 1 52 ? 27.85100 -48.25400 30.28700 1.000 23.01001 46 ALA C CA 1
ATOM 2403 C C . ALA C 1 52 ? 26.83600 -47.32900 30.96800 1.000 26.72582 46 ALA C C 1
ATOM 2404 O O . ALA C 1 52 ? 25.88400 -47.81000 31.58200 1.000 26.74423 46 ALA C O 1
ATOM 2406 N N . GLY C 1 53 ? 27.01200 -46.01400 30.79200 1.000 26.75408 47 GLY C N 1
ATOM 2407 C CA . GLY C 1 53 ? 26.07400 -45.03600 31.32400 1.000 25.49816 47 GLY C CA 1
ATOM 2408 C C . GLY C 1 53 ? 26.60700 -44.18500 32.47700 1.000 25.38987 47 GLY C C 1
ATOM 2409 O O . GLY C 1 53 ? 25.85300 -43.40100 33.04800 1.000 25.61505 47 GLY C O 1
ATOM 2410 N N . HIS C 1 54 ? 27.91000 -44.29000 32.78100 1.000 22.69940 48 HIS C N 1
ATOM 2411 C CA . HIS C 1 54 ? 28.53500 -43.38700 33.73700 1.000 21.33303 48 HIS C CA 1
ATOM 2412 C C . HIS C 1 54 ? 28.69900 -41.99700 33.12200 1.000 22.70370 48 HIS C C 1
ATOM 2413 O O . HIS C 1 54 ? 28.83200 -41.86500 31.91100 1.000 22.33417 48 HIS C O 1
ATOM 2420 N N . THR C 1 55 ? 28.67400 -40.96000 33.97100 1.000 21.45601 49 THR C N 1
ATOM 2421 C CA . THR C 1 55 ? 28.87000 -39.60200 33.49600 1.000 21.42587 49 THR C CA 1
ATOM 2422 C C . THR C 1 55 ? 30.36000 -39.29700 33.44800 1.000 21.17207 49 THR C C 1
ATOM 2423 O O . THR C 1 55 ? 31.07400 -39.52100 34.42200 1.000 18.96044 49 THR C O 1
ATOM 2427 N N . ILE C 1 56 ? 30.80200 -38.78700 32.29900 1.000 19.90668 50 ILE C N 1
ATOM 2428 C CA . ILE C 1 56 ? 32.20100 -38.50000 32.03100 1.000 20.29433 50 ILE C CA 1
ATOM 2429 C C . ILE C 1 56 ? 32.38300 -36.99200 31.89300 1.000 17.03336 50 ILE C C 1
ATOM 2430 O O . ILE C 1 56 ? 31.89500 -36.39300 30.93100 1.000 18.81567 50 ILE C O 1
ATOM 2435 N N . THR C 1 57 ? 33.08700 -36.41000 32.86700 1.000 17.61924 51 THR C N 1
ATOM 2436 C CA . THR C 1 57 ? 33.50000 -35.02100 32.82500 1.000 16.48445 51 THR C CA 1
ATOM 2437 C C . THR C 1 57 ? 35.01000 -34.96600 32.65500 1.000 18.76059 51 THR C C 1
ATOM 2438 O O . THR C 1 57 ? 35.75000 -35.66800 33.35000 1.000 18.23205 51 THR C O 1
ATOM 2442 N N . LEU C 1 58 ? 35.44300 -34.10300 31.72400 1.000 15.67857 52 LEU C N 1
ATOM 2443 C CA . LEU C 1 58 ? 36.84300 -33.76300 31.57300 1.000 16.72118 52 LEU C CA 1
ATOM 2444 C C . LEU C 1 58 ? 37.06200 -32.38900 32.18600 1.000 17.74665 52 LEU C C 1
ATOM 2445 O O . LEU C 1 58 ? 36.23700 -31.49200 32.00000 1.000 18.62916 52 LEU C O 1
ATOM 2450 N N . TYR C 1 59 ? 38.17500 -32.23500 32.89900 1.000 17.08077 53 TYR C N 1
ATOM 2451 C CA . TYR C 1 59 ? 38.46800 -31.01400 33.63500 1.000 16.67290 53 TYR C CA 1
ATOM 2452 C C . TYR C 1 59 ? 39.93600 -30.68000 33.42000 1.000 19.58421 53 TYR C C 1
ATOM 2453 O O . TYR C 1 59 ? 40.80300 -31.51400 33.65600 1.000 23.15312 53 TYR C O 1
ATOM 2462 N N . THR C 1 60 ? 40.21700 -29.48200 32.91100 1.000 16.22410 54 THR C N 1
ATOM 2463 C CA . THR C 1 60 ? 41.58100 -29.13800 32.55400 1.000 17.63293 54 THR C CA 1
ATOM 2464 C C . THR C 1 60 ? 41.99300 -27.74800 33.02900 1.000 17.38136 54 THR C C 1
ATOM 2465 O O . THR C 1 60 ? 41.19600 -26.80200 33.03100 1.000 17.41527 54 THR C O 1
ATOM 2469 N N . ALA C 1 61 ? 43.27500 -27.65100 33.38200 1.000 16.60270 55 ALA C N 1
ATOM 2470 C CA . ALA C 1 61 ? 43.94100 -26.40400 33.70800 1.000 15.95694 55 ALA C CA 1
ATOM 2471 C C . ALA C 1 61 ? 44.65000 -25.80900 32.49300 1.000 17.39485 55 ALA C C 1
ATOM 2472 O O . ALA C 1 61 ? 45.30800 -24.77600 32.60300 1.000 19.57443 55 ALA C O 1
ATOM 2474 N N . ARG C 1 62 ? 44.53500 -26.46900 31.33400 1.000 16.48793 56 ARG C N 1
ATOM 2475 C CA . ARG C 1 62 ? 45.34400 -26.09700 30.19100 1.000 14.42814 56 ARG C CA 1
ATOM 2476 C C . ARG C 1 62 ? 45.06500 -24.64800 29.81500 1.000 18.51212 56 ARG C C 1
ATOM 2477 O O . ARG C 1 62 ? 43.91100 -24.26200 29.66700 1.000 18.93301 56 ARG C O 1
ATOM 2485 N N . GLY C 1 63 ? 46.13900 -23.87000 29.65500 1.000 19.52721 57 GLY C N 1
ATOM 2486 C CA . GLY C 1 63 ? 46.02700 -22.49200 29.21200 1.000 18.86993 57 GLY C CA 1
ATOM 2487 C C . GLY C 1 63 ? 45.98500 -21.45400 30.32700 1.000 20.17669 57 GLY C C 1
ATOM 2488 O O . GLY C 1 63 ? 46.20000 -20.27200 30.07900 1.000 21.28676 57 GLY C O 1
ATOM 2489 N N . MET C 1 64 ? 45.71100 -21.88000 31.55500 1.000 19.58854 58 MET C N 1
ATOM 2490 C CA . MET C 1 64 ? 45.50700 -20.93500 32.64300 1.000 21.49237 58 MET C CA 1
ATOM 2491 C C . MET C 1 64 ? 46.76800 -20.09900 32.85900 1.000 27.02387 58 MET C C 1
ATOM 2492 O O . MET C 1 64 ? 46.65600 -18.90100 33.12800 1.000 23.03602 58 MET C O 1
ATOM 2497 N N . LYS C 1 65 ? 47.95000 -20.70300 32.67900 1.000 24.65409 59 LYS C N 1
ATOM 2498 C CA . LYS C 1 65 ? 49.20000 -19.96200 32.81300 1.000 27.34199 59 LYS C CA 1
ATOM 2499 C C . LYS C 1 65 ? 49.74700 -19.41800 31.49600 1.000 28.61524 59 LYS C C 1
ATOM 2500 O O . LYS C 1 65 ? 50.38800 -18.36200 31.47900 1.000 31.69209 59 LYS C O 1
ATOM 2506 N N . SER C 1 66 ? 49.48400 -20.11300 30.38300 1.000 26.03356 60 SER C N 1
ATOM 2507 C CA . SER C 1 66 ? 50.07000 -19.73600 29.10700 1.000 25.91063 60 SER C CA 1
ATOM 2508 C C . SER C 1 66 ? 49.33900 -18.60300 28.38100 1.000 28.87614 60 SER C C 1
ATOM 2509 O O . SER C 1 66 ? 49.98700 -17.69400 27.87400 1.000 33.88519 60 SER C O 1
ATOM 2512 N N . VAL C 1 67 ? 48.01000 -18.68800 28.27500 1.000 23.90878 61 VAL C N 1
ATOM 2513 C CA . VAL C 1 67 ? 47.23900 -17.64300 27.61400 1.000 22.09104 61 VAL C CA 1
ATOM 2514 C C . VAL C 1 67 ? 46.35700 -16.86500 28.58800 1.000 22.53219 61 VAL C C 1
ATOM 2515 O O . VAL C 1 67 ? 45.96800 -15.73400 28.30800 1.000 24.00465 61 VAL C O 1
ATOM 2519 N N . GLY C 1 68 ? 46.00400 -17.48700 29.70900 1.000 20.33586 62 GLY C N 1
ATOM 2520 C CA . GLY C 1 68 ? 45.22100 -16.83100 30.74800 1.000 19.25555 62 GLY C CA 1
ATOM 2521 C C . GLY C 1 68 ? 43.73700 -17.17300 30.67700 1.000 17.87542 62 GLY C C 1
ATOM 2522 O O . GLY C 1 68 ? 43.24500 -17.60100 29.63600 1.000 19.88704 62 GLY C O 1
ATOM 2523 N N . PRO C 1 69 ? 42.97300 -16.92700 31.76300 1.000 18.57820 63 PRO C N 1
ATOM 2524 C CA . PRO C 1 69 ? 41.59100 -17.37900 31.83900 1.000 20.14357 63 PRO C CA 1
ATOM 2525 C C . PRO C 1 69 ? 40.66000 -16.77800 30.79400 1.000 19.36808 63 PRO C C 1
ATOM 2526 O O . PRO C 1 69 ? 39.70700 -17.43200 30.37100 1.000 19.94949 63 PRO C O 1
ATOM 2530 N N . GLY C 1 70 ? 40.94200 -15.54700 30.36500 1.000 17.64993 64 GLY C N 1
ATOM 2531 C CA . GLY C 1 70 ? 40.10400 -14.89200 29.37900 1.000 16.1799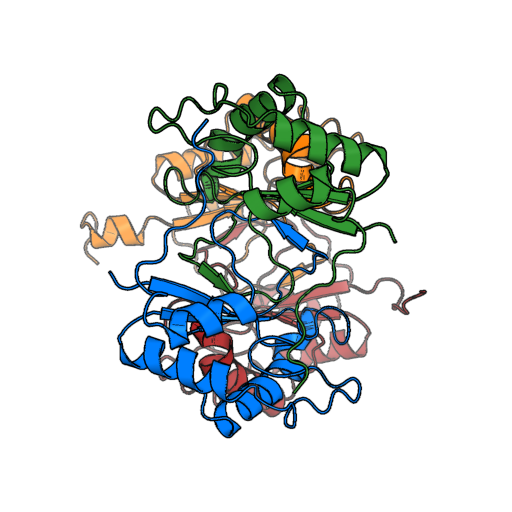9 64 GLY C CA 1
ATOM 2532 C C . GLY C 1 70 ? 40.31300 -15.37300 27.95000 1.000 16.35658 64 GLY C C 1
ATOM 2533 O O . GLY C 1 70 ? 39.55000 -15.01000 27.06100 1.000 14.61888 64 GLY C O 1
ATOM 2534 N N . ARG C 1 71 ? 41.36800 -16.16800 27.72900 1.000 17.31897 65 ARG C N 1
ATOM 2535 C CA . ARG C 1 71 ? 41.72400 -16.61200 26.39400 1.000 17.85755 65 ARG C CA 1
ATOM 2536 C C . ARG C 1 71 ? 41.51000 -18.09700 26.14900 1.000 18.46269 65 ARG C C 1
ATOM 2537 O O . ARG C 1 71 ? 41.61500 -18.53300 25.00800 1.000 18.37649 65 ARG C O 1
ATOM 2545 N N . ILE C 1 72 ? 41.22200 -18.87000 27.20200 1.000 18.87068 66 ILE C N 1
ATOM 2546 C CA . ILE C 1 72 ? 41.01200 -20.30000 27.05400 1.000 17.44014 66 ILE C CA 1
ATOM 2547 C C . ILE C 1 72 ? 39.94200 -20.59600 26.00800 1.000 19.59812 66 ILE C C 1
ATOM 2548 O O . ILE C 1 72 ? 40.13700 -21.45300 25.15800 1.000 18.60127 66 ILE C O 1
ATOM 2553 N N . ALA C 1 73 ? 38.83200 -19.85200 26.05200 1.000 19.23600 67 ALA C N 1
ATOM 2554 C CA . ALA C 1 73 ? 37.73100 -20.06800 25.12900 1.000 20.15354 67 ALA C CA 1
ATOM 2555 C C . ALA C 1 73 ? 38.13400 -19.99600 23.66000 1.000 19.89410 67 ALA C C 1
ATOM 2556 O O . ALA C 1 73 ? 37.62800 -20.74800 22.83700 1.000 21.32541 67 ALA C O 1
ATOM 2558 N N . ILE C 1 74 ? 39.04300 -19.07000 23.34100 1.000 20.15050 68 ILE C N 1
ATOM 2559 C CA . ILE C 1 74 ? 39.41100 -18.78500 21.96500 1.000 20.82832 68 ILE C CA 1
ATOM 2560 C C . ILE C 1 74 ? 40.63100 -19.58600 21.53300 1.000 19.99309 68 ILE C C 1
ATOM 2561 O O . ILE C 1 74 ? 40.67500 -20.11000 20.42400 1.000 21.12727 68 ILE C O 1
ATOM 2566 N N . ASP C 1 75 ? 41.62800 -19.65000 22.41700 1.000 20.08897 69 ASP C N 1
ATOM 2567 C CA . ASP C 1 75 ? 42.96000 -20.09500 22.05000 1.000 19.66470 69 ASP C CA 1
ATOM 2568 C C . ASP C 1 75 ? 43.25300 -21.55000 22.41900 1.000 19.92561 69 ASP C C 1
ATOM 2569 O O . ASP C 1 75 ? 44.16900 -22.13500 21.85600 1.000 21.38848 69 ASP C O 1
ATOM 2574 N N . ILE C 1 76 ? 42.48700 -22.12100 23.36100 1.000 17.34791 70 ILE C N 1
ATOM 2575 C CA . ILE C 1 76 ? 42.75400 -23.45300 23.86900 1.000 18.00926 70 ILE C CA 1
ATOM 2576 C C . ILE C 1 76 ? 41.68500 -24.45800 23.45200 1.000 18.29783 70 ILE C C 1
ATOM 2577 O O . ILE C 1 76 ? 42.01500 -25.56800 23.05500 1.000 18.40045 70 ILE C O 1
ATOM 2582 N N . LEU C 1 77 ? 40.40800 -24.09000 23.56800 1.000 17.37729 71 LEU C N 1
ATOM 2583 C CA . LEU C 1 77 ? 39.34200 -25.06600 23.39200 1.000 18.65646 71 LEU C CA 1
ATOM 2584 C C . LEU C 1 77 ? 39.28400 -25.69300 22.00300 1.000 19.12606 71 LEU C C 1
ATOM 2585 O O . LEU C 1 77 ? 39.06400 -26.89800 21.91600 1.000 17.18532 71 LEU C O 1
ATOM 2590 N N . PRO C 1 78 ? 39.45300 -24.95700 20.87800 1.000 19.43865 72 PRO C N 1
ATOM 2591 C CA . PRO C 1 78 ? 39.31300 -25.58400 19.56800 1.000 18.61091 72 PRO C CA 1
ATOM 2592 C C . PRO C 1 78 ? 40.22400 -26.79300 19.35300 1.000 16.86813 72 PRO C C 1
ATOM 2593 O O . PRO C 1 78 ? 39.76200 -27.85700 18.95000 1.000 18.77126 72 PRO C O 1
ATOM 2597 N N . SER C 1 79 ? 41.51800 -26.63300 19.64200 1.000 18.33146 73 SER C N 1
ATOM 2598 C CA . SER C 1 79 ? 42.46800 -27.70100 19.39900 1.000 18.76469 73 SER C CA 1
ATOM 2599 C C . SER C 1 79 ? 42.26600 -28.84600 20.38800 1.000 17.97675 73 SER C C 1
ATOM 2600 O O . SER C 1 79 ? 42.46900 -30.00900 20.03800 1.000 17.64438 73 SER C O 1
ATOM 2603 N N . LEU C 1 80 ? 41.85600 -28.53300 21.62300 1.000 17.06103 74 LEU C N 1
ATOM 2604 C CA . LEU C 1 80 ? 41.59000 -29.57900 22.60500 1.000 17.81214 74 LEU C CA 1
ATOM 2605 C C . LEU C 1 80 ? 40.41000 -30.44100 22.17200 1.000 17.60723 74 LEU C C 1
ATOM 2606 O O . LEU C 1 80 ? 40.50600 -31.67200 22.14000 1.000 17.53173 74 LEU C O 1
ATOM 2611 N N . ILE C 1 81 ? 39.29500 -29.79000 21.83100 1.000 16.26554 75 ILE C N 1
ATOM 2612 C CA . ILE C 1 81 ? 38.11400 -30.51900 21.40700 1.000 16.05706 75 ILE C CA 1
ATOM 2613 C C . ILE C 1 81 ? 38.40200 -31.34400 20.15600 1.000 16.90296 75 ILE C C 1
ATOM 2614 O O . ILE C 1 81 ? 37.96700 -32.49500 20.04300 1.000 17.79893 75 ILE C O 1
ATOM 2619 N N . GLN C 1 82 ? 39.17600 -30.77500 19.22700 1.000 18.36036 76 GLN C N 1
ATOM 2620 C CA . GLN C 1 82 ? 39.51700 -31.50600 18.01700 1.000 17.88219 76 GLN C CA 1
ATOM 2621 C C . GLN C 1 82 ? 40.38500 -32.71600 18.32400 1.000 17.29699 76 GLN C C 1
ATOM 2622 O O . GLN C 1 82 ? 40.16700 -33.79400 17.77300 1.000 18.28723 76 GLN C O 1
ATOM 2628 N N . ASN C 1 83 ? 41.36600 -32.54100 19.21500 1.000 19.12412 77 ASN C N 1
ATOM 2629 C CA . ASN C 1 83 ? 42.19600 -33.64900 19.65700 1.000 19.27852 77 ASN C CA 1
ATOM 2630 C C . ASN C 1 83 ? 41.34500 -34.77900 20.21400 1.000 18.71869 77 ASN C C 1
ATOM 2631 O O . ASN C 1 83 ? 41.55000 -35.93500 19.85100 1.000 18.72081 77 ASN C O 1
ATOM 2636 N N . LEU C 1 84 ? 40.41000 -34.44200 21.11100 1.000 18.26083 78 LEU C N 1
ATOM 2637 C CA . LEU C 1 84 ? 39.59500 -35.45200 21.76200 1.000 18.89771 78 LEU C CA 1
ATOM 2638 C C . LEU C 1 84 ? 38.73600 -36.19200 20.73600 1.000 19.28176 78 LEU C C 1
ATOM 2639 O O . LEU C 1 84 ? 38.53400 -37.39100 20.86200 1.000 20.47341 78 LEU C O 1
ATOM 2644 N N . ALA C 1 85 ? 38.25200 -35.48500 19.70400 1.000 18.57435 79 ALA C N 1
ATOM 2645 C CA . ALA C 1 85 ? 37.53200 -36.13800 18.62100 1.000 19.42055 79 ALA C CA 1
ATOM 2646 C C . ALA C 1 85 ? 38.43800 -37.05700 17.80200 1.000 21.25253 79 ALA C C 1
ATOM 2647 O O . ALA C 1 85 ? 38.05900 -38.17300 17.46900 1.000 21.08664 79 ALA C O 1
ATOM 2649 N N . ASN C 1 86 ? 39.64700 -36.58500 17.47800 1.000 20.34963 80 ASN C N 1
ATOM 2650 C CA . ASN C 1 86 ? 40.57800 -37.36500 16.67300 1.000 18.19132 80 ASN C CA 1
ATOM 2651 C C . ASN C 1 86 ? 40.99600 -38.65500 17.37200 1.000 22.86388 80 ASN C C 1
ATOM 2652 O O . ASN C 1 86 ? 41.17100 -39.68500 16.72500 1.000 21.99006 80 ASN C O 1
ATOM 2657 N N . ILE C 1 87 ? 41.16000 -38.60500 18.70000 1.000 21.31073 81 ILE C N 1
ATOM 2658 C CA . ILE C 1 87 ? 41.56000 -39.79800 19.44000 1.000 18.94215 81 ILE C CA 1
ATOM 2659 C C . ILE C 1 87 ? 40.37900 -40.71500 19.74100 1.000 21.85387 81 ILE C C 1
ATOM 2660 O O . ILE C 1 87 ? 40.58300 -41.81500 20.24700 1.000 21.50851 81 ILE C O 1
ATOM 2665 N N . GLY C 1 88 ? 39.15900 -40.26000 19.44600 1.000 20.16112 82 GLY C N 1
ATOM 2666 C CA . GLY C 1 88 ? 37.96000 -41.07400 19.56300 1.000 21.13104 82 GLY C CA 1
ATOM 2667 C C . GLY C 1 88 ? 37.37100 -41.13300 20.97000 1.000 23.09412 82 GLY C C 1
ATOM 2668 O O . GLY C 1 88 ? 36.69100 -42.08800 21.30400 1.000 25.03217 82 GLY C O 1
ATOM 2669 N N . LEU C 1 89 ? 37.61900 -40.10500 21.78400 1.000 22.32154 83 LEU C N 1
ATOM 2670 C CA . LEU C 1 89 ? 37.14000 -40.09000 23.15400 1.000 20.13923 83 LEU C CA 1
ATOM 2671 C C . LEU C 1 89 ? 35.67700 -39.66300 23.20400 1.000 22.14800 83 LEU C C 1
ATOM 2672 O O . LEU C 1 89 ? 35.26000 -38.72100 22.53900 1.000 23.46286 83 LEU C O 1
ATOM 2677 N N . LYS C 1 90 ? 34.89800 -40.40500 23.99500 1.000 18.22740 84 LYS C N 1
ATOM 2678 C CA . LYS C 1 90 ? 33.52400 -40.05700 24.29400 1.000 21.11679 84 LYS C CA 1
ATOM 2679 C C . LYS C 1 90 ? 33.45100 -39.45500 25.69000 1.000 22.82963 84 LYS C C 1
ATOM 2680 O O . LYS C 1 90 ? 34.01400 -39.99800 26.63700 1.000 21.30654 84 LYS C O 1
ATOM 2686 N N . TYR C 1 91 ? 32.73400 -38.33700 25.80800 1.000 19.30518 85 TYR C N 1
ATOM 2687 C CA . TYR C 1 91 ? 32.58200 -37.66300 27.08600 1.000 21.83559 85 TYR C CA 1
ATOM 2688 C C . TYR C 1 91 ? 31.31900 -36.80000 27.06600 1.000 21.24436 85 TYR C C 1
ATOM 2689 O O . TYR C 1 91 ? 30.80100 -36.46300 25.99800 1.000 22.94757 85 TYR C O 1
ATOM 2698 N N . HIS C 1 92 ? 30.82900 -36.45700 28.26300 1.000 20.93480 86 HIS C N 1
ATOM 2699 C CA . HIS C 1 92 ? 29.62900 -35.64600 28.39600 1.000 19.17554 86 HIS C CA 1
ATOM 2700 C C . HIS C 1 92 ? 29.94700 -34.16600 28.58800 1.000 21.28908 86 HIS C C 1
ATOM 2701 O O . HIS C 1 92 ? 29.33100 -33.31700 27.94500 1.000 19.95059 86 HIS C O 1
ATOM 2708 N N . ASN C 1 93 ? 30.88300 -33.87700 29.50000 1.000 19.44711 87 ASN C N 1
ATOM 2709 C CA . ASN C 1 93 ? 31.13900 -32.51800 29.93800 1.000 15.51719 87 ASN C CA 1
ATOM 2710 C C . ASN C 1 93 ? 32.60900 -32.17600 29.78200 1.000 17.08228 87 ASN C C 1
ATOM 2711 O O . ASN C 1 93 ? 33.47200 -33.02700 30.01000 1.000 18.78711 87 ASN C O 1
ATOM 2716 N N . LEU C 1 94 ? 32.86800 -30.91500 29.40400 1.000 17.72300 88 LEU C N 1
ATOM 2717 C CA . LEU C 1 94 ? 34.22300 -30.39000 29.36200 1.000 16.70896 88 LEU C CA 1
ATOM 2718 C C . LEU C 1 94 ? 34.25700 -29.07600 30.13400 1.000 17.41466 88 LEU C C 1
ATOM 2719 O O . LEU C 1 94 ? 33.54600 -28.12300 29.78600 1.000 17.75126 88 LEU C O 1
ATOM 2724 N N . LEU C 1 95 ? 35.06400 -29.07600 31.19600 1.000 15.57553 89 LEU C N 1
ATOM 2725 C CA . LEU C 1 95 ? 35.22400 -27.92000 32.05700 1.000 17.46309 89 LEU C CA 1
ATOM 2726 C C . LEU C 1 95 ? 36.67900 -27.46900 32.04100 1.000 18.06064 89 LEU C C 1
ATOM 2727 O O . LEU C 1 95 ? 37.61300 -28.28100 32.01800 1.000 18.95246 89 LEU C O 1
ATOM 2732 N N . THR C 1 96 ? 36.83900 -26.14400 32.04800 1.000 20.27443 90 THR C N 1
ATOM 2733 C CA . THR C 1 96 ? 38.14000 -25.50200 32.02700 1.000 18.90718 90 THR C CA 1
ATOM 2734 C C . THR C 1 96 ? 38.36900 -24.74100 33.33600 1.000 17.03861 90 THR C C 1
ATOM 2735 O O . THR C 1 96 ? 37.57500 -24.83000 34.27300 1.000 19.95008 90 THR C O 1
ATOM 2739 N N . HIS C 1 97 ? 39.45900 -23.97400 33.38400 1.000 18.64319 91 HIS C N 1
ATOM 2740 C CA . HIS C 1 97 ? 39.78200 -23.13000 34.52500 1.000 17.22119 91 HIS C CA 1
ATOM 2741 C C . HIS C 1 97 ? 40.04100 -23.92000 35.80300 1.000 19.27540 91 HIS C C 1
ATOM 2742 O O . HIS C 1 97 ? 39.81700 -23.42700 36.90000 1.000 19.73545 91 HIS C O 1
ATOM 2749 N N . LYS C 1 98 ? 40.57900 -25.13200 35.65100 1.000 19.36844 92 LYS C N 1
ATOM 2750 C CA . LYS C 1 98 ? 40.95200 -25.93300 36.80500 1.000 20.32937 92 LYS C CA 1
ATOM 2751 C C . LYS C 1 98 ? 42.10200 -25.25700 37.54500 1.000 19.05814 92 LYS C C 1
ATOM 2752 O O . LYS C 1 98 ? 43.07900 -24.83600 36.92700 1.000 22.63042 92 LYS C O 1
ATOM 2758 N N . PRO C 1 99 ? 42.04200 -25.14600 38.89100 1.000 20.50454 93 PRO C N 1
ATOM 2759 C CA . PRO C 1 99 ? 43.17700 -24.61900 39.63800 1.000 25.08052 93 PRO C CA 1
ATOM 2760 C C . PRO C 1 99 ? 44.34800 -25.59600 39.63600 1.000 22.49937 93 PRO C C 1
ATOM 2761 O O . PRO C 1 99 ? 44.16500 -26.78900 39.36600 1.000 25.23449 93 PRO C O 1
ATOM 2765 N N . VAL C 1 100 ? 45.54700 -25.06600 39.87500 1.000 22.76780 94 VAL C N 1
ATOM 2766 C CA . VAL C 1 100 ? 46.75100 -25.87800 39.84600 1.000 22.91444 94 VAL C CA 1
ATOM 2767 C C . VAL C 1 100 ? 47.33400 -26.01700 41.24800 1.000 21.43813 94 VAL C C 1
ATOM 2768 O O . VAL C 1 100 ? 47.62100 -25.01500 41.91000 1.000 21.21413 94 VAL C O 1
ATOM 2772 N N . TYR C 1 101 ? 47.51800 -27.27400 41.66200 1.000 19.12439 95 TYR C N 1
ATOM 2773 C CA . TYR C 1 101 ? 48.20900 -27.63700 42.88600 1.000 17.37789 95 TYR C CA 1
ATOM 2774 C C . TYR C 1 101 ? 49.26400 -28.68900 42.57000 1.000 19.36770 95 TYR C C 1
ATOM 2775 O O . TYR C 1 101 ? 49.12400 -29.42400 41.58700 1.000 20.11157 95 TYR C O 1
ATOM 2784 N N . ASP C 1 102 ? 50.29600 -28.77900 43.41500 1.000 19.30375 96 ASP C N 1
ATOM 2785 C CA . ASP C 1 102 ? 51.25900 -29.86900 43.27700 1.000 18.35291 96 ASP C CA 1
ATOM 2786 C C . ASP C 1 102 ? 50.62900 -31.21200 43.64200 1.000 20.89060 96 ASP C C 1
ATOM 2787 O O . ASP C 1 102 ? 50.96000 -32.24200 43.04200 1.000 20.45947 96 ASP C O 1
ATOM 2792 N N . TRP C 1 103 ? 49.73400 -31.19300 44.64000 1.000 19.21266 97 TRP C N 1
ATOM 2793 C CA . TRP C 1 103 ? 48.96500 -32.35900 45.03200 1.000 19.42550 97 TRP C CA 1
ATOM 2794 C C . TRP C 1 103 ? 47.57800 -31.96000 45.51600 1.000 19.68242 97 TRP C C 1
ATOM 2795 O O . TRP C 1 103 ? 47.44600 -30.97400 46.24200 1.000 19.28671 97 TRP C O 1
ATOM 2806 N N . ILE C 1 104 ? 46.58400 -32.77400 45.14100 1.000 19.92193 98 ILE C N 1
ATOM 2807 C CA . ILE C 1 104 ? 45.28900 -32.79100 45.79700 1.000 15.75514 98 ILE C CA 1
ATOM 2808 C C . ILE C 1 104 ? 45.23500 -34.06500 46.64000 1.000 18.27602 98 ILE C C 1
ATOM 2809 O O . ILE C 1 104 ? 45.49100 -35.15300 46.12400 1.000 20.94301 98 ILE C O 1
ATOM 2814 N N . ILE C 1 105 ? 44.93100 -33.90600 47.92900 1.000 16.50230 99 ILE C N 1
ATOM 2815 C CA . ILE C 1 105 ? 44.73000 -35.01600 48.83500 1.000 16.46600 99 ILE C CA 1
ATOM 2816 C C . ILE C 1 105 ? 43.22900 -35.07600 49.08000 1.000 16.37850 99 ILE C C 1
ATOM 2817 O O . ILE C 1 105 ? 42.63900 -34.13200 49.62200 1.000 17.78139 99 ILE C O 1
ATOM 2822 N N . ASP C 1 106 ? 42.61800 -36.17800 48.63700 1.000 16.58755 100 ASP C N 1
ATOM 2823 C CA . ASP C 1 106 ? 41.18400 -36.23400 48.44200 1.000 16.40026 100 ASP C CA 1
ATOM 2824 C C . ASP C 1 106 ? 40.74800 -37.67800 48.66100 1.000 17.40690 100 ASP C C 1
ATOM 2825 O O . ASP C 1 106 ? 41.40800 -38.58400 48.17000 1.000 18.73472 100 ASP C O 1
ATOM 2830 N N . ASP C 1 107 ? 39.65600 -37.88900 49.40700 1.000 16.71686 101 ASP C N 1
ATOM 2831 C CA . ASP C 1 107 ? 39.19900 -39.23800 49.72400 1.000 18.03274 101 ASP C CA 1
ATOM 2832 C C . ASP C 1 107 ? 38.72800 -40.01300 48.49300 1.000 19.88302 101 ASP C C 1
ATOM 2833 O O . ASP C 1 107 ? 38.69700 -41.23700 48.52300 1.000 19.97251 101 ASP C O 1
ATOM 2838 N N . LYS C 1 108 ? 38.34600 -39.28600 47.43000 1.000 18.66979 102 LYS C N 1
ATOM 2839 C CA . LYS C 1 108 ? 37.82600 -39.89500 46.21300 1.000 17.89099 102 LYS C CA 1
ATOM 2840 C C . LYS C 1 108 ? 38.67700 -39.53400 45.00100 1.000 21.90628 102 LYS C C 1
ATOM 2841 O O . LYS C 1 108 ? 38.16000 -39.14600 43.95700 1.000 24.85653 102 LYS C O 1
ATOM 2847 N N . ALA C 1 109 ? 39.99500 -39.65900 45.15900 1.000 18.09797 103 ALA C N 1
ATOM 2848 C CA . ALA C 1 109 ? 40.92100 -39.39800 44.07600 1.000 20.84289 103 ALA C CA 1
ATOM 2849 C C . ALA C 1 109 ? 41.72000 -40.64600 43.71500 1.000 21.26408 103 ALA C C 1
ATOM 2850 O O . ALA C 1 109 ? 41.90000 -41.53000 44.54800 1.000 20.13499 103 ALA C O 1
ATOM 2852 N N . MET C 1 110 ? 42.16700 -40.69600 42.46200 1.000 18.82799 104 MET C N 1
ATOM 2853 C CA . MET C 1 110 ? 42.86500 -41.85900 41.94200 1.000 18.97608 104 MET C CA 1
ATOM 2854 C C . MET C 1 110 ? 43.73500 -41.38500 40.78200 1.000 21.26516 104 MET C C 1
ATOM 2855 O O . MET C 1 110 ? 43.30600 -40.53900 40.00700 1.000 20.70528 104 MET C O 1
ATOM 2860 N N . ARG C 1 111 ? 44.96000 -41.91600 40.68600 1.000 19.75059 105 ARG C N 1
ATOM 2861 C CA . ARG C 1 111 ? 45.83600 -41.57300 39.58000 1.000 17.96234 105 ARG C CA 1
ATOM 2862 C C . ARG C 1 111 ? 45.57400 -42.53400 38.42100 1.000 19.56431 105 ARG C C 1
ATOM 2863 O O . ARG C 1 111 ? 44.96400 -43.59200 38.59500 1.000 18.48382 105 ARG C O 1
ATOM 2871 N N . PRO C 1 112 ? 45.95300 -42.16300 37.17900 1.000 18.45133 106 PRO C N 1
ATOM 2872 C CA . PRO C 1 112 ? 45.60500 -42.96900 36.01200 1.000 19.79330 106 PRO C CA 1
ATOM 2873 C C . PRO C 1 112 ? 46.12700 -44.39900 36.0330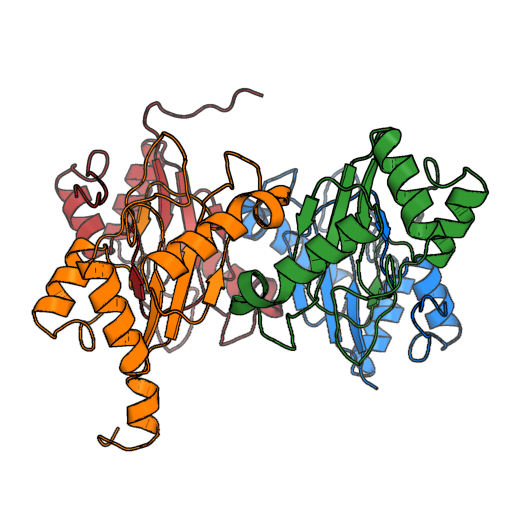0 1.000 19.87405 106 PRO C C 1
ATOM 2874 O O . PRO C 1 112 ? 45.49600 -45.28100 35.45100 1.000 22.41456 106 PRO C O 1
ATOM 2878 N N . ASP C 1 113 ? 47.29000 -44.61900 36.65700 1.000 19.10858 107 ASP C N 1
ATOM 2879 C CA . ASP C 1 113 ? 47.83900 -45.96500 36.72900 1.000 21.39850 107 ASP C CA 1
ATOM 2880 C C . ASP C 1 113 ? 46.91900 -46.88600 37.52600 1.000 21.88298 107 ASP C C 1
ATOM 2881 O O . ASP C 1 113 ? 46.63900 -48.00400 37.08800 1.000 22.52836 107 ASP C O 1
ATOM 2886 N N . GLU C 1 114 ? 46.44400 -46.41600 38.69100 1.000 21.07243 108 GLU C N 1
ATOM 2887 C CA . GLU C 1 114 ? 45.51500 -47.20500 39.49000 1.000 21.09089 108 GLU C CA 1
ATOM 2888 C C . GLU C 1 114 ? 44.18400 -47.40600 38.76500 1.000 20.30992 108 GLU C C 1
ATOM 2889 O O . GLU C 1 114 ? 43.60200 -48.49500 38.79800 1.000 22.34854 108 GLU C O 1
ATOM 2895 N N . PHE C 1 115 ? 43.70300 -46.34500 38.11800 1.000 20.27445 109 PHE C N 1
ATOM 2896 C CA . PHE C 1 115 ? 42.48500 -46.40900 37.33200 1.000 18.59382 109 PHE C CA 1
ATOM 2897 C C . PHE C 1 115 ? 42.57700 -47.49700 36.26500 1.000 19.11621 109 PHE C C 1
ATOM 2898 O O . PHE C 1 115 ? 41.68000 -48.33000 36.14700 1.000 22.22435 109 PHE C O 1
ATOM 2906 N N . LYS C 1 116 ? 43.67000 -47.49300 35.50100 1.000 21.51939 110 LYS C N 1
ATOM 2907 C CA . LYS C 1 116 ? 43.85400 -48.49500 34.46100 1.000 22.28673 110 LYS C CA 1
ATOM 2908 C C . LYS C 1 116 ? 43.94400 -49.91200 35.03400 1.000 23.54969 110 LYS C C 1
ATOM 2909 O O . LYS C 1 116 ? 43.38700 -50.85100 34.46100 1.000 25.16934 110 LYS C O 1
ATOM 2915 N N . ALA C 1 117 ? 44.63700 -50.05600 36.16900 1.000 22.25844 111 ALA C N 1
ATOM 2916 C CA . ALA C 1 117 ? 44.82100 -51.35900 36.79400 1.000 25.40821 111 ALA C CA 1
ATOM 2917 C C . ALA C 1 117 ? 43.47600 -51.92200 37.24600 1.000 27.58940 111 ALA C C 1
ATOM 2918 O O . ALA C 1 117 ? 43.17300 -53.08500 36.99200 1.000 25.12701 111 ALA C O 1
ATOM 2920 N N . LEU C 1 118 ? 42.65900 -51.07500 37.88800 1.000 23.16271 112 LEU C N 1
ATOM 2921 C CA . LEU C 1 118 ? 41.35000 -51.50200 38.35000 1.000 24.08284 112 LEU C CA 1
ATOM 2922 C C . LEU C 1 118 ? 40.43800 -51.83400 37.17200 1.000 27.01064 112 LEU C C 1
ATOM 2923 O O . LEU C 1 118 ? 39.71100 -52.81900 37.23100 1.000 29.74256 112 LEU C O 1
ATOM 2928 N N . MET C 1 119 ? 40.47400 -51.01600 36.10900 1.000 24.96962 113 MET C N 1
ATOM 2929 C CA . MET C 1 119 ? 39.65100 -51.27300 34.93500 1.000 25.83695 113 MET C CA 1
ATOM 2930 C C . MET C 1 119 ? 40.05700 -52.59600 34.27800 1.000 26.01329 113 MET C C 1
ATOM 2931 O O . MET C 1 119 ? 39.19800 -53.36400 33.85400 1.000 27.06158 113 MET C O 1
ATOM 2936 N N . ASN C 1 120 ? 41.36300 -52.89600 34.24600 1.000 25.39038 114 ASN C N 1
ATOM 2937 C CA . ASN C 1 120 ? 41.83300 -54.14600 33.66800 1.000 26.91669 114 ASN C CA 1
ATOM 2938 C C . ASN C 1 120 ? 41.29300 -55.36800 34.41100 1.000 31.39018 114 ASN C C 1
ATOM 2939 O O . ASN C 1 120 ? 41.04300 -56.40600 33.79900 1.000 33.12650 114 ASN C O 1
ATOM 2944 N N . LYS C 1 121 ? 41.16100 -55.24900 35.73800 1.000 30.25104 115 LYS C N 1
ATOM 2945 C CA . LYS C 1 121 ? 40.67200 -56.32500 36.58900 1.000 31.10232 115 LYS C CA 1
ATOM 2946 C C . LYS C 1 121 ? 39.15100 -56.36500 36.73900 1.000 32.35211 115 LYS C C 1
ATOM 2947 O O . LYS C 1 121 ? 38.61900 -57.27600 37.36000 1.000 33.53351 115 LYS C O 1
ATOM 2953 N N . GLY C 1 122 ? 38.45800 -55.36100 36.19000 1.000 31.26926 116 GLY C N 1
ATOM 2954 C CA . GLY C 1 122 ? 37.01600 -55.23400 36.33900 1.000 27.44187 116 GLY C CA 1
ATOM 2955 C C . GLY C 1 122 ? 36.57500 -54.80100 37.73600 1.000 31.69995 116 GLY C C 1
ATOM 2956 O O . GLY C 1 122 ? 35.44600 -55.07200 38.13700 1.000 32.05489 116 GLY C O 1
ATOM 2957 N N . GLU C 1 123 ? 37.46800 -54.11100 38.46100 1.000 29.25536 117 GLU C N 1
ATOM 2958 C CA . GLU C 1 123 ? 37.25400 -53.77600 39.86200 1.000 27.21759 117 GLU C CA 1
ATOM 2959 C C . GLU C 1 123 ? 36.94400 -52.30000 40.12000 1.000 27.20978 117 GLU C C 1
ATOM 2960 O O . GLU C 1 123 ? 36.67800 -51.91900 41.25900 1.000 29.60427 117 GLU C O 1
ATOM 2966 N N . PHE C 1 124 ? 36.96800 -51.46900 39.07400 1.000 27.15047 118 PHE C N 1
ATOM 2967 C CA . PHE C 1 124 ? 36.82800 -50.03400 39.26300 1.000 25.29851 118 PHE C CA 1
ATOM 2968 C C . PHE C 1 124 ? 35.44400 -49.64300 39.78400 1.000 25.28065 118 PHE C C 1
ATOM 2969 O O . PHE C 1 124 ? 35.34100 -48.84100 40.71000 1.000 24.59813 118 PHE C O 1
ATOM 2977 N N . GLU C 1 125 ? 34.38300 -50.20700 39.19400 1.000 27.48882 119 GLU C N 1
ATOM 2978 C CA . GLU C 1 125 ? 33.02800 -49.75200 39.48500 1.000 27.58755 119 GLU C CA 1
ATOM 2979 C C . GLU C 1 125 ? 32.61900 -49.91900 40.94800 1.000 32.28653 119 GLU C C 1
ATOM 2980 O O . GLU C 1 125 ? 31.81900 -49.12500 41.44100 1.000 35.81231 119 GLU C O 1
ATOM 2986 N N . THR C 1 126 ? 33.15800 -50.94400 41.62300 1.000 27.06981 120 THR C N 1
ATOM 2987 C CA . THR C 1 126 ? 32.84000 -51.19600 43.02200 1.000 30.51867 120 THR C CA 1
ATOM 2988 C C . THR C 1 126 ? 33.97200 -50.84600 43.98800 1.000 29.45205 120 THR C C 1
ATOM 2989 O O . THR C 1 126 ? 33.86300 -51.12500 45.17900 1.000 31.05115 120 THR C O 1
ATOM 2993 N N . PHE C 1 127 ? 35.04400 -50.22600 43.48300 1.000 26.71808 121 PHE C N 1
ATOM 2994 C CA . PHE C 1 127 ? 36.18800 -49.89000 44.31500 1.000 22.63529 121 PHE C CA 1
ATOM 2995 C C . PHE C 1 127 ? 35.77200 -48.84900 45.34400 1.000 24.34104 121 PHE C C 1
ATOM 2996 O O . PHE C 1 127 ? 35.11200 -47.86500 44.99300 1.000 25.60443 121 PHE C O 1
ATOM 3004 N N . LYS C 1 128 ? 36.16700 -49.07300 46.60100 1.000 23.98440 122 LYS C N 1
ATOM 3005 C CA . LYS C 1 128 ? 35.73000 -48.22700 47.69700 1.000 25.83591 122 LYS C CA 1
ATOM 3006 C C . LYS C 1 128 ? 36.69800 -47.06700 47.89800 1.000 21.97316 122 LYS C C 1
ATOM 3007 O O . LYS C 1 128 ? 37.92000 -47.25000 47.88200 1.000 24.40230 122 LYS C O 1
ATOM 3013 N N . SER C 1 129 ? 36.12200 -45.87600 48.09800 1.000 24.39884 123 SER C N 1
ATOM 3014 C CA . SER C 1 129 ? 36.91800 -44.69600 48.37400 1.000 21.37041 123 SER C CA 1
ATOM 3015 C C . SER C 1 129 ? 37.38900 -44.71700 49.83000 1.000 22.58324 123 SER C C 1
ATOM 3016 O O . SER C 1 129 ? 36.96500 -45.54500 50.63100 1.000 23.51270 123 SER C O 1
ATOM 3019 N N . TYR C 1 130 ? 38.29200 -43.79300 50.15600 1.000 21.22801 124 TYR C N 1
ATOM 3020 C CA . TYR C 1 130 ? 38.91600 -43.76000 51.46300 1.000 18.38649 124 TYR C CA 1
ATOM 3021 C C . TYR C 1 130 ? 37.97100 -43.26300 52.55200 1.000 21.12605 124 TYR C C 1
ATOM 3022 O O . TYR C 1 130 ? 37.22000 -42.31000 52.34700 1.000 21.81417 124 TYR C O 1
ATOM 3031 N N . LYS C 1 131 ? 38.03900 -43.92800 53.71100 1.000 21.35963 125 LYS C N 1
ATOM 3032 C CA . LYS C 1 131 ? 37.37300 -43.47700 54.91900 1.000 21.64311 125 LYS C CA 1
ATOM 3033 C C . LYS C 1 131 ? 38.38900 -43.51700 56.05700 1.000 21.06908 125 LYS C C 1
ATOM 3034 O O . LYS C 1 131 ? 39.21000 -44.43000 56.13500 1.000 20.10756 125 LYS C O 1
ATOM 3040 N N . PRO C 1 132 ? 38.38500 -42.52100 56.96600 1.000 21.25347 126 PRO C N 1
ATOM 3041 C CA . PRO C 1 132 ? 39.29700 -42.52500 58.10500 1.000 19.23846 126 PRO C CA 1
ATOM 3042 C C . PRO C 1 132 ? 39.19200 -43.77200 58.98700 1.000 20.30846 126 PRO C C 1
ATOM 3043 O O . PRO C 1 132 ? 40.20300 -44.23200 59.50900 1.000 23.93727 126 PRO C O 1
ATOM 3047 N N . ASN C 1 133 ? 37.97300 -44.29600 59.16600 1.000 20.98461 127 ASN C N 1
ATOM 3048 C CA . ASN C 1 133 ? 37.75800 -45.46400 60.00900 1.000 25.26526 127 ASN C CA 1
ATOM 3049 C C . ASN C 1 133 ? 38.46300 -45.30500 61.35400 1.000 27.90171 127 ASN C C 1
ATOM 3050 O O . ASN C 1 133 ? 39.22500 -46.17400 61.77700 1.000 27.91172 127 ASN C O 1
ATOM 3055 N N . LEU C 1 134 ? 38.20200 -44.17300 62.01700 1.000 24.34308 128 LEU C N 1
ATOM 3056 C CA . LEU C 1 134 ? 38.85000 -43.86800 63.27900 1.000 26.35679 128 LEU C CA 1
ATOM 3057 C C . LEU C 1 134 ? 38.29500 -44.75800 64.38700 1.000 30.27630 128 LEU C C 1
ATOM 3058 O O . LEU C 1 134 ? 38.98900 -45.00500 65.35300 1.000 30.46435 128 LEU C O 1
ATOM 3064 N N . SER D 1 5 ? 9.50200 -32.28100 44.36900 1.000 49.90686 -1 SER E N 1
ATOM 3065 C CA . SER D 1 5 ? 10.50900 -31.21700 44.46700 1.000 50.00227 -1 SER E CA 1
ATOM 3066 C C . SER D 1 5 ? 9.99300 -29.82800 44.07700 1.000 50.92130 -1 SER E C 1
ATOM 3067 O O . SER D 1 5 ? 10.75000 -28.99900 43.57600 1.000 53.51271 -1 SER E O 1
ATOM 3070 N N . HIS D 1 6 ? 8.70800 -29.55900 44.34400 1.000 47.64782 0 HIS E N 1
ATOM 3071 C CA . HIS D 1 6 ? 8.14200 -28.24100 44.11000 1.000 44.57459 0 HIS E CA 1
ATOM 3072 C C . HIS D 1 6 ? 8.67100 -27.24600 45.14000 1.000 45.68195 0 HIS E C 1
ATOM 3073 O O . HIS D 1 6 ? 8.52100 -27.45400 46.34300 1.000 45.53372 0 HIS E O 1
ATOM 3080 N N . MET D 1 7 ? 9.26300 -26.14700 44.64900 1.000 45.48004 1 MET E N 1
ATOM 3081 C CA . MET D 1 7 ? 9.71400 -25.05300 45.49600 1.000 43.22854 1 MET E CA 1
ATOM 3082 C C . MET D 1 7 ? 8.68600 -23.92300 45.44000 1.000 39.64239 1 MET E C 1
ATOM 3083 O O . MET D 1 7 ? 8.17600 -23.57300 44.37200 1.000 44.09490 1 MET E O 1
ATOM 3088 N N . HIS D 1 8 ? 8.37500 -23.34800 46.60400 1.000 32.84718 2 HIS E N 1
ATOM 3089 C CA . HIS D 1 8 ? 7.39400 -22.28000 46.65800 1.000 30.59098 2 HIS E CA 1
ATOM 3090 C C . HIS D 1 8 ? 8.05300 -20.95800 46.29000 1.000 38.57570 2 HIS E C 1
ATOM 3091 O O . HIS D 1 8 ? 9.11200 -20.62600 46.81700 1.000 36.41180 2 HIS E O 1
ATOM 3098 N N . ARG D 1 9 ? 7.36800 -20.19200 45.43400 1.000 34.26973 3 ARG E N 1
ATOM 3099 C CA . ARG D 1 9 ? 7.83100 -18.88200 45.00000 1.000 39.02121 3 ARG E CA 1
ATOM 3100 C C . ARG D 1 9 ? 6.60500 -18.00100 44.77100 1.000 37.04450 3 ARG E C 1
ATOM 3101 O O . ARG D 1 9 ? 5.63700 -18.46700 44.18200 1.000 33.15354 3 ARG E O 1
ATOM 3109 N N . VAL D 1 10 ? 6.63700 -16.74400 45.23600 1.000 37.86496 4 VAL E N 1
ATOM 3110 C CA . VAL D 1 10 ? 5.59800 -15.78700 44.87200 1.000 38.85388 4 VAL E CA 1
ATOM 3111 C C . VAL D 1 10 ? 5.55000 -15.65200 43.35000 1.000 41.44102 4 VAL E C 1
ATOM 3112 O O . VAL D 1 10 ? 6.57700 -15.74600 42.68000 1.000 37.24418 4 VAL E O 1
ATOM 3116 N N . GLU D 1 11 ? 4.34700 -15.44700 42.80300 1.000 43.34969 5 GLU E N 1
ATOM 3117 C CA . GLU D 1 11 ? 4.21600 -15.20900 41.37400 1.000 46.55672 5 GLU E CA 1
ATOM 3118 C C . GLU D 1 11 ? 4.88500 -13.86500 41.10100 1.000 41.59359 5 GLU E C 1
ATOM 3119 O O . GLU D 1 11 ? 4.66400 -12.89700 41.82300 1.000 40.39564 5 GLU E O 1
ATOM 3125 N N . ASN D 1 12 ? 5.77900 -13.83400 40.11100 1.000 38.24690 6 ASN E N 1
ATOM 3126 C CA . ASN D 1 12 ? 6.52400 -12.62700 39.77200 1.000 41.07460 6 ASN E CA 1
ATOM 3127 C C . ASN D 1 12 ? 7.62800 -12.28600 40.77400 1.000 36.84616 6 ASN E C 1
ATOM 3128 O O . ASN D 1 12 ? 8.08800 -11.14300 40.85200 1.000 34.78838 6 ASN E O 1
ATOM 3133 N N . MET D 1 13 ? 8.10600 -13.31100 41.49300 1.000 30.23856 7 MET E N 1
ATOM 3134 C CA . MET D 1 13 ? 9.28000 -13.18900 42.34600 1.000 31.23204 7 MET E CA 1
ATOM 3135 C C . MET D 1 13 ? 10.51200 -12.78000 41.54100 1.000 23.51770 7 MET E C 1
ATOM 3136 O O . MET D 1 13 ? 10.78400 -13.36300 40.49300 1.000 26.11720 7 MET E O 1
ATOM 3141 N N . LEU D 1 14 ? 11.24100 -11.77200 42.03200 1.000 22.52244 8 LEU E N 1
ATOM 3142 C CA . LEU D 1 14 ? 12.48200 -11.35600 41.40900 1.000 20.51212 8 LEU E CA 1
ATOM 3143 C C . LEU D 1 14 ? 13.66800 -11.98000 42.13300 1.000 21.64161 8 LEU E C 1
ATOM 3144 O O . LEU D 1 14 ? 13.64000 -12.18800 43.34700 1.000 21.29833 8 LEU E O 1
ATOM 3149 N N . ASN D 1 15 ? 14.70800 -12.26700 41.35500 1.000 18.80015 9 ASN E N 1
ATOM 3150 C CA . ASN D 1 15 ? 15.96200 -12.82000 41.84700 1.000 18.37249 9 ASN E CA 1
ATOM 3151 C C . ASN D 1 15 ? 16.99000 -11.69700 41.77300 1.000 16.54568 9 ASN E C 1
ATOM 3152 O O . ASN D 1 15 ? 17.44500 -11.36200 40.68000 1.000 18.09826 9 ASN E O 1
ATOM 3157 N N . LEU D 1 16 ? 17.30600 -11.09200 42.92300 1.000 15.76738 10 LEU E N 1
ATOM 3158 C CA . LEU D 1 16 ? 18.05800 -9.84100 42.96000 1.000 13.92492 10 LEU E CA 1
ATOM 3159 C C . LEU D 1 16 ? 19.43600 -10.02900 43.58300 1.000 17.66392 10 LEU E C 1
ATOM 3160 O O . LEU D 1 16 ? 19.57500 -10.76200 44.56700 1.000 18.05950 10 LEU E O 1
ATOM 3165 N N . CYS D 1 17 ? 20.43200 -9.32400 43.03700 1.000 16.71190 11 CYS E N 1
ATOM 3166 C CA . CYS D 1 17 ? 21.80500 -9.37600 43.50900 1.000 15.36637 11 CYS E CA 1
ATOM 3167 C C . CYS D 1 17 ? 22.32500 -7.97700 43.83400 1.000 16.17042 11 CYS E C 1
ATOM 3168 O O . CYS D 1 17 ? 22.32100 -7.10900 42.96600 1.000 17.59877 11 CYS E O 1
ATOM 3171 N N . PHE D 1 18 ? 22.74200 -7.77400 45.08500 1.000 16.06808 12 PHE E N 1
ATOM 3172 C CA . PHE D 1 18 ? 23.22000 -6.48300 45.56800 1.000 15.78566 12 PHE E CA 1
ATOM 3173 C C . PHE D 1 18 ? 24.68600 -6.52100 45.99100 1.000 16.76905 12 PHE E C 1
ATOM 3174 O O . PHE D 1 18 ? 25.10800 -7.42000 46.72100 1.000 16.15907 12 PHE E O 1
ATOM 3182 N N . ASP D 1 19 ? 25.46400 -5.52500 45.56000 1.000 15.34553 13 ASP E N 1
ATOM 3183 C CA . ASP D 1 19 ? 26.74600 -5.25000 46.19300 1.000 13.90282 13 ASP E CA 1
ATOM 3184 C C . ASP D 1 19 ? 26.54100 -4.87400 47.65800 1.000 15.82610 13 ASP E C 1
ATOM 3185 O O . ASP D 1 19 ? 25.48900 -4.34200 48.02200 1.000 17.61486 13 ASP E O 1
ATOM 3190 N N . VAL D 1 20 ? 27.55800 -5.13700 48.48200 1.000 13.42213 14 VAL E N 1
ATOM 3191 C CA . VAL D 1 20 ? 27.55200 -4.63800 49.84700 1.000 13.66171 14 VAL E CA 1
ATOM 3192 C C . VAL D 1 20 ? 28.22000 -3.27000 49.94100 1.000 14.93571 14 VAL E C 1
ATOM 3193 O O . VAL D 1 20 ? 27.58200 -2.28800 50.33000 1.000 15.99841 14 VAL E O 1
ATOM 3197 N N . ASP D 1 21 ? 29.50300 -3.20600 49.59900 1.000 15.51809 15 ASP E N 1
ATOM 3198 C CA . ASP D 1 21 ? 30.26900 -1.98500 49.80000 1.000 13.65406 15 ASP E CA 1
ATOM 3199 C C . ASP D 1 21 ? 29.86000 -0.86800 48.83900 1.000 17.10302 15 ASP E C 1
ATOM 3200 O O . ASP D 1 21 ? 29.61700 -1.10900 47.65700 1.000 16.95950 15 ASP E O 1
ATOM 3205 N N . ASP D 1 22 ? 29.78400 0.34800 49.38400 1.000 16.77268 16 ASP E N 1
ATOM 3206 C CA . ASP D 1 22 ? 29.35500 1.53800 48.66300 1.000 17.09630 16 ASP E CA 1
ATOM 3207 C C . ASP D 1 22 ? 28.03500 1.29100 47.94100 1.000 16.47289 16 ASP E C 1
ATOM 3208 O O . ASP D 1 22 ? 27.81100 1.73100 46.81500 1.000 18.47371 16 ASP E O 1
ATOM 3213 N N . CYS D 1 23 ? 27.14400 0.58000 48.63500 1.000 15.52334 17 CYS E N 1
ATOM 3214 C CA . CYS D 1 23 ? 25.86100 0.18200 48.08400 1.000 15.88571 17 CYS E CA 1
ATOM 3215 C C . CYS D 1 23 ? 24.88900 0.06700 49.25500 1.000 18.01319 17 CYS E C 1
ATOM 3216 O O . CYS D 1 23 ? 24.05300 0.95300 49.46100 1.000 19.78513 17 CYS E O 1
ATOM 3219 N N . ILE D 1 24 ? 25.02000 -1.00000 50.05000 1.000 15.57145 18 ILE E N 1
ATOM 3220 C CA . ILE D 1 24 ? 24.23400 -1.13500 51.26900 1.000 14.33029 18 ILE E CA 1
ATOM 3221 C C . ILE D 1 24 ? 24.87400 -0.34900 52.41300 1.000 16.82367 18 ILE E C 1
ATOM 3222 O O . ILE D 1 24 ? 24.17200 0.31100 53.18200 1.000 17.58008 18 ILE E O 1
ATOM 3227 N N . THR D 1 25 ? 26.20700 -0.45600 52.52600 1.000 15.60976 19 THR E N 1
ATOM 3228 C CA . THR D 1 25 ? 26.98200 0.31900 53.48400 1.000 15.34468 19 THR E CA 1
ATOM 3229 C C . THR D 1 25 ? 27.98800 1.19900 52.75900 1.000 15.19043 19 THR E C 1
ATOM 3230 O O . THR D 1 25 ? 28.21000 1.04400 51.56600 1.000 15.53796 19 THR E O 1
ATOM 3234 N N . GLU D 1 26 ? 28.57100 2.13300 53.51500 1.000 16.90890 20 GLU E N 1
ATOM 3235 C CA . GLU D 1 26 ? 29.58000 3.03800 53.00400 1.000 18.95014 20 GLU E CA 1
ATOM 3236 C C . GLU D 1 26 ? 30.96700 2.52300 53.37000 1.000 18.63957 20 GLU E C 1
ATOM 3237 O O . GLU D 1 26 ? 31.19600 2.06200 54.48400 1.000 18.62952 20 GLU E O 1
ATOM 3243 N N . TRP D 1 27 ? 31.89400 2.60600 52.41600 1.000 19.55890 21 TRP E N 1
ATOM 3244 C CA . TRP D 1 27 ? 33.26500 2.21500 52.67400 1.000 19.78923 21 TRP E CA 1
ATOM 3245 C C . TRP D 1 27 ? 33.91700 3.16300 53.67500 1.000 23.28707 21 TRP E C 1
ATOM 3246 O O . TRP D 1 27 ? 33.68200 4.36600 53.63300 1.000 24.24650 21 TRP E O 1
ATOM 3257 N N . ASN D 1 28 ? 34.72200 2.60000 54.57800 1.000 21.84700 22 ASN E N 1
ATOM 3258 C CA . ASN D 1 28 ? 35.57400 3.37800 55.46100 1.000 22.97241 22 ASN E CA 1
ATOM 3259 C C . ASN D 1 28 ? 36.98800 2.81100 55.35200 1.000 24.97629 22 ASN E C 1
ATOM 3260 O O . ASN D 1 28 ? 37.19700 1.61600 55.54800 1.000 24.65426 22 ASN E O 1
ATOM 3265 N N . ASN D 1 29 ? 37.95400 3.68600 55.03900 1.000 28.56061 23 ASN E N 1
ATOM 3266 C CA . ASN D 1 29 ? 39.33400 3.26200 54.86700 1.000 27.54600 23 ASN E CA 1
ATOM 3267 C C . ASN D 1 29 ? 39.98400 2.71800 56.13600 1.000 24.90534 23 ASN E C 1
ATOM 3268 O O . ASN D 1 29 ? 41.02000 2.06300 56.05200 1.000 30.44014 23 ASN E O 1
ATOM 3273 N N . ASN D 1 30 ? 39.38500 2.96500 57.30700 1.000 23.93280 24 ASN E N 1
ATOM 3274 C CA . ASN D 1 30 ? 39.89900 2.35800 58.52800 1.000 26.34518 24 ASN E CA 1
ATOM 3275 C C . ASN D 1 30 ? 39.67700 0.84300 58.56300 1.000 28.16632 24 ASN E C 1
ATOM 3276 O O . ASN D 1 30 ? 40.26500 0.15200 59.39200 1.000 26.41837 24 ASN E O 1
ATOM 3281 N N . ARG D 1 31 ? 38.83300 0.33200 57.65700 1.000 24.88616 25 ARG E N 1
ATOM 3282 C CA . ARG D 1 31 ? 38.57400 -1.09600 57.53400 1.000 23.97639 25 ARG E CA 1
ATOM 3283 C C . ARG D 1 31 ? 38.11600 -1.72700 58.85100 1.000 23.73285 25 ARG E C 1
ATOM 3284 O O . ARG D 1 31 ? 38.34700 -2.91300 59.08500 1.000 24.08726 25 ARG E O 1
ATOM 3292 N N . ASP D 1 32 ? 37.44400 -0.93600 59.70000 1.000 23.36922 26 ASP E N 1
ATOM 3293 C CA . ASP D 1 32 ? 36.76900 -1.48500 60.86700 1.000 22.43990 26 ASP E CA 1
ATOM 3294 C C . ASP D 1 32 ? 35.40300 -1.97600 60.39800 1.000 19.35375 26 ASP E C 1
ATOM 3295 O O . ASP D 1 32 ? 34.39100 -1.31100 60.58300 1.000 21.33203 26 ASP E O 1
ATOM 3300 N N . TYR D 1 33 ? 35.40400 -3.13800 59.74300 1.000 20.63832 27 TYR E N 1
ATOM 3301 C CA . TYR D 1 33 ? 34.28800 -3.59300 58.93600 1.000 18.19975 27 TYR E CA 1
ATOM 3302 C C . TYR D 1 33 ? 32.97800 -3.72500 59.70100 1.000 18.40016 27 TYR E C 1
ATOM 3303 O O . TYR D 1 33 ? 31.92000 -3.39800 59.17100 1.000 17.37819 27 TYR E O 1
ATOM 3312 N N . VAL D 1 34 ? 33.05300 -4.16900 60.95900 1.000 17.90695 28 VAL E N 1
ATOM 3313 C CA . VAL D 1 34 ? 31.83900 -4.40900 61.71600 1.000 16.88373 28 VAL E CA 1
ATOM 3314 C C . VAL D 1 34 ? 31.08500 -3.09900 61.94000 1.000 19.67381 28 VAL E C 1
ATOM 3315 O O . VAL D 1 34 ? 29.87300 -3.11500 62.10200 1.000 18.30936 28 VAL E O 1
ATOM 3319 N N . ASN D 1 35 ? 31.80700 -1.96700 61.91800 1.000 18.10548 29 ASN E N 1
ATOM 3320 C CA . ASN D 1 35 ? 31.21100 -0.65400 62.13700 1.000 18.44495 29 ASN E CA 1
ATOM 3321 C C . ASN D 1 35 ? 30.95400 0.17900 60.88000 1.000 19.19199 29 ASN E C 1
ATOM 3322 O O . ASN D 1 35 ? 30.68600 1.38200 60.97200 1.000 17.29050 29 ASN E O 1
ATOM 3327 N N . PHE D 1 36 ? 31.00200 -0.45200 59.70300 1.000 17.38723 30 PHE E N 1
ATOM 3328 C CA . PHE D 1 36 ? 30.61000 0.23000 58.47900 1.000 16.55661 30 PHE E CA 1
ATOM 3329 C C . PHE D 1 36 ? 29.18600 0.77700 58.61300 1.000 18.30828 30 PHE E C 1
ATOM 3330 O O . PHE D 1 36 ? 28.29700 0.10700 59.13800 1.000 17.37770 30 PHE E O 1
ATOM 3338 N N . LYS D 1 37 ? 28.99400 2.00400 58.13100 1.000 18.25477 31 LYS E N 1
ATOM 3339 C CA . LYS D 1 37 ? 27.74500 2.73300 58.25900 1.000 18.97713 31 LYS E CA 1
ATOM 3340 C C . LYS D 1 37 ? 26.73100 2.33700 57.18500 1.000 18.42840 31 LYS E C 1
ATOM 3341 O O . LYS D 1 37 ? 27.05700 2.31000 56.00000 1.000 17.71514 31 LYS E O 1
ATOM 3347 N N . PRO D 1 38 ? 25.47300 2.03100 57.55800 1.000 17.01972 32 PRO E N 1
ATOM 3348 C CA . PRO D 1 38 ? 24.46700 1.67800 56.56400 1.000 16.84807 32 PRO E CA 1
ATOM 3349 C C . PRO D 1 38 ? 23.81000 2.88200 55.90200 1.000 17.27814 32 PRO E C 1
ATOM 3350 O O . PRO D 1 38 ? 23.64200 3.93600 56.52500 1.000 17.39086 32 PRO E O 1
ATOM 3354 N N . ASP D 1 39 ? 23.46100 2.70700 54.62500 1.000 16.53619 33 ASP E N 1
ATOM 3355 C CA . ASP D 1 39 ? 22.45600 3.53200 53.98300 1.000 16.90738 33 ASP E CA 1
ATOM 3356 C C . ASP D 1 39 ? 21.10600 2.98200 54.43700 1.000 19.28139 33 ASP E C 1
ATOM 3357 O O . ASP D 1 39 ? 20.66400 1.93800 53.95000 1.000 17.82386 33 ASP E O 1
ATOM 3362 N N . VAL D 1 40 ? 20.47200 3.66700 55.39900 1.000 21.58262 34 VAL E N 1
ATOM 3363 C CA . VAL D 1 40 ? 19.25500 3.13700 55.99300 1.000 19.54461 34 VAL E CA 1
ATOM 3364 C C . VAL D 1 40 ? 18.12800 3.00800 54.97000 1.000 19.61256 34 VAL E C 1
ATOM 3365 O O . VAL D 1 40 ? 17.25700 2.14700 55.11100 1.000 18.87251 34 VAL E O 1
ATOM 3369 N N . GLU D 1 41 ? 18.15700 3.86200 53.93500 1.000 19.29479 35 GLU E N 1
ATOM 3370 C CA . GLU D 1 41 ? 17.16800 3.80600 52.87600 1.000 20.04559 35 GLU E CA 1
ATOM 3371 C C . GLU D 1 41 ? 17.31200 2.53000 52.04800 1.000 18.77835 35 GLU E C 1
ATOM 3372 O O . GLU D 1 41 ? 16.30600 1.91900 51.68400 1.000 21.74015 35 GLU E O 1
ATOM 3378 N N . MET D 1 42 ? 18.56000 2.10900 51.79500 1.000 17.95639 36 MET E N 1
ATOM 3379 C CA . MET D 1 42 ? 18.83000 0.86200 51.10500 1.000 17.90135 36 MET E CA 1
ATOM 3380 C C . MET D 1 42 ? 18.37400 -0.33100 51.93900 1.000 15.83768 36 MET E C 1
ATOM 3381 O O . MET D 1 42 ? 17.75400 -1.24700 51.41400 1.000 16.99608 36 MET E O 1
ATOM 3386 N N . VAL D 1 43 ? 18.67200 -0.29500 53.24400 1.000 17.91679 37 VAL E N 1
ATOM 3387 C CA . VAL D 1 43 ? 18.28700 -1.38000 54.12700 1.000 16.39167 37 VAL E CA 1
ATOM 3388 C C . VAL D 1 43 ? 16.76900 -1.52600 54.13000 1.000 19.10838 37 VAL E C 1
ATOM 3389 O O . VAL D 1 43 ? 16.25400 -2.62900 53.99100 1.000 18.33571 37 VAL E O 1
ATOM 3393 N N . SER D 1 44 ? 16.04700 -0.41200 54.26500 1.000 18.60581 38 SER E N 1
ATOM 3394 C CA . SER D 1 44 ? 14.59500 -0.44900 54.25300 1.000 22.55072 38 SER E CA 1
ATOM 3395 C C . SER D 1 44 ? 14.02700 -0.99900 52.94700 1.000 21.26668 38 SER E C 1
ATOM 3396 O O . SER D 1 44 ? 13.08800 -1.78700 52.95900 1.000 18.56019 38 SER E O 1
ATOM 3399 N N . ALA D 1 45 ? 14.58200 -0.55800 51.82200 1.000 19.23074 39 ALA E N 1
ATOM 3400 C CA . ALA D 1 45 ? 14.11300 -0.97800 50.50600 1.000 18.90831 39 ALA E CA 1
ATOM 3401 C C . ALA D 1 45 ? 14.34900 -2.47300 50.28000 1.000 17.77291 39 ALA E C 1
ATOM 3402 O O . ALA D 1 45 ? 13.46100 -3.19200 49.81300 1.000 18.16656 39 ALA E O 1
ATOM 3404 N N . ILE D 1 46 ? 15.55700 -2.94700 50.60700 1.000 16.47855 40 ILE E N 1
ATOM 3405 C CA . ILE D 1 46 ? 15.85700 -4.36600 50.48400 1.000 16.35470 40 ILE E CA 1
ATOM 3406 C C . ILE D 1 46 ? 14.94600 -5.19700 51.39100 1.000 16.55757 40 ILE E C 1
ATOM 3407 O O . ILE D 1 46 ? 14.39800 -6.21900 50.96800 1.000 19.27190 40 ILE E O 1
ATOM 3412 N N . ASN D 1 47 ? 14.77500 -4.75400 52.63900 1.000 17.27903 41 ASN E N 1
ATOM 3413 C CA . ASN D 1 47 ? 13.89900 -5.45600 53.55800 1.000 20.24804 41 ASN E CA 1
ATOM 3414 C C . ASN D 1 47 ? 12.45700 -5.51100 53.05400 1.000 19.74762 41 ASN E C 1
ATOM 3415 O O . ASN D 1 47 ? 11.77900 -6.50600 53.23600 1.000 19.77952 41 ASN E O 1
ATOM 3420 N N . ALA D 1 48 ? 11.97900 -4.44200 52.42200 1.000 19.12230 42 ALA E N 1
ATOM 3421 C CA . ALA D 1 48 ? 10.64700 -4.44600 51.83400 1.000 21.30341 42 ALA E CA 1
ATOM 3422 C C . ALA D 1 48 ? 10.52000 -5.51100 50.74000 1.000 19.89065 42 ALA E C 1
ATOM 3423 O O . ALA D 1 48 ? 9.50300 -6.20700 50.64400 1.000 20.03593 42 ALA E O 1
ATOM 3425 N N . LEU D 1 49 ? 11.55300 -5.61900 49.90400 1.000 19.27830 43 LEU E N 1
ATOM 3426 C CA . LEU D 1 49 ? 11.54700 -6.61100 48.83400 1.000 18.37190 43 LEU E CA 1
ATOM 3427 C C . LEU D 1 49 ? 11.62000 -8.02800 49.40800 1.000 18.00254 43 LEU E C 1
ATOM 3428 O O . LEU D 1 49 ? 10.91700 -8.92700 48.94800 1.000 19.37346 43 LEU E O 1
ATOM 3433 N N . TYR D 1 50 ? 12.45800 -8.20900 50.43100 1.000 19.68468 44 TYR E N 1
ATOM 3434 C CA . TYR D 1 50 ? 12.52200 -9.47700 51.14800 1.000 19.55461 44 TYR E CA 1
ATOM 3435 C C . TYR D 1 50 ? 11.14300 -9.85100 51.68500 1.000 19.69675 44 TYR E C 1
ATOM 3436 O O . TYR D 1 50 ? 10.68600 -10.98200 51.52200 1.000 21.14522 44 TYR E O 1
ATOM 3445 N N . ASP D 1 51 ? 10.46700 -8.89500 52.33100 1.000 21.40050 45 ASP E N 1
ATOM 3446 C CA . ASP D 1 51 ? 9.17000 -9.16900 52.92100 1.000 21.74304 45 ASP E CA 1
ATOM 3447 C C . ASP D 1 51 ? 8.12200 -9.54900 51.87200 1.000 23.89818 45 ASP E C 1
ATOM 3448 O O . ASP D 1 51 ? 7.21300 -10.33100 52.15800 1.000 25.15039 45 ASP E O 1
ATOM 3453 N N . ALA D 1 52 ? 8.26500 -9.01100 50.65700 1.000 20.24365 46 ALA E N 1
ATOM 3454 C CA . ALA D 1 52 ? 7.34700 -9.29300 49.56700 1.000 19.85650 46 ALA E CA 1
ATOM 3455 C C . ALA D 1 52 ? 7.57600 -10.63800 48.87800 1.000 24.28173 46 ALA E C 1
ATOM 3456 O O . ALA D 1 52 ? 6.75800 -11.07000 48.07000 1.000 27.65598 46 ALA E O 1
ATOM 3458 N N . GLY D 1 53 ? 8.70100 -11.29400 49.17700 1.000 19.74393 47 GLY E N 1
ATOM 3459 C CA . GLY D 1 53 ? 8.99200 -12.62600 48.65900 1.000 19.16445 47 GLY E CA 1
ATOM 3460 C C . GLY D 1 53 ? 10.08800 -12.71400 47.59900 1.000 18.46567 47 GLY E C 1
ATOM 3461 O O . GLY D 1 53 ? 10.32900 -13.78400 47.04200 1.000 20.26320 47 GLY E O 1
ATOM 3462 N N . HIS D 1 54 ? 10.76200 -11.58700 47.31900 1.000 18.27662 48 HIS E N 1
ATOM 3463 C CA . HIS D 1 54 ? 11.85200 -11.59300 46.35400 1.000 19.07145 48 HIS E CA 1
ATOM 3464 C C . HIS D 1 54 ? 13.08900 -12.23600 46.97300 1.000 18.10066 48 HIS E C 1
ATOM 3465 O O . HIS D 1 54 ? 13.27200 -12.18200 48.18600 1.000 19.75982 48 HIS E O 1
ATOM 3472 N N . THR D 1 55 ? 13.93400 -12.84200 46.13300 1.000 17.12033 49 THR E N 1
ATOM 3473 C CA . THR D 1 55 ? 15.17300 -13.42300 46.62100 1.000 17.66190 49 THR E CA 1
ATOM 3474 C C . THR D 1 55 ? 16.25600 -12.35000 46.66600 1.000 19.27431 49 THR E C 1
ATOM 3475 O O . THR D 1 55 ? 16.46000 -11.63000 45.68700 1.000 18.93393 49 THR E O 1
ATOM 3479 N N . ILE D 1 56 ? 16.91300 -12.25700 47.82500 1.000 16.96356 50 ILE E N 1
ATOM 3480 C CA . ILE D 1 56 ? 17.94500 -11.25900 48.07700 1.000 17.24398 50 ILE E CA 1
ATOM 3481 C C . ILE D 1 56 ? 19.29900 -11.95300 48.21100 1.000 18.84818 50 ILE E C 1
ATOM 3482 O O . ILE D 1 56 ? 19.52300 -12.70000 49.17300 1.000 19.36030 50 ILE E O 1
ATOM 3487 N N . THR D 1 57 ? 20.17000 -11.72000 47.22400 1.000 16.19113 51 THR E N 1
ATOM 3488 C CA . THR D 1 57 ? 21.54500 -12.18700 47.24500 1.000 16.66449 51 THR E CA 1
ATOM 3489 C C . THR D 1 57 ? 22.46700 -10.98900 47.40000 1.000 17.81068 51 THR E C 1
ATOM 3490 O O . THR D 1 57 ? 22.30400 -9.98800 46.70400 1.000 17.46322 51 THR E O 1
ATOM 3494 N N . LEU D 1 58 ? 23.40900 -11.11200 48.33400 1.000 14.63657 52 LEU E N 1
ATOM 3495 C CA . LEU D 1 58 ? 24.49200 -10.15900 48.48700 1.000 16.50951 52 LEU E CA 1
ATOM 3496 C C . LEU D 1 58 ? 25.75400 -10.76800 47.88800 1.000 18.07188 52 LEU E C 1
ATOM 3497 O O . LEU D 1 58 ? 26.02800 -11.95600 48.07100 1.000 17.87242 52 LEU E O 1
ATOM 3502 N N . TYR D 1 59 ? 26.52000 -9.93800 47.17200 1.000 16.25848 53 TYR E N 1
ATOM 3503 C CA . TYR D 1 59 ? 27.68500 -10.39600 46.43500 1.000 15.33493 53 TYR E CA 1
ATOM 3504 C C . TYR D 1 59 ? 28.79200 -9.37200 46.63600 1.000 20.97579 53 TYR E C 1
ATOM 3505 O O . TYR D 1 59 ? 28.59400 -8.18500 46.37200 1.000 23.96439 53 TYR E O 1
ATOM 3514 N N . THR D 1 60 ? 29.94200 -9.82300 47.14800 1.000 18.15757 54 THR E N 1
ATOM 3515 C CA . THR D 1 60 ? 30.99700 -8.89400 47.51200 1.000 16.86143 54 THR E CA 1
ATOM 3516 C C . THR D 1 60 ? 32.37600 -9.31500 47.01800 1.000 16.06840 54 THR E C 1
ATOM 3517 O O . THR D 1 60 ? 32.71200 -10.50200 46.99500 1.000 17.03442 54 THR E O 1
ATOM 3521 N N . ALA D 1 61 ? 33.16300 -8.29100 46.66100 1.000 17.21368 55 ALA E N 1
ATOM 3522 C CA . ALA D 1 61 ? 34.56500 -8.42800 46.31800 1.000 16.18225 55 ALA E CA 1
ATOM 3523 C C . ALA D 1 61 ? 35.47800 -8.19400 47.51900 1.000 16.66551 55 ALA E C 1
ATOM 3524 O O . ALA D 1 61 ? 36.70500 -8.23400 47.39700 1.000 18.44412 55 ALA E O 1
ATOM 3526 N N . ARG D 1 62 ? 34.87700 -7.94300 48.69100 1.000 15.39356 56 ARG E N 1
ATOM 3527 C CA . ARG D 1 62 ? 35.65500 -7.49500 49.83100 1.000 17.81663 56 ARG E CA 1
ATOM 3528 C C . ARG D 1 62 ? 36.70500 -8.54800 50.17200 1.000 19.61693 56 ARG E C 1
ATOM 3529 O O . ARG D 1 62 ? 36.37900 -9.72300 50.29800 1.000 18.61858 56 ARG E O 1
ATOM 3537 N N . GLY D 1 63 ? 37.94900 -8.09800 50.34100 1.000 20.19855 57 GLY E N 1
ATOM 3538 C CA . GLY D 1 63 ? 39.02500 -8.97300 50.77100 1.000 22.34039 57 GLY E CA 1
ATOM 3539 C C . GLY D 1 63 ? 39.88100 -9.54700 49.64700 1.000 24.28693 57 GLY E C 1
ATOM 3540 O O . GLY D 1 63 ? 40.98100 -10.03800 49.89900 1.000 24.09603 57 GLY E O 1
ATOM 3541 N N . MET D 1 64 ? 39.37900 -9.50300 48.41700 1.000 20.79445 58 MET E N 1
ATOM 3542 C CA . MET D 1 64 ? 40.03900 -10.18800 47.31600 1.000 26.24496 58 MET E CA 1
ATOM 3543 C C . MET D 1 64 ? 41.45400 -9.64500 47.12300 1.000 28.21450 58 MET E C 1
ATOM 3544 O O . MET D 1 64 ? 42.37400 -10.40800 46.85000 1.000 28.42104 58 MET E O 1
ATOM 3549 N N . LYS D 1 65 ? 41.62100 -8.32700 47.30200 1.000 28.65719 59 LYS E N 1
ATOM 3550 C CA . LYS D 1 65 ? 42.92800 -7.69700 47.18500 1.000 31.72261 59 LYS E CA 1
ATOM 3551 C C . LYS D 1 65 ? 43.68000 -7.56300 48.50900 1.000 32.78231 59 LYS E C 1
ATOM 3552 O O . LYS D 1 65 ? 44.90700 -7.61500 48.52600 1.000 39.23538 59 LYS E O 1
ATOM 3558 N N . SER D 1 66 ? 42.95800 -7.41700 49.62000 1.000 26.22861 60 SER E N 1
ATOM 3559 C CA . SER D 1 66 ? 43.59200 -7.14000 50.89800 1.000 28.19858 60 SER E CA 1
ATOM 3560 C C . SER D 1 66 ? 44.11100 -8.37900 51.63100 1.000 31.19817 60 SER E C 1
ATOM 3561 O O . SER D 1 66 ? 45.23400 -8.37500 52.11900 1.000 38.62649 60 SER E O 1
ATOM 3564 N N . VAL D 1 67 ? 43.27800 -9.41600 51.75700 1.000 26.21589 61 VAL E N 1
ATOM 3565 C CA . VAL D 1 67 ? 43.70800 -10.64400 52.42200 1.000 26.53492 61 VAL E CA 1
ATOM 3566 C C . VAL D 1 67 ? 43.89800 -11.80300 51.44600 1.000 26.25247 61 VAL E C 1
ATOM 3567 O O . VAL D 1 67 ? 44.63300 -12.74700 51.74200 1.000 28.41811 61 VAL E O 1
ATOM 3571 N N . GLY D 1 68 ? 43.22300 -11.72500 50.30200 1.000 22.94829 62 GLY E N 1
ATOM 3572 C CA . GLY D 1 68 ? 43.35700 -12.72200 49.25500 1.000 24.29281 62 GLY E CA 1
ATOM 3573 C C . GLY D 1 68 ? 42.23800 -13.76200 49.30900 1.000 22.83919 62 GLY E C 1
ATOM 3574 O O . GLY D 1 68 ? 41.59300 -13.93900 50.34400 1.000 22.25774 62 GLY E O 1
ATOM 3575 N N . PRO D 1 69 ? 41.99800 -14.48300 48.19200 1.000 22.44934 63 PRO E N 1
ATOM 3576 C CA . PRO D 1 69 ? 40.85100 -15.37600 48.09000 1.000 21.77109 63 PRO E CA 1
ATOM 3577 C C . PRO D 1 69 ? 40.84100 -16.50800 49.11100 1.000 20.89026 63 PRO E C 1
ATOM 3578 O O . PRO D 1 69 ? 39.77400 -16.97000 49.50100 1.000 22.19000 63 PRO E O 1
ATOM 3582 N N . GLY D 1 70 ? 42.01900 -16.96600 49.53700 1.000 23.26720 64 GLY E N 1
ATOM 3583 C CA . GLY D 1 70 ? 42.10300 -18.04000 50.50700 1.000 20.26111 64 GLY E CA 1
ATOM 3584 C C . GLY D 1 70 ? 41.78100 -17.64800 51.94400 1.000 20.77296 64 GLY E C 1
ATOM 3585 O O . GLY D 1 70 ? 41.59600 -18.50600 52.80900 1.000 21.10337 64 GLY E O 1
ATOM 3586 N N . ARG D 1 71 ? 41.72000 -16.33000 52.20000 1.000 19.22494 65 ARG E N 1
ATOM 3587 C CA . ARG D 1 71 ? 41.51700 -15.82600 53.54600 1.000 21.65214 65 ARG E CA 1
ATOM 3588 C C . ARG D 1 71 ? 40.15200 -15.18800 53.79700 1.000 20.44748 65 ARG E C 1
ATOM 3589 O O . ARG D 1 71 ? 39.82300 -14.88800 54.94000 1.000 21.53579 65 ARG E O 1
ATOM 3597 N N . ILE D 1 72 ? 39.36500 -14.98500 52.74200 1.000 19.23153 66 ILE E N 1
ATOM 3598 C CA . ILE D 1 72 ? 38.07100 -14.32700 52.88300 1.000 19.63192 66 ILE E CA 1
ATOM 3599 C C . ILE D 1 72 ? 37.19200 -15.05400 53.90100 1.000 20.48389 66 ILE E C 1
ATOM 3600 O O . ILE D 1 72 ? 36.55700 -14.42000 54.74500 1.000 21.14443 66 ILE E O 1
ATOM 3605 N N . ALA D 1 73 ? 37.17900 -16.39500 53.83100 1.000 19.95025 67 ALA E N 1
ATOM 3606 C CA . ALA D 1 73 ? 36.34800 -17.19100 54.72000 1.000 20.08119 67 ALA E CA 1
ATOM 3607 C C . ALA D 1 73 ? 36.60900 -16.92200 56.19900 1.000 20.16652 67 ALA E C 1
ATOM 3608 O O . ALA D 1 73 ? 35.68500 -16.92200 57.01100 1.000 22.97627 67 ALA E O 1
ATOM 3610 N N . ILE D 1 74 ? 37.88500 -16.71900 56.54300 1.000 21.20657 68 ILE E N 1
ATOM 3611 C CA . ILE D 1 74 ? 38.30800 -16.59300 57.92600 1.000 24.72799 68 ILE E CA 1
ATOM 3612 C C . ILE D 1 74 ? 38.33200 -15.14000 58.38600 1.000 22.54233 68 ILE E C 1
ATOM 3613 O O . ILE D 1 74 ? 37.90000 -14.83000 59.49300 1.000 23.47257 68 ILE E O 1
ATOM 3618 N N . ASP D 1 75 ? 38.86000 -14.26700 57.52300 1.000 22.70601 69 ASP E N 1
ATOM 3619 C CA . ASP D 1 75 ? 39.22900 -12.92100 57.92800 1.000 21.21718 69 ASP E CA 1
ATOM 3620 C C . ASP D 1 75 ? 38.20600 -11.84900 57.55700 1.000 20.22470 69 ASP E C 1
ATOM 3621 O O . ASP D 1 75 ? 38.24000 -10.76900 58.12900 1.000 23.91313 69 ASP E O 1
ATOM 3626 N N . ILE D 1 76 ? 37.31800 -12.14600 56.60100 1.000 20.94292 70 ILE E N 1
ATOM 3627 C CA . ILE D 1 76 ? 36.37000 -11.16200 56.10300 1.000 19.10912 70 ILE E CA 1
ATOM 3628 C C . ILE D 1 76 ? 34.93600 -11.46900 56.52500 1.000 17.66461 70 ILE E C 1
ATOM 3629 O O . ILE D 1 76 ? 34.20700 -10.56800 56.92700 1.000 17.50780 70 ILE E O 1
ATOM 3634 N N . LEU D 1 77 ? 34.51100 -12.72800 56.39800 1.000 17.38507 71 LEU E N 1
ATOM 3635 C CA . LEU D 1 77 ? 33.10800 -13.04500 56.58300 1.000 16.86572 71 LEU E CA 1
ATOM 3636 C C . LEU D 1 77 ? 32.55500 -12.73200 57.97600 1.000 16.71475 71 LEU E C 1
ATOM 3637 O O . LEU D 1 77 ? 31.43500 -12.23300 58.07000 1.000 17.23739 71 LEU E O 1
ATOM 3642 N N . PRO D 1 78 ? 33.25600 -13.01500 59.09800 1.000 17.79983 72 PRO E N 1
ATOM 3643 C CA . PRO D 1 78 ? 32.64900 -12.78800 60.41200 1.000 18.61086 72 PRO E CA 1
ATOM 3644 C C . PRO D 1 78 ? 32.16500 -11.35600 60.63800 1.000 16.99904 72 PRO E C 1
ATOM 3645 O O . PRO D 1 78 ? 31.03000 -11.13900 61.05500 1.000 17.29119 72 PRO E O 1
ATOM 3649 N N . SER D 1 79 ? 33.03600 -10.38000 60.35500 1.000 17.02493 73 SER E N 1
ATOM 3650 C CA . SER D 1 79 ? 32.68700 -8.99400 60.60500 1.000 16.06389 73 SER E CA 1
ATOM 3651 C C . SER D 1 79 ? 31.62300 -8.50600 59.62500 1.000 16.79330 73 SER E C 1
ATOM 3652 O O . SER D 1 79 ? 30.78500 -7.68700 59.98700 1.000 15.82009 73 SER E O 1
ATOM 3655 N N . LEU D 1 80 ? 31.65100 -9.01200 58.38300 1.000 15.47246 74 LEU E N 1
ATOM 3656 C CA . LEU D 1 80 ? 30.63500 -8.64300 57.41000 1.000 15.99099 74 LEU E CA 1
ATOM 3657 C C . LEU D 1 80 ? 29.25600 -9.12600 57.84800 1.000 14.80360 74 LEU E C 1
ATOM 3658 O O . LEU D 1 80 ? 28.29300 -8.35800 57.88300 1.000 15.27961 74 LEU E O 1
ATOM 3663 N N . ILE D 1 81 ? 29.16600 -10.40900 58.19300 1.000 16.05409 75 ILE E N 1
ATOM 3664 C CA . ILE D 1 81 ? 27.89700 -10.98300 58.60700 1.000 15.86928 75 ILE E CA 1
ATOM 3665 C C . ILE D 1 81 ? 27.36300 -10.28100 59.85400 1.000 16.01313 75 ILE E C 1
ATOM 3666 O O . ILE D 1 81 ? 26.16400 -9.98400 59.95300 1.000 15.89077 75 ILE E O 1
ATOM 3671 N N . GLN D 1 82 ? 28.27200 -9.96200 60.78300 1.000 15.25175 76 GLN E N 1
ATOM 3672 C CA . GLN D 1 82 ? 27.86500 -9.27900 61.99900 1.000 14.95213 76 GLN E CA 1
ATOM 3673 C C . GLN D 1 82 ? 27.35400 -7.87600 61.68200 1.000 15.27930 76 GLN E C 1
ATOM 3674 O O . GLN D 1 82 ? 26.34200 -7.44000 62.22800 1.000 17.36815 76 GLN E O 1
ATOM 3680 N N . ASN D 1 83 ? 28.06000 -7.16600 60.80100 1.000 16.92239 77 ASN E N 1
ATOM 3681 C CA . ASN D 1 83 ? 27.61700 -5.85100 60.36000 1.000 17.31139 77 ASN E CA 1
ATOM 3682 C C . ASN D 1 83 ? 26.20500 -5.90400 59.79700 1.000 17.02914 77 ASN E C 1
ATOM 3683 O O . ASN D 1 83 ? 25.36600 -5.07900 60.15300 1.000 18.04893 77 ASN E O 1
ATOM 3688 N N . LEU D 1 84 ? 25.95500 -6.85700 58.89700 1.000 16.53649 78 LEU E N 1
ATOM 3689 C CA . LEU D 1 84 ? 24.66500 -6.94800 58.23500 1.000 15.89520 78 LEU E CA 1
ATOM 3690 C C . LEU D 1 84 ? 23.55300 -7.23200 59.24600 1.000 17.58326 78 LEU E C 1
ATOM 3691 O O . LEU D 1 84 ? 22.44300 -6.69400 59.11600 1.000 18.24360 78 LEU E O 1
ATOM 3696 N N . ALA D 1 85 ? 23.86300 -8.03000 60.28000 1.000 16.58109 79 ALA E N 1
ATOM 3697 C CA . ALA D 1 85 ? 22.90600 -8.25600 61.35100 1.000 17.94353 79 ALA E CA 1
ATOM 3698 C C . ALA D 1 85 ? 22.67300 -6.98900 62.17700 1.000 17.00555 79 ALA E C 1
ATOM 3699 O O . ALA D 1 85 ? 21.53800 -6.66000 62.50900 1.000 19.57061 79 ALA E O 1
ATOM 3701 N N . ASN D 1 86 ? 23.75400 -6.26700 62.50400 1.000 17.99921 80 ASN E N 1
ATOM 3702 C CA . ASN D 1 86 ? 23.65000 -5.07700 63.33100 1.000 16.95090 80 ASN E CA 1
ATOM 3703 C C . ASN D 1 86 ? 22.83300 -3.98300 62.64400 1.000 19.35736 80 ASN E C 1
ATOM 3704 O O . ASN D 1 86 ? 22.09600 -3.25500 63.30000 1.000 21.98951 80 ASN E O 1
ATOM 3709 N N . ILE D 1 87 ? 22.95800 -3.87100 61.31500 1.000 18.60409 81 ILE E N 1
ATOM 3710 C CA . ILE D 1 87 ? 22.21300 -2.85100 60.58700 1.000 19.19227 81 ILE E CA 1
ATOM 3711 C C . ILE D 1 87 ? 20.77900 -3.28100 60.29100 1.000 18.95910 81 ILE E C 1
ATOM 3712 O O . ILE D 1 87 ? 20.00000 -2.47200 59.78900 1.000 19.86864 81 ILE E O 1
ATOM 3717 N N . GLY D 1 88 ? 20.44800 -4.54400 60.57800 1.000 17.56377 82 GLY E N 1
ATOM 3718 C CA . GLY D 1 88 ? 19.08500 -5.03500 60.47100 1.000 20.68943 82 GLY E CA 1
ATOM 3719 C C . GLY D 1 88 ? 18.67800 -5.47100 59.06400 1.000 20.03250 82 GLY E C 1
ATOM 3720 O O . GLY D 1 88 ? 17.49600 -5.44400 58.72800 1.000 21.49770 82 GLY E O 1
ATOM 3721 N N . LEU D 1 89 ? 19.65800 -5.88400 58.24900 1.000 18.80311 83 LEU E N 1
ATOM 3722 C CA . LEU D 1 89 ? 19.36700 -6.29200 56.88300 1.000 18.91047 83 LEU E CA 1
ATOM 3723 C C . LEU D 1 89 ? 18.84300 -7.72400 56.85600 1.000 18.17559 83 LEU E C 1
ATOM 3724 O O . LEU D 1 89 ? 19.37700 -8.60900 57.52900 1.000 22.55553 83 LEU E O 1
ATOM 3729 N N . LYS D 1 90 ? 17.78200 -7.93100 56.07000 1.000 17.02260 84 LYS E N 1
ATOM 3730 C CA . LYS D 1 90 ? 17.25700 -9.26000 55.78600 1.000 19.95307 84 LYS E CA 1
ATOM 3731 C C . LYS D 1 90 ? 17.71500 -9.67500 54.39100 1.000 19.52421 84 LYS E C 1
ATOM 3732 O O . LYS D 1 90 ? 17.57900 -8.91200 53.43100 1.000 20.33581 84 LYS E O 1
ATOM 3738 N N . TYR D 1 91 ? 18.23800 -10.89700 54.27900 1.000 18.05919 85 TYR E N 1
ATOM 3739 C CA . TYR D 1 91 ? 18.70000 -11.41400 53.00300 1.000 17.93751 85 TYR E CA 1
ATOM 3740 C C . TYR D 1 91 ? 18.73900 -12.93500 53.02100 1.000 18.75503 85 TYR E C 1
ATOM 3741 O O . TYR D 1 91 ? 18.68300 -13.53700 54.08500 1.000 19.70939 85 TYR E O 1
ATOM 3750 N N . HIS D 1 92 ? 18.80400 -13.54200 51.83000 1.000 16.80583 86 HIS E N 1
ATOM 3751 C CA . HIS D 1 92 ? 18.81200 -14.98900 51.70500 1.000 17.01780 86 HIS E CA 1
ATOM 3752 C C . HIS D 1 92 ? 20.21500 -15.55000 51.51900 1.000 20.48879 86 HIS E C 1
ATOM 3753 O O . HIS D 1 92 ? 20.56100 -16.53600 52.16100 1.000 20.46369 86 HIS E O 1
ATOM 3760 N N . ASN D 1 93 ? 20.98600 -14.96000 50.59900 1.000 17.61886 87 ASN E N 1
ATOM 3761 C CA . ASN D 1 93 ? 22.24900 -15.53600 50.15500 1.000 16.45830 87 ASN E CA 1
ATOM 3762 C C . ASN D 1 93 ? 23.38800 -14.53200 50.29500 1.000 17.84478 87 ASN E C 1
ATOM 3763 O O . ASN D 1 93 ? 23.18700 -13.34400 50.06600 1.000 16.37041 87 ASN E O 1
ATOM 3768 N N . LEU D 1 94 ? 24.58000 -15.04800 50.62500 1.000 15.80103 88 LEU E N 1
ATOM 3769 C CA . LEU D 1 94 ? 25.78500 -14.24100 50.68100 1.000 16.11501 88 LEU E CA 1
ATOM 3770 C C . LEU D 1 94 ? 26.89500 -14.95000 49.92100 1.000 14.76818 88 LEU E C 1
ATOM 3771 O O . LEU D 1 94 ? 27.27000 -16.07600 50.26700 1.000 18.13710 88 LEU E O 1
ATOM 3776 N N . LEU D 1 95 ? 27.38300 -14.28100 48.86500 1.000 15.55227 89 LEU E N 1
ATOM 3777 C CA . LEU D 1 95 ? 28.43500 -14.80900 48.02200 1.000 17.07660 89 LEU E CA 1
ATOM 3778 C C . LEU D 1 95 ? 29.64200 -13.87200 48.01800 1.000 19.52349 89 LEU E C 1
ATOM 3779 O O . LEU D 1 95 ? 29.48500 -12.65200 48.05000 1.000 17.58870 89 LEU E O 1
ATOM 3784 N N . THR D 1 96 ? 30.83300 -14.48100 47.96900 1.000 20.29560 90 THR E N 1
ATOM 3785 C CA . THR D 1 96 ? 32.10300 -13.77500 47.98300 1.000 20.18202 90 THR E CA 1
ATOM 3786 C C . THR D 1 96 ? 32.86400 -13.98900 46.67600 1.000 18.53588 90 THR E C 1
ATOM 3787 O O . THR D 1 96 ? 32.34000 -14.58300 45.73800 1.000 20.91904 90 THR E O 1
ATOM 3791 N N . HIS D 1 97 ? 34.11200 -13.50500 46.62900 1.000 19.49157 91 HIS E N 1
ATOM 3792 C CA . HIS D 1 97 ? 34.99500 -13.68500 45.48600 1.000 21.12621 91 HIS E CA 1
ATOM 3793 C C . HIS D 1 97 ? 34.46800 -13.02800 44.21000 1.000 21.64012 91 HIS E C 1
ATOM 3794 O O . HIS D 1 97 ? 34.73200 -13.48800 43.10700 1.000 21.64972 91 HIS E O 1
ATOM 3801 N N . LYS D 1 98 ? 33.74300 -11.91700 44.37000 1.000 18.23499 92 LYS E N 1
ATOM 3802 C CA . LYS D 1 98 ? 33.26400 -11.16400 43.22600 1.000 20.72568 92 LYS E CA 1
ATOM 3803 C C . LYS D 1 98 ? 34.45200 -10.57000 42.47700 1.000 18.05412 92 LYS E C 1
ATOM 3804 O O . LYS D 1 98 ? 35.34900 -9.99400 43.08700 1.000 20.69457 92 LYS E O 1
ATOM 3810 N N . PRO D 1 99 ? 34.49000 -10.66900 41.12900 1.000 22.39776 93 PRO E N 1
ATOM 3811 C CA . PRO D 1 99 ? 35.54600 -10.02300 40.36500 1.000 26.38115 93 PRO E CA 1
ATOM 3812 C C . PRO D 1 99 ? 35.40300 -8.50800 40.39200 1.000 23.05085 93 PRO E C 1
ATOM 3813 O O . PRO D 1 99 ? 34.32600 -7.99100 40.68500 1.000 24.58876 93 PRO E O 1
ATOM 3817 N N . VAL D 1 100 ? 36.51400 -7.81600 40.14200 1.000 21.77869 94 VAL E N 1
ATOM 3818 C CA . VAL D 1 100 ? 36.53500 -6.36800 40.20100 1.000 20.36976 94 VAL E CA 1
ATOM 3819 C C . VAL D 1 100 ? 36.71500 -5.78000 38.80300 1.000 21.62111 94 VAL E C 1
ATOM 3820 O O . VAL D 1 100 ? 37.68100 -6.10200 38.12300 1.000 22.13137 94 VAL E O 1
ATOM 3824 N N . TYR D 1 101 ? 35.77400 -4.91600 38.41100 1.000 18.09641 95 TYR E N 1
ATOM 3825 C CA . TYR D 1 101 ? 35.84600 -4.15000 37.18300 1.000 17.58379 95 TYR E CA 1
ATOM 3826 C C . TYR D 1 101 ? 35.56300 -2.68300 37.49100 1.000 19.11070 95 TYR E C 1
ATOM 3827 O O . TYR D 1 101 ? 34.90100 -2.37200 38.47800 1.000 19.63747 95 TYR E O 1
ATOM 3836 N N . ASP D 1 102 ? 36.06100 -1.78500 36.64200 1.000 17.59695 96 ASP E N 1
ATOM 3837 C CA . ASP D 1 102 ? 35.69900 -0.37900 36.75600 1.000 17.70950 96 ASP E CA 1
ATOM 3838 C C . ASP D 1 102 ? 34.23600 -0.14900 36.38300 1.000 17.70661 96 ASP E C 1
ATOM 3839 O O . ASP D 1 102 ? 33.57000 0.69700 36.97200 1.000 18.34509 96 ASP E O 1
ATOM 3844 N N . TRP D 1 103 ? 33.75500 -0.91200 35.39300 1.000 16.78207 97 TRP E N 1
ATOM 3845 C CA . TRP D 1 103 ? 32.36600 -0.89400 34.98200 1.000 15.93678 97 TRP E CA 1
ATOM 3846 C C . TRP D 1 103 ? 31.94000 -2.27100 34.48100 1.000 15.59788 97 TRP E C 1
ATOM 3847 O O . TRP D 1 103 ? 32.70000 -2.92100 33.76800 1.000 16.62602 97 TRP E O 1
ATOM 3858 N N . ILE D 1 104 ? 30.72600 -2.66900 34.87200 1.000 15.67509 98 ILE E N 1
ATOM 3859 C CA . ILE D 1 104 ? 29.99100 -3.70800 34.17600 1.000 13.87865 98 ILE E CA 1
ATOM 3860 C C . ILE D 1 104 ? 28.91100 -3.04000 33.34000 1.000 17.59640 98 ILE E C 1
ATOM 3861 O O . ILE D 1 104 ? 28.13800 -2.24500 33.86200 1.000 18.31013 98 ILE E O 1
ATOM 3866 N N . ILE D 1 105 ? 28.87300 -3.38200 32.05000 1.000 15.25752 99 ILE E N 1
ATOM 3867 C CA . ILE D 1 105 ? 27.85100 -2.90800 31.13800 1.000 16.44669 99 ILE E CA 1
ATOM 3868 C C . ILE D 1 105 ? 26.94300 -4.11600 30.90200 1.000 15.56445 99 ILE E C 1
ATOM 3869 O O . ILE D 1 105 ? 27.38600 -5.12400 30.35800 1.000 17.40170 99 ILE E O 1
ATOM 3874 N N . ASP D 1 106 ? 25.69100 -3.99700 31.3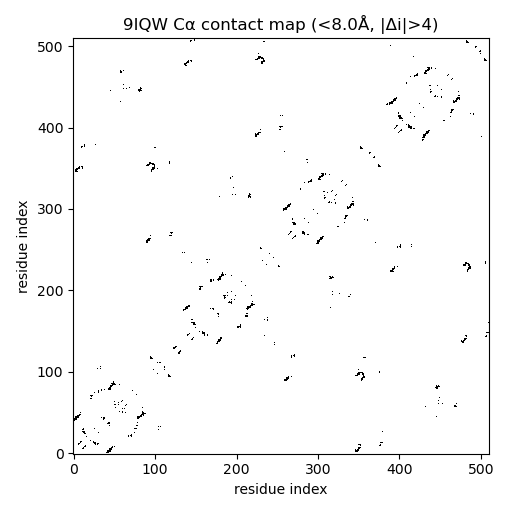4700 1.000 14.63116 100 ASP E N 1
ATOM 3875 C CA . ASP D 1 106 ? 24.83300 -5.15600 31.54300 1.000 14.36274 100 ASP E CA 1
ATOM 3876 C C . ASP D 1 106 ? 23.39800 -4.68800 31.34200 1.000 17.19681 100 ASP E C 1
ATOM 3877 O O . ASP D 1 106 ? 23.02400 -3.64600 31.87300 1.000 15.05702 100 ASP E O 1
ATOM 3882 N N . ASP D 1 107 ? 22.61200 -5.45400 30.56900 1.000 17.05011 101 ASP E N 1
ATOM 3883 C CA . ASP D 1 107 ? 21.23900 -5.07900 30.27400 1.000 16.32379 101 ASP E CA 1
ATOM 3884 C C . ASP D 1 107 ? 20.33400 -5.03800 31.50700 1.000 15.18929 101 ASP E C 1
ATOM 3885 O O . ASP D 1 107 ? 19.30500 -4.37100 31.47600 1.000 16.28438 101 ASP E O 1
ATOM 3890 N N . LYS D 1 108 ? 20.71200 -5.77100 32.56100 1.000 14.14183 102 LYS E N 1
ATOM 3891 C CA . LYS D 1 108 ? 19.91300 -5.88800 33.77200 1.000 16.26713 102 LYS E CA 1
ATOM 3892 C C . LYS D 1 108 ? 20.70000 -5.42900 34.99600 1.000 17.34653 102 LYS E C 1
ATOM 3893 O O . LYS D 1 108 ? 20.74300 -6.11200 36.02300 1.000 18.40567 102 LYS E O 1
ATOM 3899 N N . ALA D 1 109 ? 21.33800 -4.26800 34.86500 1.000 17.57933 103 ALA E N 1
ATOM 3900 C CA . ALA D 1 109 ? 22.07200 -3.66600 35.96500 1.000 19.63816 103 ALA E CA 1
ATOM 3901 C C . ALA D 1 109 ? 21.52200 -2.28400 36.28600 1.000 17.15957 103 ALA E C 1
ATOM 3902 O O . ALA D 1 109 ? 20.93900 -1.62900 35.42900 1.000 17.71606 103 ALA E O 1
ATOM 3904 N N . MET D 1 110 ? 21.72200 -1.85500 37.53300 1.000 15.70646 104 MET E N 1
ATOM 3905 C CA . MET D 1 110 ? 21.17900 -0.60900 38.03700 1.000 16.45716 104 MET E CA 1
ATOM 3906 C C . MET D 1 110 ? 22.07300 -0.16400 39.19300 1.000 16.99256 104 MET E C 1
ATOM 3907 O O . MET D 1 110 ? 22.56600 -0.99500 39.95000 1.000 16.05720 104 MET E O 1
ATOM 3912 N N . ARG D 1 111 ? 22.32200 1.14300 39.31200 1.000 16.95593 105 ARG E N 1
ATOM 3913 C CA . ARG D 1 111 ? 23.07700 1.65900 40.43400 1.000 14.75960 105 ARG E CA 1
ATOM 3914 C C . ARG D 1 111 ? 22.13300 1.95800 41.59700 1.000 16.85285 105 ARG E C 1
ATOM 3915 O O . ARG D 1 111 ? 20.92100 2.06400 41.41900 1.000 17.59768 105 ARG E O 1
ATOM 3923 N N . PRO D 1 112 ? 22.64900 2.05500 42.83900 1.000 16.93728 106 PRO E N 1
ATOM 3924 C CA . PRO D 1 112 ? 21.79000 2.20800 44.00400 1.000 15.91068 106 PRO E CA 1
ATOM 3925 C C . PRO D 1 112 ? 20.90400 3.45100 44.00300 1.000 16.60693 106 PRO E C 1
ATOM 3926 O O . PRO D 1 112 ? 19.82500 3.42800 44.58700 1.000 17.38577 106 PRO E O 1
ATOM 3930 N N . ASP D 1 113 ? 21.38000 4.53800 43.38500 1.000 15.22723 107 ASP E N 1
ATOM 3931 C CA . ASP D 1 113 ? 20.57500 5.74600 43.31300 1.000 17.02818 107 ASP E CA 1
ATOM 3932 C C . ASP D 1 113 ? 19.29200 5.51500 42.51700 1.000 18.65434 107 ASP E C 1
ATOM 3933 O O . ASP D 1 113 ? 18.21400 5.92100 42.95200 1.000 19.10686 107 ASP E O 1
ATOM 3938 N N . GLU D 1 114 ? 19.40800 4.87300 41.35200 1.000 17.34682 108 GLU E N 1
ATOM 3939 C CA . GLU D 1 114 ? 18.23300 4.55700 40.54600 1.000 18.10765 108 GLU E CA 1
ATOM 3940 C C . GLU D 1 114 ? 17.32000 3.56000 41.26100 1.000 18.11633 108 GLU E C 1
ATOM 3941 O O . GLU D 1 114 ? 16.09600 3.68800 41.23200 1.000 17.80010 108 GLU E O 1
ATOM 3947 N N . PHE D 1 115 ? 17.93500 2.56700 41.90600 1.000 16.35501 109 PHE E N 1
ATOM 3948 C CA . PHE D 1 115 ? 17.19600 1.58800 42.68700 1.000 15.32733 109 PHE E CA 1
ATOM 3949 C C . PHE D 1 115 ? 16.34000 2.27900 43.75100 1.000 16.76787 109 PHE E C 1
ATOM 3950 O O . PHE D 1 115 ? 15.15100 2.01200 43.87000 1.000 18.42239 109 PHE E O 1
ATOM 3958 N N . LYS D 1 116 ? 16.95800 3.17900 44.51900 1.000 17.65900 110 LYS E N 1
ATOM 3959 C CA . LYS D 1 116 ? 16.23400 3.89100 45.56000 1.000 18.09036 110 LYS E CA 1
ATOM 3960 C C . LYS D 1 116 ? 15.11200 4.76300 44.99300 1.000 17.03048 110 LYS E C 1
ATOM 3961 O O . LYS D 1 116 ? 14.03000 4.84500 45.57900 1.000 19.98791 110 LYS E O 1
ATOM 3967 N N . ALA D 1 117 ? 15.38100 5.42800 43.86000 1.000 16.93636 111 ALA E N 1
ATOM 3968 C CA . ALA D 1 117 ? 14.40600 6.31200 43.24400 1.000 19.48028 111 ALA E CA 1
ATOM 3969 C C . ALA D 1 117 ? 13.17800 5.52200 42.78900 1.000 20.22884 111 ALA E C 1
ATOM 3970 O O . ALA D 1 117 ? 12.03200 5.93000 43.03100 1.000 22.89035 111 ALA E O 1
ATOM 3972 N N . LEU D 1 118 ? 13.42500 4.37400 42.14500 1.000 16.61112 112 LEU E N 1
ATOM 3973 C CA . LEU D 1 118 ? 12.33200 3.52900 41.68600 1.000 18.63575 112 LEU E CA 1
ATOM 3974 C C . LEU D 1 118 ? 11.53800 2.97100 42.86700 1.000 18.39221 112 LEU E C 1
ATOM 3975 O O . LEU D 1 118 ? 10.31000 2.92800 42.81300 1.000 20.12495 112 LEU E O 1
ATOM 3980 N N . MET D 1 119 ? 12.24100 2.54100 43.92100 1.000 19.58026 113 MET E N 1
ATOM 3981 C CA . MET D 1 119 ? 11.57600 2.00600 45.10000 1.000 16.98618 113 MET E CA 1
ATOM 3982 C C . MET D 1 119 ? 10.71600 3.07600 45.77200 1.000 18.25674 113 MET E C 1
ATOM 3983 O O . MET D 1 119 ? 9.61100 2.78500 46.21800 1.000 21.56199 113 MET E O 1
ATOM 3988 N N . ASN D 1 120 ? 11.19800 4.32900 45.79800 1.000 19.80213 114 ASN E N 1
ATOM 3989 C CA . ASN D 1 120 ? 10.42700 5.42100 46.37500 1.000 22.57124 114 ASN E CA 1
ATOM 3990 C C . ASN D 1 120 ? 9.09300 5.63300 45.65900 1.000 23.07621 114 ASN E C 1
ATOM 3991 O O . ASN D 1 120 ? 8.09800 5.98900 46.28600 1.000 26.46181 114 ASN E O 1
ATOM 3996 N N . LYS D 1 121 ? 9.09000 5.45100 44.33100 1.000 22.40549 115 LYS E N 1
ATOM 3997 C CA . LYS D 1 121 ? 7.90700 5.63900 43.50800 1.000 24.62970 115 LYS E CA 1
ATOM 3998 C C . LYS D 1 121 ? 7.03400 4.38800 43.36600 1.000 26.41514 115 LYS E C 1
ATOM 3999 O O . LYS D 1 121 ? 5.98600 4.43600 42.73600 1.000 29.65832 115 LYS E O 1
ATOM 4005 N N . GLY D 1 122 ? 7.50200 3.25500 43.90400 1.000 21.92619 116 GLY E N 1
ATOM 4006 C CA . GLY D 1 122 ? 6.82000 1.97600 43.74900 1.000 23.07077 116 GLY E CA 1
ATOM 4007 C C . GLY D 1 122 ? 6.91900 1.38900 42.34000 1.000 24.09244 116 GLY E C 1
ATOM 4008 O O . GLY D 1 122 ? 6.05800 0.61200 41.92000 1.000 25.57322 116 GLY E O 1
ATOM 4009 N N . GLU D 1 123 ? 7.98300 1.75100 41.61900 1.000 22.90425 117 GLU E N 1
ATOM 4010 C CA . GLU D 1 123 ? 8.13500 1.40500 40.21300 1.000 22.85774 117 GLU E CA 1
ATOM 4011 C C . GLU D 1 123 ? 9.18800 0.33400 39.93400 1.000 23.38973 117 GLU E C 1
ATOM 4012 O O . GLU D 1 123 ? 9.33700 -0.08500 38.78200 1.000 21.16115 117 GLU E O 1
ATOM 4018 N N . PHE D 1 124 ? 9.90900 -0.11700 40.96900 1.000 19.43266 118 PHE E N 1
ATOM 4019 C CA . PHE D 1 124 ? 11.01700 -1.03700 40.74700 1.000 18.88496 118 PHE E CA 1
ATOM 4020 C C . PHE D 1 124 ? 10.56700 -2.39700 40.20300 1.000 20.11928 118 PHE E C 1
ATOM 4021 O O . PHE D 1 124 ? 11.17000 -2.91600 39.26300 1.000 18.61513 118 PHE E O 1
ATOM 4029 N N . GLU D 1 125 ? 9.50600 -2.96500 40.78600 1.000 21.53516 119 GLU E N 1
ATOM 4030 C CA . GLU D 1 125 ? 9.13200 -4.34100 40.48400 1.000 23.35369 119 GLU E CA 1
ATOM 4031 C C . GLU D 1 125 ? 8.76200 -4.57000 39.02300 1.000 26.60418 119 GLU E C 1
ATOM 4032 O O . GLU D 1 125 ? 8.96700 -5.66600 38.50900 1.000 28.00480 119 GLU E O 1
ATOM 4038 N N . THR D 1 126 ? 8.19100 -3.54200 38.37800 1.000 23.49415 120 THR E N 1
ATOM 4039 C CA . THR D 1 126 ? 7.76800 -3.63200 36.99000 1.000 26.26484 120 THR E CA 1
ATOM 4040 C C . THR D 1 126 ? 8.66600 -2.86500 36.02100 1.000 26.80325 120 THR E C 1
ATOM 4041 O O . THR D 1 126 ? 8.35100 -2.76100 34.84300 1.000 26.33744 120 THR E O 1
ATOM 4045 N N . PHE D 1 127 ? 9.79000 -2.33700 36.51200 1.000 22.13214 121 PHE E N 1
ATOM 4046 C CA . PHE D 1 127 ? 10.69800 -1.56700 35.67800 1.000 23.14960 121 PHE E CA 1
ATOM 4047 C C . PHE D 1 127 ? 11.32800 -2.49800 34.64800 1.000 23.31701 121 PHE E C 1
ATOM 4048 O O . PHE D 1 127 ? 11.76400 -3.60400 34.99000 1.000 21.07218 121 PHE E O 1
ATOM 4056 N N . LYS D 1 128 ? 11.36600 -2.04600 33.38700 1.000 25.56451 122 LYS E N 1
ATOM 4057 C CA . LYS 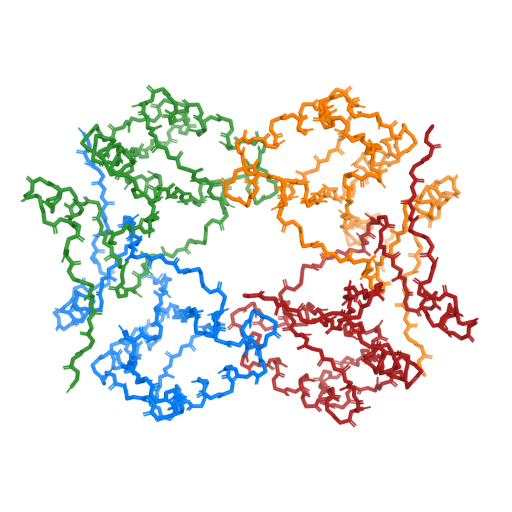D 1 128 ? 11.84400 -2.88800 32.29900 1.000 23.61950 122 LYS E CA 1
ATOM 4058 C C . LYS D 1 128 ? 13.34600 -2.74200 32.09800 1.000 22.05355 122 LYS E C 1
ATOM 4059 O O . LYS D 1 128 ? 13.87900 -1.63500 32.11700 1.000 24.62392 122 LYS E O 1
ATOM 4065 N N . SER D 1 129 ? 14.01700 -3.88400 31.90700 1.000 22.70320 123 SER E N 1
ATOM 4066 C CA . SER D 1 129 ? 15.43800 -3.88300 31.61100 1.000 21.43608 123 SER E CA 1
ATOM 4067 C C . SER D 1 129 ? 15.69300 -3.47100 30.16000 1.000 22.89384 123 SER E C 1
ATOM 4068 O O . SER D 1 129 ? 14.76600 -3.33800 29.35700 1.000 20.89927 123 SER E O 1
ATOM 4071 N N . TYR D 1 130 ? 16.97200 -3.26800 29.83300 1.000 19.44766 124 TYR E N 1
ATOM 4072 C CA . TYR D 1 130 ? 17.35900 -2.76300 28.52900 1.000 19.50293 124 TYR E CA 1
ATOM 4073 C C . TYR D 1 130 ? 17.21400 -3.80800 27.43100 1.000 19.02988 124 TYR E C 1
ATOM 4074 O O . TYR D 1 130 ? 17.56400 -4.97100 27.62900 1.000 19.33407 124 TYR E O 1
ATOM 4083 N N . LYS D 1 131 ? 16.70100 -3.36100 26.27900 1.000 19.22737 125 LYS E N 1
ATOM 4084 C CA . LYS D 1 131 ? 16.68000 -4.17100 25.07400 1.000 19.38651 125 LYS E CA 1
ATOM 4085 C C . LYS D 1 131 ? 17.23600 -3.33300 23.92700 1.000 19.91812 125 LYS E C 1
ATOM 4086 O O . LYS D 1 131 ? 16.94600 -2.13700 23.83300 1.000 20.66476 125 LYS E O 1
ATOM 4092 N N . PRO D 1 132 ? 18.06200 -3.92400 23.03600 1.000 20.01001 126 PRO E N 1
ATOM 4093 C CA . PRO D 1 132 ? 18.58900 -3.19500 21.88800 1.000 19.31633 126 PRO E CA 1
ATOM 4094 C C . PRO D 1 132 ? 17.52400 -2.57400 20.98900 1.000 21.67616 126 PRO E C 1
ATOM 4095 O O . PRO D 1 132 ? 17.73800 -1.49000 20.45000 1.000 22.84374 126 PRO E O 1
ATOM 4099 N N . ASN D 1 133 ? 16.40100 -3.27800 20.79800 1.000 20.79775 127 ASN E N 1
ATOM 4100 C CA . ASN D 1 133 ? 15.34000 -2.79600 19.92100 1.000 25.12035 127 ASN E CA 1
ATOM 4101 C C . ASN D 1 133 ? 15.89500 -2.30000 18.58400 1.000 27.17312 127 ASN E C 1
ATOM 4102 O O . ASN D 1 133 ? 15.64100 -1.17000 18.16800 1.000 27.28613 127 ASN E O 1
ATOM 4107 N N . LEU D 1 134 ? 16.64900 -3.16500 17.90000 1.000 24.10782 128 LEU E N 1
ATOM 4108 C CA . LEU D 1 134 ? 17.31800 -2.79000 16.66600 1.000 24.68573 128 LEU E CA 1
ATOM 4109 C C . LEU D 1 134 ? 16.33500 -2.71200 15.52000 1.000 30.65467 128 LEU E C 1
ATOM 4110 O O . LEU D 1 134 ? 15.28500 -3.38400 15.52300 1.000 25.21081 128 LEU E O 1
#

B-factor: mean 24.23, std 8.21, range [13.01, 97.58]

InterPro domains:
  IPR023214 HAD superfamily [G3DSA:3.40.50.1000] (7-122)
  IPR036412 HAD-like superfamily [SSF56784] (10-106)

Organism: Escherichia phage RB69 (NCBI:txid12353)

Radius of gyration: 24.75 Å; Cα contacts (8 Å, |Δi|>4): 915; chains: 4; bounding box: 57×70×56 Å

Solvent-accessible surface area: 23570 Å² total; per-residue (Å²): 178,118,26,54,0,2,0,15,1,27,21,0,0,0,36,74,54,132,101,108,64,29,50,100,6,118,41,6,114,72,0,13,71,9,0,27,52,2,69,99,60,44,5,52,0,4,0,47,4,29,10,6,35,172,56,57,16,69,7,69,0,8,35,59,2,6,76,31,0,38,91,3,0,68,101,34,41,14,87,31,60,34,2,44,29,70,30,60,83,34,51,8,27,1,3,12,67,0,2,32,0,71,54,0,31,44,7,37,109,126,58,80,0,79,110,64,174,26,22,96,14,125,100,106,89,208,56,27,127,107,32,162,80,108,75,97,24,53,0,4,0,18,1,27,19,0,0,0,45,73,70,133,102,105,64,29,50,109,6,112,34,7,113,72,0,13,72,8,0,28,52,2,71,98,72,32,8,43,0,5,0,47,4,29,9,6,54,173,57,56,16,71,8,69,0,8,35,62,2,8,75,30,0,36,88,1,0,67,98,34,41,14,84,30,62,36,3,45,29,72,22,58,64,28,51,9,28,0,3,13,66,0,3,34,0,71,52,0,34,41,7,40,111,122,58,82,0,77,114,66,174,23,22,95,13,125,99,146,110,22,54,0,5,0,17,1,26,19,0,0,0,44,73,68,133,102,109,66,29,47,107,6,116,34,7,108,87,0,12,73,10,0,23,52,1,69,96,66,44,8,52,0,4,0,45,4,28,9,6,47,166,57,56,15,67,3,66,1,8,36,61,2,5,80,29,0,36,90,2,0,67,97,31,40,13,83,32,61,34,2,44,28,73,23,61,69,29,53,9,28,0,3,13,65,0,2,34,0,71,52,0,35,47,9,38,121,122,57,80,0,61,104,66,172,24,21,96,14,126,118,158,167,160,158,117,54,150,132,48,26,43,0,3,0,15,0,28,21,0,0,0,46,74,68,132,102,108,64,29,47,106,6,111,32,8,108,92,0,13,73,10,0,24,50,1,72,97,56,31,12,31,0,4,0,45,4,28,10,6,56,178,55,56,16,68,7,70,0,8,36,61,2,6,79,29,0,38,89,2,0,66,97,30,41,13,85,35,60,35,2,45,30,72,31,58,68,34,52,9,26,0,4,13,66,0,3,36,0,72,54,0,33,51,14,38,124,144,58,80,0,76,119,65,174,27,20,95,14,128,100

Secondary structure (DSSP, 8-state):
---EEEEESBTTTB---TT--GGGPPB-HHHHHHHHHHHHHT-EEEEE--TTTTTT-TTTIIIIIHHHHHHHHHHHT---SEEE------SEEE-TTEE-HHHHHHHHHHT-STTPPPP----/--TTSHHHHHHT--EEEEESBTTTB---TT--GGGPPB-HHHHHHHHHHHHTT-EEEEE--TTTTTT-TTTIIIIIHHHHHHHHHHHT---SEEE------SEEE-TTEE-HHHHHHHHHHT-STTPPPP----/---EEEEESBTTTB---TT--GGGPPB-HHHHHHHHHHHHHT-EEEEE--TTTTTT-TTTHHHHTHHHHHHHHHHTT---SEEE------SEEE-TTEE-HHHHHHHHHHT-STTPPPP----/-PPP--TT--EEEEESBTTTB---TT--GGGPPB-HHHHHHHHHHHHHT-EEEEE--TTTTTT-TTTHHHHTHHHHHHHHHHTT---SEEE------SEEE-TTEE-HHHHHHHHHHT-STTPPPP----